Protein AF-A0A0S8HSU7-F1 (afdb_monomer)

Nearest PDB structures (foldseek):
  5jca-assembly1_L  TM=9.550E-01  e=7.061E-24  Pyrococcus furiosus
  8oh5-assembly1_C  TM=7.148E-01  e=1.197E-28  Sporomusa ovata DSM 2662
  7ljs-assembly1_A  TM=8.410E-01  e=8.556E-15  Sus scrofa
  8f5w-assembly2_D  TM=8.274E-01  e=1.496E-14  Sus scrofa
  8f6n-assembly1_B  TM=8.467E-01  e=5.859E-14  Sus scrofa

Foldseek 3Di:
DVPDPFAEAEQAWQADDQLPAALCQFAQHDALSVQVVCVVVVHDDDFDAEEEQEAQAPSSLSSQLSCLQVNHQYEYEYLADNVQRNYDPVSVVLCVLLVRHYHYQKGWRHFDDDPRFGFKTKIFGWDFDAQDPVRGTDTDTDPPRIDMDGGRHYYYHHDTAGDCVPPDPVFDDDDRAGDADPLQDTPDPNYGYAANRHPDPNDPVRRVQSVLSVVQQNVCVVVVHDSVVLQVQQAAADPSGGHPPCSVPVDDPQFASHFDDPVQAPCVPDDDDDQDDFDADRSVRSSNDPPDGGPGDDPVSVVVVVVRDQQARADPPPCQLCVQQPQNQWDQDPVNRHIDGNPVRDPPPCSSSNRHRRNNDDDDDDD

pLDDT: mean 91.62, std 7.48, range [49.47, 98.75]

Solvent-accessible surface area (backbone atoms only — not comparable to full-atom values): 20806 Å² total; per-residue (Å²): 122,94,88,52,91,60,46,77,44,63,77,26,48,78,43,70,56,79,86,87,35,56,52,63,86,29,49,44,47,44,41,27,68,61,50,52,49,34,57,75,68,70,48,89,76,88,44,62,61,27,30,40,25,36,25,47,31,55,58,22,52,54,42,35,55,50,39,32,41,74,70,25,48,35,33,34,36,18,46,44,57,78,90,62,36,78,31,55,71,66,60,53,51,50,40,52,67,58,64,52,45,76,42,56,25,24,41,84,58,32,43,38,60,58,97,56,29,36,49,25,39,34,29,30,33,35,46,80,47,64,64,41,97,86,66,42,55,37,63,38,79,44,84,96,46,68,48,76,45,80,23,35,18,38,33,45,23,77,50,59,35,31,78,66,80,87,59,59,85,92,60,66,68,58,87,69,19,44,61,54,53,97,49,17,40,37,95,47,89,60,33,28,43,19,35,43,24,24,90,62,73,85,41,72,69,49,26,53,50,35,46,54,39,30,52,54,28,49,54,27,50,77,71,73,43,62,37,70,57,54,50,58,69,13,44,40,42,94,83,73,42,71,36,71,61,32,56,74,67,76,48,74,91,76,56,51,64,56,76,59,50,78,90,56,34,35,59,88,83,52,84,92,74,82,82,79,81,67,49,62,62,52,52,80,54,51,48,68,42,91,65,80,50,72,67,48,63,56,72,69,54,44,54,55,56,56,73,67,59,73,51,63,17,35,72,78,74,80,54,43,40,47,74,59,33,91,65,64,24,46,46,74,37,95,84,72,83,35,73,44,74,44,69,91,54,51,83,78,81,54,51,36,39,66,54,24,52,20,35,56,48,86,87,84,84,85,127

Secondary structure (DSSP, 8-state):
--S-S-EEE---S-EEPP--STTTTSBTEEEHHHHHHHHHTT------SEEEEE-SSHHHHHHHHHHHHTT-EEEEE-SS-GGG--S-HHHHHHHHHTT-EEE-SEEEEEEEEETTEEEEEEEEEEEEEEE-TTSSEEEEE-TT--EEEE-SEEEE-S-EE---TTS-TTS--BTTBB---TTSB-SSTTEEE-GGGBSS--SHHHHHHHHHHHHHHHHHHHTT--HHHHHHHHEETTTTEE-HHHHHHSS--SS-SS---GGGS-GGGS---PPPPPPB--HHHHTT--S-SB----HHHHHHHHTT---TTS-----HHHHT-TT--EEE-TTSSSEEE-TTT-----HHHHT-TT--S------

Sequence (367 aa):
MKTYDAVFVAAGAWKSLSLRVPGEDSAGVMSGLTFLKKVNSGEEVDLGKTVAVIGGGNTALDAARSALRLGAKPLIIYRRTKEEMPAWGEEISEAEEEQIEFIFLSSPLRVLAENGKVRGIECLKNLLGPPGKDGRREPRVIENSNFTLAVDSVISAIGEAPDLSFLPSPLPKSGNAIPVDEAGATSLEKVFAGGDAVAQPRTVSYAIGSGKKAAMAIDATLRGENTAEAIRLARWGGKGSLSMAGYRSGEGDGIARQVVQFPELNTAYFPRQARKPKERLTPEQRKKSFSEIDRGLSSSSALYEAKRCFNCGVCNLCDNCFFFCPDLAISARPDGQGYEINYDYCKGCCICVEECPRGAISVEVKK

Radius of gyration: 27.59 Å; Cα contacts (8 Å, |Δi|>4): 665; chains: 1; bounding box: 64×60×78 Å

Structure (mmCIF, N/CA/C/O backbone):
data_AF-A0A0S8HSU7-F1
#
_entry.id   AF-A0A0S8HSU7-F1
#
loop_
_atom_site.group_PDB
_atom_site.id
_atom_site.type_symbol
_atom_site.label_atom_id
_atom_site.label_alt_id
_atom_site.label_comp_id
_atom_site.label_asym_id
_atom_site.label_entity_id
_atom_site.label_seq_id
_atom_site.pdbx_PDB_ins_code
_atom_site.Cartn_x
_atom_site.Cartn_y
_atom_site.Cartn_z
_atom_site.occupancy
_atom_site.B_iso_or_equiv
_atom_site.auth_seq_id
_atom_site.auth_comp_id
_atom_site.auth_asym_id
_atom_site.auth_atom_id
_atom_site.pdbx_PDB_model_num
ATOM 1 N N . MET A 1 1 ? -2.003 -32.055 -11.232 1.00 62.06 1 MET A N 1
ATOM 2 C CA . MET A 1 1 ? -2.502 -31.147 -12.283 1.00 62.06 1 MET A CA 1
ATOM 3 C C . MET A 1 1 ? -3.144 -31.973 -13.387 1.00 62.06 1 MET A C 1
ATOM 5 O O . MET A 1 1 ? -2.457 -32.366 -14.311 1.00 62.06 1 MET A O 1
ATOM 9 N N . LYS A 1 2 ? -4.421 -32.358 -13.241 1.00 70.88 2 LYS A N 1
ATOM 10 C CA . LYS A 1 2 ? -5.091 -33.247 -14.215 1.00 70.88 2 LYS A CA 1
ATOM 11 C C . LYS A 1 2 ? -5.842 -32.490 -15.325 1.00 70.88 2 LYS A C 1
ATOM 13 O O . LYS A 1 2 ? -6.232 -33.119 -16.296 1.00 70.88 2 LYS A O 1
ATOM 18 N N . THR A 1 3 ? -6.031 -31.175 -15.174 1.00 87.31 3 THR A N 1
ATOM 19 C CA . THR A 1 3 ? -6.924 -30.374 -16.038 1.00 87.31 3 THR A CA 1
ATOM 20 C C . THR A 1 3 ? -6.312 -29.064 -16.546 1.00 87.31 3 THR A C 1
ATOM 22 O O . THR A 1 3 ? -6.871 -28.460 -17.449 1.00 87.31 3 THR A O 1
ATOM 25 N N . TYR A 1 4 ? -5.196 -28.610 -15.969 1.00 93.88 4 TYR A N 1
ATOM 26 C CA . TYR A 1 4 ? -4.544 -27.343 -16.317 1.00 93.88 4 TYR A CA 1
ATOM 27 C C . TYR A 1 4 ? -3.035 -27.544 -16.407 1.00 93.88 4 TYR A C 1
ATOM 29 O O . TYR A 1 4 ? -2.481 -28.300 -15.603 1.00 93.88 4 TYR A O 1
ATOM 37 N N . ASP A 1 5 ? -2.390 -26.833 -17.332 1.00 94.75 5 ASP A N 1
ATOM 38 C CA . ASP A 1 5 ? -0.946 -26.926 -17.565 1.00 94.75 5 ASP A CA 1
ATOM 39 C C . ASP A 1 5 ? -0.112 -26.182 -16.515 1.00 94.75 5 ASP A C 1
ATOM 41 O O . ASP A 1 5 ? 1.027 -26.559 -16.261 1.00 94.75 5 ASP A O 1
ATOM 45 N N . ALA A 1 6 ? -0.673 -25.155 -15.871 1.00 95.69 6 ALA A N 1
ATOM 46 C CA . ALA A 1 6 ? -0.047 -24.417 -14.778 1.00 95.69 6 ALA A CA 1
ATOM 47 C C . ALA A 1 6 ? -1.099 -23.884 -13.793 1.00 95.69 6 ALA A C 1
ATOM 49 O O . ALA A 1 6 ? -2.275 -23.746 -14.133 1.00 95.69 6 ALA A O 1
ATOM 50 N N . VAL A 1 7 ? -0.680 -23.573 -12.563 1.00 95.19 7 VAL A N 1
ATOM 51 C CA . VAL A 1 7 ? -1.545 -23.012 -11.510 1.00 95.19 7 VAL A CA 1
ATOM 52 C C . VAL A 1 7 ? -0.893 -21.775 -10.904 1.00 95.19 7 VAL A C 1
ATOM 54 O O . VAL A 1 7 ? 0.270 -21.822 -10.514 1.00 95.19 7 VAL A O 1
ATOM 57 N N . PHE A 1 8 ? -1.658 -20.691 -10.762 1.00 96.44 8 PHE A N 1
ATOM 58 C CA . PHE A 1 8 ? -1.248 -19.489 -10.036 1.00 96.44 8 PHE A CA 1
ATOM 59 C C . PHE A 1 8 ? -2.075 -19.317 -8.758 1.00 96.44 8 PHE A C 1
ATOM 61 O O . PHE A 1 8 ? -3.301 -19.233 -8.808 1.00 96.44 8 PHE A O 1
ATOM 68 N N . VAL A 1 9 ? -1.406 -19.251 -7.609 1.00 95.69 9 VAL A N 1
ATOM 69 C CA . VAL A 1 9 ? -2.027 -19.078 -6.295 1.00 95.69 9 VAL A CA 1
ATOM 70 C C . VAL A 1 9 ? -1.945 -17.615 -5.862 1.00 95.69 9 VAL A C 1
ATOM 72 O O . VAL A 1 9 ? -0.891 -17.124 -5.462 1.00 95.69 9 VAL A O 1
ATOM 75 N N . ALA A 1 10 ? -3.088 -16.931 -5.878 1.00 95.56 10 ALA A N 1
ATOM 76 C CA . ALA A 1 10 ? -3.228 -15.540 -5.445 1.00 95.56 10 ALA A CA 1
ATOM 77 C C . ALA A 1 10 ? -4.367 -15.381 -4.426 1.00 95.56 10 ALA A C 1
ATOM 79 O O . ALA A 1 10 ? -5.288 -14.595 -4.615 1.00 95.56 10 ALA A O 1
ATOM 80 N N . ALA A 1 11 ? -4.316 -16.153 -3.337 1.00 93.25 11 ALA A N 1
ATOM 81 C CA . ALA A 1 11 ? -5.385 -16.200 -2.332 1.00 93.25 11 ALA A CA 1
ATOM 82 C C . ALA A 1 11 ? -5.566 -14.899 -1.520 1.00 93.25 11 ALA A C 1
ATOM 84 O O . ALA A 1 11 ? -6.581 -14.739 -0.845 1.00 93.25 11 ALA A O 1
ATOM 85 N N . GLY A 1 12 ? -4.594 -13.981 -1.580 1.00 93.50 12 GLY A N 1
ATOM 86 C CA . GLY A 1 12 ? -4.606 -12.724 -0.827 1.00 93.50 12 GLY A CA 1
ATOM 87 C C . GLY A 1 12 ? -4.544 -12.919 0.694 1.00 93.50 12 GLY A C 1
ATOM 88 O O . GLY A 1 12 ? -4.511 -14.043 1.191 1.00 93.50 12 GLY A O 1
ATOM 89 N N . ALA A 1 13 ? -4.534 -11.817 1.445 1.00 92.06 13 ALA A N 1
ATOM 90 C CA . ALA A 1 13 ? -4.526 -11.816 2.908 1.00 92.06 13 ALA A CA 1
ATOM 91 C C . ALA A 1 13 ? -5.844 -11.248 3.450 1.00 92.06 13 ALA A C 1
ATOM 93 O O . ALA A 1 13 ? -5.950 -10.059 3.723 1.00 92.06 13 ALA A O 1
ATOM 94 N N . TRP A 1 14 ? -6.859 -12.103 3.582 1.00 90.94 14 TRP A N 1
ATOM 95 C CA . TRP A 1 14 ? -8.220 -11.693 3.959 1.00 90.94 14 TRP A CA 1
ATOM 96 C C . TRP A 1 14 ? -8.624 -12.104 5.382 1.00 90.94 14 TRP A C 1
ATOM 98 O O . TRP A 1 14 ? -9.643 -11.638 5.892 1.00 90.94 14 TRP A O 1
ATOM 108 N N . LYS A 1 15 ? -7.850 -12.971 6.047 1.00 92.25 15 LYS A N 1
ATOM 109 C CA . LYS A 1 15 ? -8.151 -13.431 7.405 1.00 92.25 15 LYS A CA 1
ATOM 110 C C . LYS A 1 15 ? -7.655 -12.404 8.418 1.00 92.25 15 LYS A C 1
ATOM 112 O O . LYS A 1 15 ? -6.449 -12.262 8.612 1.00 92.25 15 LYS A O 1
ATOM 117 N N . SER A 1 16 ? -8.573 -11.707 9.080 1.00 93.25 16 SER A N 1
ATOM 118 C CA . SER A 1 16 ? -8.234 -10.756 10.144 1.00 93.25 16 SER A CA 1
ATOM 119 C C . SER A 1 16 ? -7.573 -11.446 11.338 1.00 93.25 16 SER A C 1
ATOM 121 O O . SER A 1 16 ? -7.934 -12.564 11.710 1.00 93.25 16 SER A O 1
ATOM 123 N N . LEU A 1 17 ? -6.601 -10.772 11.949 1.00 92.56 17 LEU A N 1
ATOM 124 C CA . LEU A 1 17 ? -5.953 -11.241 13.170 1.00 92.56 17 LEU A CA 1
ATOM 125 C C . LEU A 1 17 ? -6.812 -10.927 14.407 1.00 92.56 17 LEU A C 1
ATOM 127 O O . LEU A 1 17 ? -7.369 -9.836 14.532 1.00 92.56 17 LEU A O 1
ATOM 131 N N . SER A 1 18 ? -6.887 -11.885 15.334 1.00 89.94 18 SER A N 1
ATOM 132 C CA . SER A 1 18 ? -7.575 -11.733 16.626 1.00 89.94 18 SER A CA 1
ATOM 133 C C . SER A 1 18 ? -6.771 -10.861 17.591 1.00 89.94 18 SER A C 1
ATOM 135 O O . SER A 1 18 ? -5.538 -10.948 17.610 1.00 89.94 18 SER A O 1
ATOM 137 N N . LEU A 1 19 ? -7.461 -10.074 18.425 1.00 92.56 19 LEU A N 1
ATOM 138 C CA . LEU A 1 19 ? -6.831 -9.279 19.486 1.00 92.56 19 LEU A CA 1
ATOM 139 C C . LEU A 1 19 ? -6.232 -10.184 20.568 1.00 92.56 19 LEU A C 1
ATOM 141 O O . LEU A 1 19 ? -5.215 -9.823 21.159 1.00 92.56 19 LEU A O 1
ATOM 145 N N . ARG A 1 20 ? -6.830 -11.367 20.776 1.00 94.75 20 ARG A N 1
ATOM 146 C CA . ARG A 1 20 ? -6.460 -12.353 21.802 1.00 94.75 20 ARG A CA 1
ATOM 147 C C . ARG A 1 20 ? -6.546 -11.770 23.206 1.00 94.75 20 ARG A C 1
ATOM 149 O O . ARG A 1 20 ? -5.654 -11.966 24.030 1.00 94.75 20 ARG A O 1
ATOM 156 N N . VAL A 1 21 ? -7.624 -11.035 23.457 1.00 96.38 21 VAL A N 1
ATOM 157 C CA . VAL A 1 21 ? -7.933 -10.445 24.760 1.00 96.38 21 VAL A CA 1
ATOM 158 C C . VAL A 1 21 ? -9.295 -10.937 25.244 1.00 96.38 21 VAL A C 1
ATOM 160 O O . VAL A 1 21 ? -10.184 -11.170 24.422 1.00 96.38 21 VAL A O 1
ATOM 163 N N . PRO A 1 22 ? -9.508 -11.071 26.564 1.00 97.88 22 PRO A N 1
ATOM 164 C CA . PRO A 1 22 ? -10.821 -11.407 27.096 1.00 97.88 22 PRO A CA 1
ATOM 165 C C . PRO A 1 22 ? -11.903 -10.441 26.596 1.00 97.88 22 PRO A C 1
ATOM 167 O O . PRO A 1 22 ? -11.685 -9.228 26.543 1.00 97.88 22 PRO A O 1
ATOM 170 N N . GLY A 1 23 ? -13.067 -10.989 26.242 1.00 96.25 23 GLY A N 1
ATOM 171 C CA . GLY A 1 23 ? -14.214 -10.225 25.751 1.00 96.25 23 GLY A CA 1
ATOM 172 C C . GLY A 1 23 ? -14.183 -9.882 24.256 1.00 96.25 23 GLY A C 1
ATOM 173 O O . GLY A 1 23 ? -15.102 -9.204 23.801 1.00 96.25 23 GLY A O 1
ATOM 174 N N . GLU A 1 24 ? -13.189 -10.337 23.480 1.00 96.12 24 GLU A N 1
ATOM 175 C CA . GLU A 1 24 ? -13.109 -10.041 22.036 1.00 96.12 24 GLU A CA 1
ATOM 176 C C . GLU A 1 24 ? -14.290 -10.580 21.206 1.00 96.12 24 GLU A C 1
ATOM 178 O O . GLU A 1 24 ? -14.569 -10.037 20.143 1.00 96.12 24 GLU A O 1
ATOM 183 N N . ASP A 1 25 ? -15.030 -11.569 21.714 1.00 95.62 25 ASP A N 1
ATOM 184 C CA . ASP A 1 25 ? -16.227 -12.131 21.066 1.00 95.62 25 ASP A CA 1
ATOM 185 C C . ASP A 1 25 ? -17.540 -11.413 21.457 1.00 95.62 25 ASP A C 1
ATOM 187 O O . ASP A 1 25 ? -18.633 -11.868 21.116 1.00 95.62 25 ASP A O 1
ATOM 191 N N . SER A 1 26 ? -17.466 -10.304 22.204 1.00 96.81 26 SER A N 1
ATOM 192 C CA . SER A 1 26 ? -18.654 -9.557 22.650 1.00 96.81 26 SER A CA 1
ATOM 193 C C . SER A 1 26 ? -19.379 -8.877 21.483 1.00 96.81 26 SER A C 1
ATOM 195 O O . SER A 1 26 ? -18.758 -8.407 20.526 1.00 96.81 26 SER A O 1
ATOM 197 N N . ALA A 1 27 ? -20.701 -8.720 21.589 1.00 96.56 27 ALA A N 1
ATOM 198 C CA . ALA A 1 27 ? -21.473 -7.959 20.611 1.00 96.56 27 ALA A CA 1
ATOM 199 C C . ALA A 1 27 ? -20.997 -6.494 20.569 1.00 96.56 27 ALA A C 1
ATOM 201 O O . ALA A 1 27 ? -20.932 -5.830 21.604 1.00 96.56 27 ALA A O 1
ATOM 202 N N . GLY A 1 28 ? -20.674 -5.990 19.374 1.00 95.75 28 GLY A N 1
ATOM 203 C CA . GLY A 1 28 ? -20.051 -4.671 19.173 1.00 95.75 28 GLY A CA 1
ATOM 204 C C . GLY A 1 28 ? -18.542 -4.725 18.902 1.00 95.75 28 GLY A C 1
ATOM 205 O O . GLY A 1 28 ? -17.947 -3.697 18.585 1.00 95.75 28 GLY A O 1
ATOM 206 N N . VAL A 1 29 ? -17.915 -5.905 18.974 1.00 97.69 29 VAL A N 1
ATOM 207 C CA . VAL A 1 29 ? -16.548 -6.117 18.477 1.00 97.69 29 VAL A CA 1
ATOM 208 C C . VAL A 1 29 ? -16.592 -6.615 17.032 1.00 97.69 29 VAL A C 1
ATOM 210 O O . VAL A 1 29 ? -17.328 -7.544 16.702 1.00 97.69 29 VAL A O 1
ATOM 213 N N . MET A 1 30 ? -15.800 -6.011 16.145 1.00 96.81 30 MET A N 1
ATOM 214 C CA . MET A 1 30 ? -15.632 -6.488 14.768 1.00 96.81 30 MET A CA 1
ATOM 215 C C . MET A 1 30 ? -14.236 -6.201 14.219 1.00 96.81 30 MET A C 1
ATOM 217 O O . MET A 1 30 ? -13.497 -5.374 14.746 1.00 96.81 30 MET A O 1
ATOM 221 N N . SER A 1 31 ? -13.852 -6.885 13.140 1.00 97.25 31 SER A N 1
ATOM 222 C CA . SER A 1 31 ? -12.608 -6.569 12.433 1.00 97.25 31 SER A CA 1
ATOM 223 C C . SER A 1 31 ? -12.771 -5.330 11.544 1.00 97.25 31 SER A C 1
ATOM 225 O O . SER A 1 31 ? -13.870 -5.047 11.062 1.00 97.25 31 SER A O 1
ATOM 227 N N . GLY A 1 32 ? -11.668 -4.630 11.270 1.00 96.62 32 GLY A N 1
ATOM 228 C CA . GLY A 1 32 ? -11.633 -3.512 10.325 1.00 96.62 32 GLY A CA 1
ATOM 229 C C . GLY A 1 32 ? -12.109 -3.916 8.929 1.00 96.62 32 GLY A C 1
ATOM 230 O O . GLY A 1 32 ? -12.925 -3.215 8.343 1.00 96.62 32 GLY A O 1
ATOM 231 N N . LEU A 1 33 ? -11.697 -5.090 8.433 1.00 94.69 33 LEU A N 1
ATOM 232 C CA . LEU A 1 33 ? -12.170 -5.612 7.145 1.00 94.69 33 LEU A CA 1
ATOM 233 C C . LEU A 1 33 ? -13.679 -5.870 7.135 1.00 94.69 33 LEU A C 1
ATOM 235 O O . LEU A 1 33 ? -14.356 -5.498 6.180 1.00 94.69 33 LEU A O 1
ATOM 239 N N . THR A 1 34 ? -14.218 -6.494 8.187 1.00 95.81 34 THR A N 1
ATOM 240 C CA . THR A 1 34 ? -15.661 -6.746 8.302 1.00 95.81 34 THR A CA 1
ATOM 241 C C . THR A 1 34 ? -16.431 -5.431 8.325 1.00 95.81 34 THR A C 1
ATOM 243 O O . THR A 1 34 ? -17.410 -5.292 7.598 1.00 95.81 34 THR A O 1
ATOM 246 N N . PHE A 1 35 ? -15.972 -4.464 9.123 1.00 97.81 35 PHE A N 1
ATOM 247 C CA . PHE A 1 35 ? -16.576 -3.140 9.212 1.00 97.81 35 PHE A CA 1
ATOM 248 C C . PHE A 1 35 ? -16.589 -2.433 7.852 1.00 97.81 35 PHE A C 1
ATOM 250 O O . PHE A 1 35 ? -17.654 -2.089 7.345 1.00 97.81 35 PHE A O 1
ATOM 257 N N . LEU A 1 36 ? -15.423 -2.284 7.220 1.00 97.00 36 LEU A N 1
ATOM 258 C CA . LEU A 1 36 ? -15.289 -1.593 5.937 1.00 97.00 36 LEU A CA 1
ATOM 259 C C . LEU A 1 36 ? -16.072 -2.293 4.820 1.00 97.00 36 LEU A C 1
ATOM 261 O O . LEU A 1 36 ? -16.662 -1.627 3.974 1.00 97.00 36 LEU A O 1
ATOM 265 N N . LYS A 1 37 ? -16.143 -3.631 4.833 1.00 96.69 37 LYS A N 1
ATOM 266 C CA . LYS A 1 37 ? -16.979 -4.392 3.896 1.00 96.69 37 LYS A CA 1
ATOM 267 C C . LYS A 1 37 ? -18.463 -4.056 4.055 1.00 96.69 37 LYS A C 1
ATOM 269 O O . LYS A 1 37 ? -19.133 -3.863 3.043 1.00 96.69 37 LYS A O 1
ATOM 274 N N . LYS A 1 38 ? -18.973 -3.974 5.289 1.00 97.38 38 LYS A N 1
ATOM 275 C CA . LYS A 1 38 ? -20.371 -3.598 5.558 1.00 97.38 38 LYS A CA 1
ATOM 276 C C . LYS A 1 38 ? -20.677 -2.186 5.068 1.00 97.38 38 LYS A C 1
ATOM 278 O O . LYS A 1 38 ? -21.621 -1.993 4.313 1.00 97.38 38 LYS A O 1
ATOM 283 N N . VAL A 1 39 ? -19.806 -1.229 5.392 1.00 96.50 39 VAL A N 1
ATOM 284 C CA . VAL A 1 39 ? -19.943 0.159 4.923 1.00 96.50 39 VAL A CA 1
ATOM 285 C C . VAL A 1 39 ? -19.964 0.229 3.393 1.00 96.50 39 VAL A C 1
ATOM 287 O O . VAL A 1 39 ? -20.872 0.821 2.817 1.00 96.50 39 VAL A O 1
ATOM 290 N N . ASN A 1 40 ? -19.023 -0.439 2.721 1.00 95.50 40 ASN A N 1
ATOM 291 C CA . ASN A 1 40 ? -18.942 -0.444 1.256 1.00 95.50 40 ASN A CA 1
ATOM 292 C C . ASN A 1 40 ? -20.102 -1.178 0.567 1.00 95.50 40 ASN A C 1
ATOM 294 O O . ASN A 1 40 ? -20.371 -0.920 -0.603 1.00 95.50 40 ASN A O 1
ATOM 298 N N . SER A 1 41 ? -20.774 -2.099 1.257 1.00 96.50 41 SER A N 1
ATOM 299 C CA . SER A 1 41 ? -21.952 -2.806 0.734 1.00 96.50 41 SER A CA 1
ATOM 300 C C . SER A 1 41 ? -23.271 -2.095 1.047 1.00 96.50 41 SER A C 1
ATOM 302 O O . SER A 1 41 ? -24.323 -2.565 0.618 1.00 96.50 41 SER A O 1
ATOM 304 N N . GLY A 1 42 ? -23.226 -0.955 1.744 1.00 94.25 42 GLY A N 1
ATOM 305 C CA . GLY A 1 42 ? -24.416 -0.208 2.149 1.00 94.25 42 GLY A CA 1
ATOM 306 C C . GLY A 1 42 ? -25.194 -0.861 3.293 1.00 94.25 42 GLY A C 1
ATOM 307 O O . GLY A 1 42 ? -26.337 -0.482 3.533 1.00 94.25 42 GLY A O 1
ATOM 308 N N . GLU A 1 43 ? -24.605 -1.835 3.993 1.00 96.06 43 GLU A N 1
ATOM 309 C CA . GLU A 1 43 ? -25.201 -2.408 5.200 1.00 96.06 43 GLU A CA 1
ATOM 310 C C . GLU A 1 43 ? -25.181 -1.382 6.344 1.00 96.06 43 GLU A C 1
ATOM 312 O O . GLU A 1 43 ? -24.184 -0.688 6.565 1.00 96.06 43 GLU A O 1
ATOM 317 N N . GLU A 1 44 ? -26.262 -1.326 7.124 1.00 92.56 44 GLU A N 1
ATOM 318 C CA . GLU A 1 44 ? -26.286 -0.533 8.352 1.00 92.56 44 GLU A CA 1
ATOM 319 C C . GLU A 1 44 ? -25.359 -1.142 9.415 1.00 92.56 44 GLU A C 1
ATOM 321 O O . GLU A 1 44 ? -25.345 -2.354 9.656 1.00 92.56 44 GLU A O 1
ATOM 326 N N . VAL A 1 45 ? -24.585 -0.283 10.085 1.00 95.62 45 VAL A N 1
ATOM 327 C CA . VAL A 1 45 ? -23.674 -0.677 11.164 1.00 95.62 45 VAL A CA 1
ATOM 328 C C . VAL A 1 45 ? -24.019 0.101 12.431 1.00 95.62 45 VAL A C 1
ATOM 330 O O . VAL A 1 45 ? -23.821 1.313 12.487 1.00 95.62 45 VAL A O 1
ATOM 333 N N . ASP A 1 46 ? -24.487 -0.598 13.469 1.00 94.94 46 ASP A N 1
ATOM 334 C CA . ASP A 1 46 ? -24.643 -0.019 14.810 1.00 94.94 46 ASP A CA 1
ATOM 335 C C . ASP A 1 46 ? -23.270 0.107 15.481 1.00 94.94 46 ASP A C 1
ATOM 337 O O . ASP A 1 46 ? -22.703 -0.878 15.955 1.00 94.94 46 ASP A O 1
ATOM 341 N N . LEU A 1 47 ? -22.732 1.326 15.488 1.00 96.44 47 LEU A N 1
ATOM 342 C CA . LEU A 1 47 ? -21.471 1.667 16.145 1.00 96.44 47 LEU A CA 1
ATOM 343 C C . LEU A 1 47 ? -21.661 2.263 17.548 1.00 96.44 47 LEU A C 1
ATOM 345 O O . LEU A 1 47 ? -20.702 2.322 18.321 1.00 96.44 47 LEU A O 1
ATOM 349 N N . GLY A 1 48 ? -22.871 2.712 17.885 1.00 96.75 48 GLY A N 1
ATOM 350 C CA . GLY A 1 48 ? -23.112 3.590 19.028 1.00 96.75 48 GLY A CA 1
ATOM 351 C C . GLY A 1 48 ? -22.480 4.981 18.867 1.00 96.75 48 GLY A C 1
ATOM 352 O O . GLY A 1 48 ? -22.296 5.477 17.756 1.00 96.75 48 GLY A O 1
ATOM 353 N N . LYS A 1 49 ? -22.186 5.648 19.989 1.00 97.62 49 LYS A N 1
ATOM 354 C CA . LYS A 1 49 ? -21.661 7.022 20.005 1.00 97.62 49 LYS A CA 1
ATOM 355 C C . LYS A 1 49 ? -20.144 7.060 19.928 1.00 97.62 49 LYS A C 1
ATOM 357 O O . LYS A 1 49 ? -19.611 7.929 19.246 1.00 97.62 49 LYS A O 1
ATOM 362 N N . THR A 1 50 ? -19.455 6.155 20.618 1.00 98.44 50 THR A N 1
ATOM 363 C CA . THR A 1 50 ? -17.989 6.164 20.719 1.00 98.44 50 THR A CA 1
ATOM 364 C C . THR A 1 50 ? -17.409 4.823 20.285 1.00 98.44 50 THR A C 1
ATOM 366 O O . THR A 1 50 ? -17.825 3.780 20.785 1.00 98.44 50 THR A O 1
ATOM 369 N N . VAL A 1 51 ? -16.409 4.843 19.400 1.00 98.62 51 VAL A N 1
ATOM 370 C CA . VAL A 1 51 ? -15.814 3.629 18.815 1.00 98.62 51 VAL A CA 1
ATOM 371 C C . VAL A 1 51 ? -14.312 3.597 19.058 1.00 98.62 51 VAL A C 1
ATOM 373 O O . VAL A 1 51 ? -13.599 4.498 18.619 1.00 98.62 51 VAL A O 1
ATOM 376 N N . ALA A 1 52 ? -13.816 2.537 19.700 1.00 98.75 52 ALA A N 1
ATOM 377 C CA . ALA A 1 52 ? -12.380 2.274 19.779 1.00 98.75 52 ALA A CA 1
ATOM 378 C C . ALA A 1 52 ? -11.896 1.566 18.511 1.00 98.75 52 ALA A C 1
ATOM 380 O O . ALA A 1 52 ? -12.381 0.487 18.181 1.00 98.75 52 ALA A O 1
ATOM 381 N N . VAL A 1 53 ? -10.902 2.127 17.829 1.00 98.75 53 VAL A N 1
ATOM 382 C CA . VAL A 1 53 ? -10.233 1.497 16.686 1.00 98.75 53 VAL A CA 1
ATOM 383 C C . VAL A 1 53 ? -8.828 1.080 17.102 1.00 98.75 53 VAL A C 1
ATOM 385 O O . VAL A 1 53 ? -8.001 1.918 17.447 1.00 98.75 53 VAL A O 1
ATOM 388 N N . ILE A 1 54 ? -8.540 -0.219 17.089 1.00 98.56 54 ILE A N 1
ATOM 389 C CA . ILE A 1 54 ? -7.254 -0.763 17.536 1.00 98.56 54 ILE A CA 1
ATOM 390 C C . ILE A 1 54 ? -6.333 -0.953 16.336 1.00 98.56 54 ILE A C 1
ATOM 392 O O . ILE A 1 54 ? -6.591 -1.807 15.489 1.00 98.56 54 ILE A O 1
ATOM 396 N N . GLY A 1 55 ? -5.232 -0.206 16.278 1.00 97.44 55 GLY A N 1
ATOM 397 C CA . GLY A 1 55 ? -4.267 -0.296 15.182 1.00 97.44 55 GLY A CA 1
ATOM 398 C C . GLY A 1 55 ? -3.637 1.048 14.834 1.00 97.44 55 GLY A C 1
ATOM 399 O O . GLY A 1 55 ? -3.900 2.058 15.473 1.00 97.44 55 GLY A O 1
ATOM 400 N N . GLY A 1 56 ? -2.766 1.052 13.825 1.00 96.00 56 GLY A N 1
ATOM 401 C CA . GLY A 1 56 ? -2.111 2.278 13.345 1.00 96.00 56 GLY A CA 1
ATOM 402 C C . GLY A 1 56 ? -1.720 2.253 11.866 1.00 96.00 56 GLY A C 1
ATOM 403 O O . GLY A 1 56 ? -0.917 3.077 11.442 1.00 96.00 56 GLY A O 1
ATOM 404 N N . GLY A 1 57 ? -2.211 1.271 11.102 1.00 95.25 57 GLY A N 1
ATOM 405 C CA . GLY A 1 57 ? -2.045 1.208 9.644 1.00 95.25 57 GLY A CA 1
ATOM 406 C C . GLY A 1 57 ? -3.237 1.802 8.902 1.00 95.25 57 GLY A C 1
ATOM 407 O O . GLY A 1 57 ? -4.205 2.202 9.545 1.00 95.25 57 GLY A O 1
ATOM 408 N N . ASN A 1 58 ? -3.180 1.803 7.568 1.00 95.00 58 ASN A N 1
ATOM 409 C CA . ASN A 1 58 ? -4.228 2.380 6.713 1.00 95.00 58 ASN A CA 1
ATOM 410 C C . ASN A 1 58 ? -5.622 1.827 7.062 1.00 95.00 58 ASN A C 1
ATOM 412 O O . ASN A 1 58 ? -6.529 2.605 7.312 1.00 95.00 58 ASN A O 1
ATOM 416 N N . THR A 1 59 ? -5.769 0.510 7.289 1.00 96.06 59 THR A N 1
ATOM 417 C CA . THR A 1 59 ? -7.047 -0.095 7.725 1.00 96.06 59 THR A CA 1
ATOM 418 C C . THR A 1 59 ? -7.633 0.555 8.988 1.00 96.06 59 THR A C 1
ATOM 420 O O . THR A 1 59 ? -8.849 0.678 9.116 1.00 96.06 59 THR A O 1
ATOM 423 N N . ALA A 1 60 ? -6.789 0.967 9.944 1.00 97.94 60 ALA A N 1
ATOM 424 C CA . ALA A 1 60 ? -7.244 1.635 11.163 1.00 97.94 60 ALA A CA 1
ATOM 425 C C . ALA A 1 60 ? -7.703 3.074 10.878 1.00 97.94 60 ALA A C 1
ATOM 427 O O . ALA A 1 60 ? -8.715 3.508 11.426 1.00 97.94 60 ALA A O 1
ATOM 428 N N . LEU A 1 61 ? -6.999 3.796 10.000 1.00 97.88 61 LEU A N 1
ATOM 429 C CA . LEU A 1 61 ? -7.397 5.140 9.579 1.00 97.88 61 LEU A CA 1
ATOM 430 C C . LEU A 1 61 ? -8.690 5.104 8.761 1.00 97.88 61 LEU A C 1
ATOM 432 O O . LEU A 1 61 ? -9.621 5.845 9.071 1.00 97.88 61 LEU A O 1
ATOM 436 N N . ASP A 1 62 ? -8.798 4.187 7.803 1.00 97.06 62 ASP A N 1
ATOM 437 C CA . ASP A 1 62 ? -10.001 3.977 6.999 1.00 97.06 62 ASP A CA 1
ATOM 438 C C . ASP A 1 62 ? -11.209 3.660 7.880 1.00 97.06 62 ASP A C 1
ATOM 440 O O . ASP A 1 62 ? -12.279 4.255 7.716 1.00 97.06 62 ASP A O 1
ATOM 444 N N . ALA 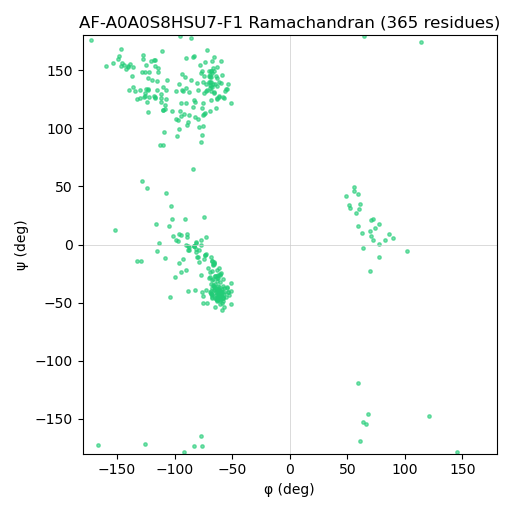A 1 63 ? -11.038 2.762 8.857 1.00 98.19 63 ALA A N 1
ATOM 445 C CA . ALA A 1 63 ? -12.091 2.410 9.799 1.00 98.19 63 ALA A CA 1
ATOM 446 C C . ALA A 1 63 ? -12.502 3.606 10.670 1.00 98.19 63 ALA A C 1
ATOM 448 O O . ALA A 1 63 ? -13.692 3.891 10.798 1.00 98.19 63 ALA A O 1
ATOM 449 N N . ALA A 1 64 ? -11.542 4.342 11.235 1.00 98.50 64 ALA A N 1
ATOM 450 C CA . ALA A 1 64 ? -11.831 5.494 12.084 1.00 98.50 64 ALA A CA 1
ATOM 451 C C . ALA A 1 64 ? -12.552 6.607 11.312 1.00 98.50 64 ALA A C 1
ATOM 453 O O . ALA A 1 64 ? -13.592 7.099 11.748 1.00 98.50 64 ALA A O 1
ATOM 454 N N . ARG A 1 65 ? -12.050 6.970 10.129 1.00 97.75 65 ARG A N 1
ATOM 455 C CA . ARG A 1 65 ? -12.639 8.027 9.299 1.00 97.75 65 ARG A CA 1
ATOM 456 C C . ARG A 1 65 ? -14.002 7.624 8.737 1.00 97.75 65 ARG A C 1
ATOM 458 O O . ARG A 1 65 ? -14.896 8.458 8.629 1.00 97.75 65 ARG A O 1
ATOM 465 N N . SER A 1 66 ? -14.203 6.345 8.422 1.00 97.56 66 SER A N 1
ATOM 466 C CA . SER A 1 66 ? -15.522 5.832 8.026 1.00 97.56 66 SER A CA 1
ATOM 467 C C . SER A 1 66 ? -16.507 5.841 9.195 1.00 97.56 66 SER A C 1
ATOM 469 O O . SER A 1 66 ? -17.640 6.277 9.020 1.00 97.56 66 SER A O 1
ATOM 471 N N . ALA A 1 67 ? -16.081 5.458 10.403 1.00 98.06 67 ALA A N 1
ATOM 472 C CA . ALA A 1 67 ? -16.908 5.564 11.607 1.00 98.06 67 ALA A CA 1
ATOM 473 C C . ALA A 1 67 ? -17.320 7.019 11.896 1.00 98.06 67 ALA A C 1
ATOM 475 O O . ALA A 1 67 ? -18.478 7.274 12.226 1.00 98.06 67 ALA A O 1
ATOM 476 N N . LEU A 1 68 ? -16.407 7.978 11.693 1.00 97.94 68 LEU A N 1
ATOM 477 C CA . LEU A 1 68 ? -16.705 9.409 11.801 1.00 97.94 68 LEU A CA 1
ATOM 478 C C . LEU A 1 68 ? -17.801 9.849 10.820 1.00 97.94 68 LEU A C 1
ATOM 480 O O . LEU A 1 68 ? -18.729 10.555 11.208 1.00 97.94 68 LEU A O 1
ATOM 484 N N . ARG A 1 69 ? -17.731 9.393 9.562 1.00 96.25 69 ARG A N 1
ATOM 485 C CA . ARG A 1 69 ? -18.737 9.686 8.522 1.00 96.25 69 ARG A CA 1
ATOM 486 C C . ARG A 1 69 ? -20.110 9.092 8.817 1.00 96.25 69 ARG A C 1
ATOM 488 O O . ARG A 1 69 ? -21.113 9.652 8.387 1.00 96.25 69 ARG A O 1
ATOM 495 N N . LEU A 1 70 ? -20.155 7.996 9.570 1.00 96.31 70 LEU A N 1
ATOM 496 C CA . LEU A 1 70 ? -21.392 7.390 10.068 1.00 96.31 70 LEU A CA 1
ATOM 497 C C . LEU A 1 70 ? -21.936 8.080 11.333 1.00 96.31 70 LEU A C 1
ATOM 499 O O . LEU A 1 70 ? -22.953 7.655 11.872 1.00 96.31 70 LEU A O 1
ATOM 503 N N . GLY A 1 71 ? -21.287 9.149 11.806 1.00 95.94 71 GLY A N 1
ATOM 504 C CA . GLY A 1 71 ? -21.744 9.954 12.940 1.00 95.94 71 GLY A CA 1
ATOM 505 C C . GLY A 1 71 ? -21.237 9.495 14.309 1.00 95.94 71 GLY A C 1
ATOM 506 O O . GLY A 1 71 ? -21.635 10.076 15.319 1.00 95.94 71 GLY A O 1
ATOM 507 N N . ALA A 1 72 ? -20.354 8.495 14.368 1.00 97.69 72 ALA A N 1
ATOM 508 C CA . ALA A 1 72 ? -19.712 8.085 15.613 1.00 97.69 72 ALA A CA 1
ATOM 509 C C . ALA A 1 72 ? -18.487 8.962 15.940 1.00 97.69 72 ALA A C 1
ATOM 511 O O . ALA A 1 72 ? -17.912 9.619 15.072 1.0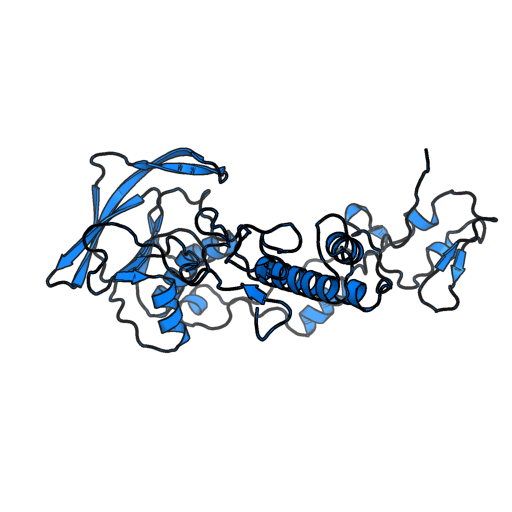0 97.69 72 ALA A O 1
ATOM 512 N N . LYS A 1 73 ? -18.045 8.943 17.201 1.00 98.31 73 LYS A N 1
ATOM 513 C CA . LYS A 1 73 ? -16.779 9.524 17.662 1.00 98.31 73 LYS A CA 1
ATOM 514 C C . LYS A 1 73 ? -15.703 8.425 17.723 1.00 98.31 73 LYS A C 1
ATOM 516 O O . LYS A 1 73 ? -15.678 7.665 18.697 1.00 98.31 73 LYS A O 1
ATOM 521 N N . PRO A 1 74 ? -14.819 8.302 16.717 1.00 98.38 74 PRO A N 1
ATOM 522 C CA . PRO A 1 74 ? -13.732 7.334 16.756 1.00 98.38 74 PRO A CA 1
ATOM 523 C C . PRO A 1 74 ? -12.588 7.799 17.667 1.00 98.38 74 PRO A C 1
ATOM 525 O O . PRO A 1 74 ? -12.264 8.986 17.734 1.00 98.38 74 PRO A O 1
ATOM 528 N N . LEU A 1 75 ? -11.929 6.835 18.301 1.00 98.38 75 LEU A N 1
ATOM 529 C CA . LEU A 1 75 ? -10.635 6.999 18.958 1.00 98.38 75 LEU A CA 1
ATOM 530 C C . LEU A 1 75 ? -9.702 5.859 18.550 1.00 98.38 75 LEU A C 1
ATOM 532 O O . LEU A 1 75 ? -10.044 4.682 18.676 1.00 98.38 75 LEU A O 1
ATOM 536 N N . ILE A 1 76 ? -8.525 6.205 18.038 1.00 98.75 76 ILE A N 1
ATOM 537 C CA . ILE A 1 76 ? -7.526 5.238 17.588 1.00 98.75 76 ILE A CA 1
ATOM 538 C C . ILE A 1 76 ? -6.607 4.905 18.757 1.00 98.75 76 ILE A C 1
ATOM 540 O O . ILE A 1 76 ? -5.940 5.781 19.297 1.00 98.75 76 ILE A O 1
ATOM 544 N N . ILE A 1 77 ? -6.528 3.630 19.125 1.00 98.69 77 ILE A N 1
ATOM 545 C CA . ILE A 1 77 ? -5.617 3.128 20.153 1.00 98.69 77 ILE A CA 1
ATOM 546 C C . ILE A 1 77 ? -4.441 2.458 19.453 1.00 98.69 77 ILE A C 1
ATOM 548 O O . ILE A 1 77 ? -4.599 1.429 18.784 1.00 98.69 77 ILE A O 1
ATOM 552 N N . TYR A 1 78 ? -3.249 3.032 19.623 1.00 98.19 78 TYR A N 1
ATOM 553 C CA . TYR A 1 78 ? -2.035 2.520 19.004 1.00 98.19 78 TYR A CA 1
ATOM 554 C C . TYR A 1 78 ? -0.945 2.248 20.033 1.00 98.19 78 TYR A C 1
ATOM 556 O O . TYR A 1 78 ? -0.622 3.065 20.892 1.00 98.19 78 TYR A O 1
ATOM 564 N N . ARG A 1 79 ? -0.318 1.077 19.910 1.00 96.94 79 ARG A N 1
ATOM 565 C CA . ARG A 1 79 ? 0.657 0.582 20.887 1.00 96.94 79 ARG A CA 1
ATOM 566 C C . ARG A 1 79 ? 2.016 1.290 20.860 1.00 96.94 79 ARG A C 1
ATOM 568 O O . ARG A 1 79 ? 2.816 1.043 21.756 1.00 96.94 79 ARG A O 1
ATOM 575 N N . ARG A 1 80 ? 2.282 2.142 19.864 1.00 96.88 80 ARG A N 1
ATOM 576 C CA . ARG A 1 80 ? 3.537 2.905 19.686 1.00 96.88 80 ARG A CA 1
ATOM 577 C C . ARG A 1 80 ? 3.250 4.405 19.553 1.00 96.88 80 ARG A C 1
ATOM 579 O O . ARG A 1 80 ? 2.111 4.811 19.791 1.00 96.88 80 ARG A O 1
ATOM 586 N N . THR A 1 81 ? 4.252 5.215 19.210 1.00 97.00 81 THR A N 1
ATOM 587 C CA . THR A 1 81 ? 4.047 6.638 18.908 1.00 97.00 81 THR A CA 1
ATOM 588 C C . THR A 1 81 ? 3.665 6.837 17.440 1.00 97.00 81 THR A C 1
ATOM 590 O O . THR A 1 81 ? 3.570 5.878 16.666 1.00 97.00 81 THR A O 1
ATOM 593 N N . LYS A 1 82 ? 3.399 8.093 17.065 1.00 96.62 82 LYS A N 1
ATOM 594 C CA . LYS A 1 82 ? 3.025 8.495 15.705 1.00 96.62 82 LYS A CA 1
ATOM 595 C C . LYS A 1 82 ? 4.106 8.122 14.686 1.00 96.62 82 LYS A C 1
ATOM 597 O O . LYS A 1 82 ? 3.786 7.663 13.597 1.00 96.62 82 LYS A O 1
ATOM 602 N N . GLU A 1 83 ? 5.374 8.254 15.062 1.00 94.12 83 GLU A N 1
ATOM 603 C CA . GLU A 1 83 ? 6.539 8.014 14.204 1.00 94.12 83 GLU A CA 1
ATOM 604 C C . GLU A 1 83 ? 6.639 6.556 13.737 1.00 94.12 83 GLU A C 1
ATOM 606 O O . GLU A 1 83 ? 7.144 6.290 12.650 1.00 94.12 83 GLU A O 1
ATOM 611 N N . GLU A 1 84 ? 6.131 5.600 14.523 1.00 95.44 84 GLU A N 1
ATOM 612 C CA . GLU A 1 84 ? 6.097 4.188 14.131 1.00 95.44 84 GLU A CA 1
ATOM 613 C C . GLU A 1 84 ? 4.763 3.741 13.521 1.00 95.44 84 GLU A C 1
ATOM 615 O O . GLU A 1 84 ? 4.545 2.530 13.358 1.00 95.44 84 GLU A O 1
ATOM 620 N N . MET A 1 85 ? 3.831 4.652 13.226 1.00 95.44 85 MET A N 1
ATOM 621 C CA . MET A 1 85 ? 2.614 4.286 12.502 1.00 95.44 85 MET A CA 1
ATOM 622 C C . MET A 1 85 ? 2.981 3.787 11.097 1.00 95.44 85 MET A C 1
ATOM 624 O O . MET A 1 85 ? 3.669 4.486 10.360 1.00 95.44 85 MET A O 1
ATOM 628 N N . PRO A 1 86 ? 2.546 2.576 10.696 1.00 92.94 86 PRO A N 1
ATOM 629 C CA . PRO A 1 86 ? 2.770 2.092 9.335 1.00 92.94 86 PRO A CA 1
ATOM 630 C C . PRO A 1 86 ? 1.878 2.777 8.294 1.00 92.94 86 PRO A C 1
ATOM 632 O O . PRO A 1 86 ? 2.059 2.521 7.105 1.00 92.94 86 PRO A O 1
ATOM 635 N N . ALA A 1 87 ? 0.894 3.569 8.728 1.00 95.06 87 ALA A N 1
ATOM 636 C CA . ALA A 1 87 ? 0.023 4.285 7.817 1.00 95.06 87 ALA A CA 1
ATOM 637 C C . ALA A 1 87 ? 0.759 5.382 7.040 1.00 95.06 87 ALA A C 1
ATOM 639 O O . ALA A 1 87 ? 1.800 5.883 7.471 1.00 95.06 87 ALA A O 1
ATOM 640 N N . TRP A 1 88 ? 0.212 5.773 5.893 1.00 94.00 88 TRP A N 1
ATOM 641 C CA . TRP A 1 88 ? 0.789 6.858 5.103 1.00 94.00 88 TRP A CA 1
ATOM 642 C C . TRP A 1 88 ? 0.657 8.195 5.838 1.00 94.00 88 TRP A C 1
ATOM 644 O O . TRP A 1 88 ? -0.399 8.521 6.374 1.00 94.00 88 TRP A O 1
ATOM 654 N N . GLY A 1 89 ? 1.727 8.997 5.846 1.00 95.62 89 GLY A N 1
ATOM 655 C CA . GLY A 1 89 ? 1.759 10.272 6.577 1.00 95.62 89 GLY A CA 1
ATOM 656 C C . GLY A 1 89 ? 0.667 11.263 6.158 1.00 95.62 89 GLY A C 1
ATOM 657 O O . GLY A 1 89 ? 0.183 12.034 6.988 1.00 95.62 89 GLY A O 1
ATOM 658 N N . GLU A 1 90 ? 0.243 11.204 4.893 1.00 92.75 90 GLU A N 1
ATOM 659 C CA . GLU A 1 90 ? -0.886 11.981 4.372 1.00 92.75 90 GLU A CA 1
ATOM 660 C C . GLU A 1 90 ? -2.205 11.555 5.037 1.00 92.75 90 GLU A C 1
ATOM 662 O O . GLU A 1 90 ? -2.923 12.408 5.548 1.00 92.75 90 GLU A O 1
ATOM 667 N N . GLU A 1 91 ? -2.481 10.252 5.155 1.00 94.75 91 GLU A N 1
ATOM 668 C CA . GLU A 1 91 ? -3.696 9.757 5.819 1.00 94.75 91 GLU A CA 1
ATOM 669 C C . GLU A 1 91 ? -3.713 10.074 7.319 1.00 94.75 91 GLU A C 1
ATOM 671 O O . GLU A 1 91 ? -4.770 10.376 7.876 1.00 94.75 91 GLU A O 1
ATOM 676 N N . ILE A 1 92 ? -2.549 10.028 7.983 1.00 97.62 92 ILE A N 1
ATOM 677 C CA . ILE A 1 92 ? -2.437 10.400 9.401 1.00 97.62 92 ILE A CA 1
ATOM 678 C C . ILE A 1 92 ? -2.797 11.879 9.575 1.00 97.62 92 ILE A C 1
ATOM 680 O O . ILE A 1 92 ? -3.625 12.212 10.422 1.00 97.62 92 ILE A O 1
ATOM 684 N N . SER A 1 93 ? -2.222 12.750 8.740 1.00 96.12 93 SER A N 1
ATOM 685 C CA . SER A 1 9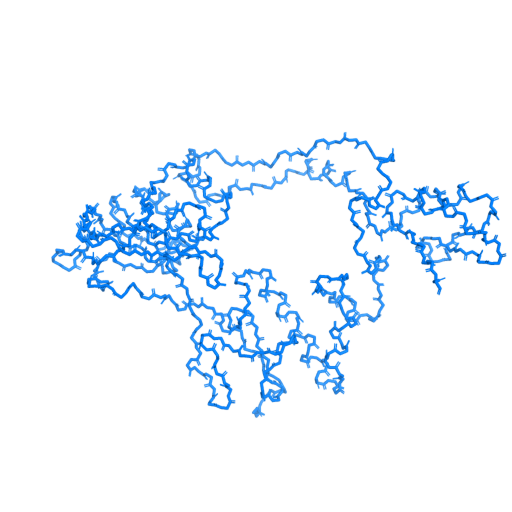3 ? -2.524 14.188 8.744 1.00 96.12 93 SER A CA 1
ATOM 686 C C . SER A 1 93 ? -4.010 14.450 8.485 1.00 96.12 93 SER A C 1
ATOM 688 O O . SER A 1 93 ? -4.622 15.267 9.162 1.00 96.12 93 SER A O 1
ATOM 690 N N . GLU A 1 94 ? -4.626 13.718 7.555 1.00 95.06 94 GLU A N 1
ATOM 691 C CA . GLU A 1 94 ? -6.055 13.857 7.262 1.00 95.06 94 GLU A CA 1
ATOM 692 C C . GLU A 1 94 ? -6.954 13.441 8.429 1.00 95.06 94 GLU A C 1
ATOM 694 O O . GLU A 1 94 ? -7.967 14.092 8.679 1.00 95.06 94 GLU A O 1
ATOM 699 N N . ALA A 1 95 ? -6.600 12.379 9.155 1.00 97.19 95 ALA A N 1
ATOM 700 C CA . ALA A 1 95 ? -7.323 11.976 10.358 1.00 97.19 95 ALA A CA 1
ATOM 701 C C . ALA A 1 95 ? -7.208 13.035 11.474 1.00 97.19 95 ALA A C 1
ATOM 703 O O . ALA A 1 95 ? -8.186 13.303 12.174 1.00 97.19 95 ALA A O 1
ATOM 704 N N . GLU A 1 96 ? -6.045 13.680 11.612 1.00 97.44 96 GLU A N 1
ATOM 705 C CA . GLU A 1 96 ? -5.831 14.795 12.546 1.00 97.44 96 GLU A CA 1
ATOM 706 C C . GLU A 1 96 ? -6.619 16.053 12.143 1.00 97.44 96 GLU A C 1
ATOM 708 O O . GLU A 1 96 ? -7.279 16.657 12.989 1.00 97.44 96 GLU A O 1
ATOM 713 N N . GLU A 1 97 ? -6.629 16.418 10.855 1.00 96.81 97 GLU A N 1
ATOM 714 C CA . GLU A 1 97 ? -7.479 17.486 10.297 1.00 96.81 97 GLU A CA 1
ATOM 715 C C . GLU A 1 97 ? -8.970 17.200 10.543 1.00 96.81 97 GLU A C 1
ATOM 717 O O . GLU A 1 97 ? -9.770 18.098 10.824 1.00 96.81 97 GLU A O 1
ATOM 722 N N . GLU A 1 98 ? -9.355 15.924 10.484 1.00 97.25 98 GLU A N 1
ATOM 723 C CA . GLU A 1 98 ? -10.699 15.460 10.808 1.00 97.25 98 GLU A CA 1
ATOM 724 C C . GLU A 1 98 ? -10.975 15.387 12.326 1.00 97.25 98 GLU A C 1
ATOM 726 O O . GLU A 1 98 ? -12.114 15.140 12.728 1.00 97.25 98 GLU A O 1
ATOM 731 N N . GLN A 1 99 ? -9.993 15.728 13.167 1.00 97.25 99 GLN A N 1
ATOM 732 C CA . GLN A 1 99 ? -10.060 15.742 14.634 1.00 97.25 99 GLN A CA 1
ATOM 733 C C . GLN A 1 99 ? -10.347 14.363 15.246 1.00 97.25 99 GLN A C 1
ATOM 735 O O . GLN A 1 99 ? -11.031 14.256 16.266 1.00 97.25 99 GLN A O 1
ATOM 740 N N . ILE A 1 100 ? -9.832 13.301 14.625 1.00 98.25 100 ILE A N 1
ATOM 741 C CA . ILE A 1 100 ? -9.857 11.956 15.201 1.00 98.25 100 ILE A CA 1
ATOM 742 C C . ILE A 1 100 ? -8.862 11.892 16.361 1.00 98.25 100 ILE A C 1
ATOM 744 O O . ILE A 1 100 ? -7.720 12.336 16.255 1.00 98.25 100 ILE A O 1
ATOM 748 N N . GLU A 1 101 ? -9.310 11.343 17.487 1.00 98.06 101 GLU A N 1
ATOM 749 C CA . GLU A 1 101 ? -8.512 11.255 18.706 1.00 98.06 101 GLU A CA 1
ATOM 750 C C . GLU A 1 101 ? -7.530 10.075 18.630 1.00 98.06 101 GLU A C 1
ATOM 752 O O . GLU A 1 101 ? -7.920 8.956 18.290 1.00 98.06 101 GLU A O 1
ATOM 757 N N . PHE A 1 102 ? -6.262 10.310 18.978 1.00 98.56 102 PHE A N 1
ATOM 758 C CA . PHE A 1 102 ? -5.222 9.280 19.028 1.00 98.56 102 PHE A CA 1
ATOM 759 C C . PHE A 1 102 ? -4.774 9.015 20.466 1.00 98.56 102 PHE A C 1
ATOM 761 O O . PHE A 1 102 ? -4.319 9.910 21.177 1.00 98.56 102 PHE A O 1
ATOM 768 N N . ILE A 1 103 ? -4.827 7.750 20.869 1.00 98.50 103 ILE A N 1
ATOM 769 C CA . ILE A 1 103 ? -4.337 7.241 22.146 1.00 98.50 103 ILE A CA 1
ATOM 770 C C . ILE A 1 103 ? -3.100 6.390 21.862 1.00 98.50 103 ILE A C 1
ATOM 772 O O . ILE A 1 103 ? -3.162 5.170 21.684 1.00 98.50 103 ILE A O 1
ATOM 776 N N . PHE A 1 104 ? -1.958 7.069 21.788 1.00 98.44 104 PHE A N 1
ATOM 777 C CA . PHE A 1 104 ? -0.658 6.442 21.573 1.00 98.44 104 PHE A CA 1
ATOM 778 C C . PHE A 1 104 ? -0.170 5.674 22.799 1.00 98.44 104 PHE A C 1
ATOM 780 O O . PHE A 1 104 ? -0.693 5.816 23.913 1.00 98.44 104 PHE A O 1
ATOM 787 N N . LEU A 1 105 ? 0.875 4.870 22.578 1.00 98.12 105 LEU A N 1
ATOM 788 C CA . LEU A 1 105 ? 1.549 4.094 23.613 1.00 98.12 105 LEU A CA 1
ATOM 789 C C . LEU A 1 105 ? 0.556 3.315 24.480 1.00 98.12 105 LEU A C 1
ATOM 791 O O . LEU A 1 105 ? 0.667 3.306 25.702 1.00 98.12 105 LEU A O 1
ATOM 795 N N . SER A 1 106 ? -0.453 2.712 23.851 1.00 98.44 106 SER A N 1
ATOM 796 C CA . SER A 1 106 ? -1.524 2.017 24.559 1.00 98.44 106 SER A CA 1
ATOM 797 C C . SER A 1 106 ? -1.904 0.713 23.854 1.00 98.44 106 SER A C 1
ATOM 799 O O . SER A 1 106 ? -2.054 0.680 22.634 1.00 98.44 106 SER A O 1
ATOM 801 N N . SER A 1 107 ? -2.030 -0.374 24.614 1.00 97.19 107 SER A N 1
ATOM 802 C CA . SER A 1 107 ? -2.443 -1.698 24.120 1.00 97.19 107 SER A CA 1
ATOM 803 C C . SER A 1 107 ? -3.733 -2.138 24.812 1.00 97.19 107 SER A C 1
ATOM 805 O O . SER A 1 107 ? -3.848 -1.920 26.019 1.00 97.19 107 SER A O 1
ATOM 807 N N . PRO A 1 108 ? -4.677 -2.788 24.111 1.00 97.31 108 PRO A N 1
ATOM 808 C CA . PRO A 1 108 ? -5.855 -3.352 24.760 1.00 97.31 108 PRO A CA 1
ATOM 809 C C . PRO A 1 108 ? -5.459 -4.511 25.684 1.00 97.31 108 PRO A C 1
ATOM 811 O O . PRO A 1 108 ? -4.627 -5.341 25.320 1.00 97.31 108 PRO A O 1
ATOM 814 N N . LEU A 1 109 ? -6.070 -4.567 26.867 1.00 97.56 109 LEU A N 1
ATOM 815 C CA . LEU A 1 109 ? -5.924 -5.652 27.840 1.00 97.56 109 LEU A CA 1
ATOM 816 C C . LEU A 1 109 ? -7.154 -6.566 27.850 1.00 97.56 109 LEU A C 1
ATOM 818 O O . LEU A 1 109 ? -7.006 -7.784 27.867 1.00 97.56 109 LEU A O 1
ATOM 822 N N . ARG A 1 110 ? -8.361 -5.989 27.842 1.00 98.06 110 ARG A N 1
ATOM 823 C CA . ARG A 1 110 ? -9.637 -6.713 27.712 1.00 98.06 110 ARG A CA 1
ATOM 824 C C . ARG A 1 110 ? -10.758 -5.791 27.252 1.00 98.06 110 ARG A C 1
ATOM 826 O O . ARG A 1 110 ? -10.738 -4.590 27.517 1.00 98.06 110 ARG A O 1
ATOM 833 N N . VAL A 1 111 ? -11.755 -6.373 26.601 1.00 98.44 111 VAL A N 1
ATOM 834 C CA . VAL A 1 111 ? -13.017 -5.708 26.279 1.00 98.44 111 VAL A CA 1
ATOM 835 C C . VAL A 1 111 ? -13.966 -5.878 27.462 1.00 98.44 111 VAL A C 1
ATOM 837 O O . VAL A 1 111 ? -14.132 -6.978 27.989 1.00 98.44 111 VAL A O 1
ATOM 840 N N . LEU A 1 112 ? -14.574 -4.779 27.898 1.00 98.19 112 LEU A N 1
ATOM 841 C CA . LEU A 1 112 ? -15.557 -4.765 28.973 1.00 98.19 112 LEU A CA 1
ATOM 842 C C . LEU A 1 112 ? -16.950 -4.840 28.353 1.00 98.19 112 LEU A C 1
ATOM 844 O O . LEU A 1 112 ? -17.327 -3.981 27.550 1.00 98.19 112 LEU A O 1
ATOM 848 N N . ALA A 1 113 ? -17.710 -5.863 28.734 1.00 96.88 113 ALA A N 1
ATOM 849 C CA . ALA A 1 113 ? -19.056 -6.093 28.237 1.00 96.88 113 ALA A CA 1
ATOM 850 C C . ALA A 1 113 ? -20.069 -6.164 29.380 1.00 96.88 113 ALA A C 1
ATOM 852 O O . ALA A 1 113 ? -19.797 -6.718 30.443 1.00 96.88 113 ALA A O 1
ATOM 853 N N . GLU A 1 114 ? -21.259 -5.635 29.125 1.00 95.44 114 GLU A N 1
ATOM 854 C CA . GLU A 1 114 ? -22.424 -5.713 29.997 1.00 95.44 114 GLU A CA 1
ATOM 855 C C . GLU A 1 114 ? -23.552 -6.377 29.204 1.00 95.44 114 GLU A C 1
ATOM 857 O O . GLU A 1 114 ? -23.840 -5.975 28.076 1.00 95.44 114 GLU A O 1
ATOM 862 N N . ASN A 1 115 ? -24.162 -7.434 29.750 1.00 92.75 115 ASN A N 1
ATOM 863 C CA . ASN A 1 115 ? -25.160 -8.250 29.039 1.00 92.75 115 ASN A CA 1
ATOM 864 C C . ASN A 1 115 ? -24.677 -8.744 27.657 1.00 92.75 115 ASN A C 1
ATOM 866 O O . ASN A 1 115 ? -25.451 -8.831 26.707 1.00 92.75 115 ASN A O 1
ATOM 870 N N . GLY A 1 116 ? -23.376 -9.030 27.529 1.00 91.62 116 GLY A N 1
ATOM 871 C CA . GLY A 1 116 ? -22.757 -9.499 26.286 1.00 91.62 116 GLY A CA 1
ATOM 872 C C . GLY A 1 116 ? -22.502 -8.422 25.222 1.00 91.62 116 GLY A C 1
ATOM 873 O O . GLY A 1 116 ? -21.970 -8.763 24.167 1.00 91.62 116 GLY A O 1
ATOM 874 N N . LYS A 1 117 ? -22.829 -7.144 25.476 1.00 95.88 117 LYS A N 1
ATOM 875 C CA . LYS A 1 117 ? -22.537 -6.011 24.576 1.00 95.88 117 LYS A CA 1
ATOM 876 C C . LYS A 1 117 ? -21.398 -5.153 25.127 1.00 95.88 117 LYS A C 1
ATOM 878 O O . LYS A 1 117 ? -21.317 -4.933 26.334 1.00 95.88 117 LYS A O 1
ATOM 883 N N . VAL A 1 118 ? -20.531 -4.660 24.244 1.00 97.94 118 VAL A N 1
ATOM 884 C CA . VAL A 1 118 ? -19.429 -3.750 24.589 1.00 97.94 118 VAL A CA 1
ATOM 885 C C . VAL A 1 118 ? -19.949 -2.520 25.347 1.00 97.94 118 VAL A C 1
ATOM 887 O O . VAL A 1 118 ? -20.930 -1.892 24.948 1.00 97.94 118 VAL A O 1
ATOM 890 N N . ARG A 1 119 ? -19.265 -2.177 26.445 1.00 97.62 119 ARG A N 1
ATOM 891 C CA . ARG A 1 119 ? -19.443 -0.929 27.212 1.00 97.62 119 ARG A CA 1
ATOM 892 C C . ARG A 1 119 ? -18.145 -0.180 27.477 1.00 97.62 119 ARG A C 1
ATOM 894 O O . ARG A 1 119 ? -18.162 0.987 27.872 1.00 97.62 119 ARG A O 1
ATOM 901 N N . GLY A 1 120 ? -17.013 -0.836 27.266 1.00 98.19 120 GLY A N 1
ATOM 902 C CA . GLY A 1 120 ? -15.719 -0.210 27.416 1.00 98.19 120 GLY A CA 1
ATOM 903 C C . GLY A 1 120 ? -14.586 -1.103 26.953 1.00 98.19 120 GLY A C 1
ATOM 904 O O . GLY A 1 120 ? -14.770 -2.269 26.604 1.00 98.19 120 GLY A O 1
ATOM 905 N N . ILE A 1 121 ? -13.388 -0.546 26.987 1.00 98.50 121 ILE A N 1
ATOM 906 C CA . ILE A 1 121 ? -12.151 -1.280 26.769 1.00 98.50 121 ILE A CA 1
ATOM 907 C C . ILE A 1 121 ? -11.145 -0.869 27.835 1.00 98.50 121 ILE A C 1
ATOM 909 O O . ILE A 1 121 ? -10.957 0.318 28.109 1.00 98.50 121 ILE A O 1
ATOM 913 N N . GLU A 1 122 ? -10.515 -1.858 28.457 1.00 98.50 122 GLU A N 1
ATOM 914 C CA . GLU A 1 122 ? -9.399 -1.636 29.365 1.00 98.50 122 GLU A CA 1
ATOM 915 C C . GLU A 1 122 ? -8.095 -1.761 28.584 1.00 98.50 122 GLU A C 1
ATOM 917 O O . GLU A 1 122 ? -7.908 -2.697 27.803 1.00 98.50 122 GLU A O 1
ATOM 922 N N . CYS A 1 123 ? -7.199 -0.805 28.788 1.00 98.38 123 CYS A N 1
ATOM 923 C CA . CYS A 1 123 ? -5.919 -0.700 28.109 1.00 98.38 123 CYS A CA 1
ATOM 924 C C . CYS A 1 123 ? -4.778 -0.554 29.116 1.00 98.38 123 CYS A C 1
ATOM 926 O O . CYS A 1 123 ? -4.977 -0.119 30.248 1.00 98.38 123 CYS A O 1
ATOM 928 N N . LEU A 1 124 ? -3.569 -0.869 28.665 1.00 98.12 124 LEU A N 1
ATOM 929 C CA . LEU A 1 124 ? -2.310 -0.651 29.372 1.00 98.12 124 LEU A CA 1
ATOM 930 C C . LEU A 1 124 ? -1.466 0.372 28.622 1.00 98.12 124 LEU A C 1
ATOM 932 O O . LEU A 1 124 ? -1.515 0.426 27.390 1.00 98.12 124 LEU A O 1
ATOM 936 N N . LYS A 1 125 ? -0.666 1.155 29.349 1.00 98.31 125 LYS A N 1
ATOM 937 C CA . LYS A 1 125 ? 0.354 2.017 28.749 1.00 98.31 125 LYS A CA 1
ATOM 938 C C . LYS A 1 125 ? 1.566 1.199 28.319 1.00 98.31 125 LYS A C 1
ATOM 940 O O . LYS A 1 125 ? 1.928 0.204 28.942 1.00 98.31 125 LYS A O 1
ATOM 945 N N . ASN A 1 126 ? 2.216 1.664 27.262 1.00 97.69 126 ASN A N 1
ATOM 946 C CA . ASN A 1 126 ? 3.453 1.114 26.740 1.00 97.69 126 ASN A CA 1
ATOM 947 C C . ASN A 1 126 ? 4.579 2.150 26.803 1.00 97.69 126 ASN A C 1
ATOM 949 O O . ASN A 1 126 ? 4.351 3.357 26.779 1.00 97.69 126 ASN A O 1
ATOM 953 N N . LEU A 1 127 ? 5.810 1.661 26.776 1.00 96.31 127 LEU A N 1
ATOM 954 C CA . LEU A 1 127 ? 7.006 2.412 26.419 1.00 96.31 127 LEU A CA 1
ATOM 955 C C . LEU A 1 127 ? 7.636 1.815 25.158 1.00 96.31 127 LEU A C 1
ATOM 957 O O . LEU A 1 127 ? 7.402 0.651 24.820 1.00 96.31 127 LEU A O 1
ATOM 961 N N . LEU A 1 128 ? 8.445 2.606 24.456 1.00 96.62 128 LEU A N 1
ATOM 962 C CA . LEU A 1 128 ? 9.168 2.126 23.283 1.00 96.62 128 LEU A CA 1
ATOM 963 C C . LEU A 1 128 ? 10.464 1.423 23.699 1.00 96.62 128 LEU A C 1
ATOM 965 O O . LEU A 1 128 ? 11.377 2.028 24.261 1.00 96.62 128 LEU A O 1
ATOM 969 N N . GLY A 1 129 ? 10.563 0.145 23.368 1.00 93.38 129 GLY A N 1
ATOM 970 C CA . GLY A 1 129 ? 11.782 -0.646 23.428 1.00 93.38 129 GLY A CA 1
ATOM 971 C C . GLY A 1 129 ? 12.734 -0.362 22.255 1.00 93.38 129 GLY A C 1
ATOM 972 O O . GLY A 1 129 ? 12.595 0.651 21.560 1.00 93.38 129 GLY A O 1
ATOM 973 N N . PRO A 1 130 ? 13.731 -1.231 22.033 1.00 92.44 130 PRO A N 1
ATOM 974 C CA . PRO A 1 130 ? 14.615 -1.138 20.874 1.00 92.44 130 PRO A CA 1
ATOM 975 C C . PRO A 1 130 ? 13.856 -1.381 19.551 1.00 92.44 130 PRO A C 1
ATOM 977 O O . PRO A 1 130 ? 12.755 -1.943 19.569 1.00 92.44 130 PRO A O 1
ATOM 980 N N . PRO A 1 131 ? 14.412 -0.959 18.399 1.00 91.88 131 PRO A N 1
ATOM 981 C CA . PRO A 1 131 ? 13.901 -1.324 17.078 1.00 91.88 131 PRO A CA 1
ATOM 982 C C . PRO A 1 131 ? 13.828 -2.845 16.888 1.00 91.88 131 PRO A C 1
ATOM 984 O O . PRO A 1 131 ? 14.788 -3.557 17.180 1.00 91.88 131 PRO A O 1
ATOM 987 N N . GLY A 1 132 ? 12.692 -3.333 16.391 1.00 84.50 132 GLY A N 1
ATOM 988 C CA . GLY A 1 132 ? 12.497 -4.720 15.984 1.00 84.50 132 GLY A CA 1
ATOM 989 C C . GLY A 1 132 ? 13.016 -4.993 14.568 1.00 84.50 132 GLY A C 1
ATOM 990 O O . GLY A 1 132 ? 13.603 -4.133 13.911 1.00 84.50 132 GLY A O 1
ATOM 991 N N . LYS A 1 133 ? 12.753 -6.204 14.056 1.00 81.00 133 LYS A N 1
ATOM 992 C CA . LYS A 1 133 ? 13.197 -6.650 12.714 1.00 81.00 133 LYS A CA 1
ATOM 993 C C . LYS A 1 133 ? 12.652 -5.810 11.556 1.00 81.00 133 LYS A C 1
ATOM 995 O O . LYS A 1 133 ? 13.255 -5.768 10.493 1.00 81.00 133 LYS A O 1
ATOM 1000 N N . ASP A 1 134 ? 11.503 -5.176 11.755 1.00 78.56 134 ASP A N 1
ATOM 1001 C CA . ASP A 1 134 ? 10.854 -4.297 10.781 1.00 78.56 134 ASP A CA 1
ATOM 1002 C C . ASP A 1 134 ? 11.304 -2.828 10.912 1.00 78.56 134 ASP A C 1
ATOM 1004 O O . ASP A 1 134 ? 10.698 -1.946 10.309 1.00 78.56 134 ASP A O 1
ATOM 1008 N N . GLY A 1 135 ? 12.327 -2.559 11.733 1.00 83.56 135 GLY A N 1
ATOM 1009 C CA . GLY A 1 135 ? 12.840 -1.223 12.037 1.00 83.56 135 GLY A CA 1
ATOM 1010 C C . GLY A 1 135 ? 11.987 -0.428 13.029 1.00 83.56 135 GLY A C 1
ATOM 1011 O O . GLY A 1 135 ? 12.444 0.592 13.541 1.00 83.56 135 GLY A O 1
ATOM 1012 N N . ARG A 1 136 ? 10.771 -0.885 13.358 1.00 87.75 136 ARG A N 1
ATOM 1013 C CA . ARG A 1 136 ? 9.869 -0.188 14.285 1.00 87.75 136 ARG A CA 1
ATOM 1014 C C . ARG A 1 136 ? 10.178 -0.585 15.718 1.00 87.75 136 ARG A C 1
ATOM 1016 O O . ARG A 1 136 ? 10.416 -1.754 16.011 1.00 87.75 136 ARG A O 1
ATOM 1023 N N . ARG A 1 137 ? 10.108 0.370 16.644 1.00 91.88 137 ARG A N 1
ATOM 1024 C CA . ARG A 1 137 ? 10.372 0.116 18.068 1.00 91.88 137 ARG A CA 1
ATOM 1025 C C . ARG A 1 137 ? 9.355 -0.855 18.666 1.00 91.88 137 ARG A C 1
ATOM 1027 O O . ARG A 1 137 ? 8.156 -0.781 18.389 1.00 91.88 137 ARG A O 1
ATOM 1034 N N . GLU A 1 138 ? 9.823 -1.805 19.466 1.00 91.81 138 GLU A N 1
ATOM 1035 C CA . GLU A 1 138 ? 8.950 -2.791 20.105 1.00 91.81 138 GLU A CA 1
ATOM 1036 C C . GLU A 1 138 ? 8.173 -2.157 21.268 1.00 91.81 138 GLU A C 1
ATOM 1038 O O . GLU A 1 138 ? 8.785 -1.514 22.118 1.00 91.81 138 GLU A O 1
ATOM 1043 N N . PRO A 1 139 ? 6.842 -2.315 21.352 1.00 93.75 139 PRO A N 1
ATOM 1044 C CA . PRO A 1 139 ? 6.090 -1.834 22.504 1.00 93.75 139 PRO A CA 1
ATOM 1045 C C . PRO A 1 139 ? 6.375 -2.725 23.719 1.00 93.75 139 PRO A C 1
ATOM 1047 O O . PRO A 1 139 ? 6.296 -3.950 23.624 1.00 93.75 139 PRO A O 1
ATOM 1050 N N . ARG A 1 140 ? 6.678 -2.119 24.867 1.00 94.44 140 ARG A N 1
ATOM 1051 C CA . ARG A 1 140 ? 6.815 -2.813 26.155 1.00 94.44 140 ARG A CA 1
ATOM 1052 C C . ARG A 1 140 ? 5.759 -2.303 27.117 1.00 94.44 140 ARG A C 1
ATOM 1054 O O . ARG A 1 140 ? 5.652 -1.096 27.305 1.00 94.44 140 ARG A O 1
ATOM 1061 N N . VAL A 1 141 ? 4.997 -3.216 27.703 1.00 95.62 141 VAL A N 1
ATOM 1062 C CA . VAL A 1 141 ? 3.937 -2.890 28.660 1.00 95.62 141 VAL A CA 1
ATOM 1063 C C . VAL A 1 141 ? 4.539 -2.261 29.915 1.00 95.62 141 VAL A C 1
ATOM 1065 O O . VAL A 1 141 ? 5.575 -2.704 30.409 1.00 95.62 141 VAL A O 1
ATOM 1068 N N . ILE A 1 142 ? 3.880 -1.222 30.418 1.00 96.75 142 ILE A N 1
ATOM 1069 C CA . ILE A 1 142 ? 4.111 -0.674 31.750 1.00 96.75 142 ILE A CA 1
ATOM 1070 C C . ILE A 1 142 ? 3.133 -1.381 32.686 1.00 96.75 142 ILE A C 1
ATOM 1072 O O . ILE A 1 142 ? 1.920 -1.196 32.578 1.00 96.75 142 ILE A O 1
ATOM 1076 N N . GLU A 1 143 ? 3.650 -2.202 33.592 1.00 94.31 143 GLU A N 1
ATOM 1077 C CA . GLU A 1 143 ? 2.826 -2.900 34.582 1.00 94.31 143 GLU A CA 1
ATOM 1078 C C . GLU A 1 143 ? 2.034 -1.910 35.451 1.00 94.31 143 GLU A C 1
ATOM 1080 O O . GLU A 1 143 ? 2.517 -0.820 35.767 1.00 94.31 143 GLU A O 1
ATOM 1085 N N . ASN A 1 144 ? 0.819 -2.294 35.854 1.00 94.56 144 ASN A N 1
ATOM 1086 C CA . ASN A 1 144 ? -0.082 -1.493 36.698 1.00 94.56 144 ASN A CA 1
ATOM 1087 C C . ASN A 1 144 ? -0.438 -0.099 36.135 1.00 94.56 144 ASN A C 1
ATOM 1089 O O . ASN A 1 144 ? -0.741 0.823 36.891 1.00 94.56 144 ASN A O 1
ATOM 1093 N N . SER A 1 145 ? -0.410 0.072 34.810 1.00 97.25 145 SER A N 1
ATOM 1094 C CA . SER A 1 145 ? -0.749 1.332 34.122 1.00 97.25 145 SER A CA 1
ATOM 1095 C C . SER A 1 145 ? -2.150 1.332 33.499 1.00 97.25 145 SER A C 1
ATOM 1097 O O . SER A 1 145 ? -2.423 2.061 32.541 1.00 97.25 145 SER A O 1
ATOM 1099 N N . ASN A 1 146 ? -3.021 0.467 34.012 1.00 97.50 146 ASN A N 1
ATOM 1100 C CA . ASN A 1 146 ? -4.341 0.202 33.468 1.00 97.50 146 ASN A CA 1
ATOM 1101 C C . ASN A 1 146 ? -5.205 1.465 33.447 1.00 97.50 146 ASN A C 1
ATOM 1103 O O . ASN A 1 146 ? -5.245 2.234 34.407 1.00 97.50 146 ASN A O 1
ATOM 1107 N N . PHE A 1 147 ? -5.958 1.644 32.370 1.00 98.38 147 PHE A N 1
ATOM 1108 C CA . PHE A 1 147 ? -6.996 2.661 32.278 1.00 98.38 147 PHE A CA 1
ATOM 1109 C C . PHE A 1 147 ? -8.149 2.150 31.420 1.00 98.38 147 PHE A C 1
ATOM 1111 O O . PHE A 1 147 ? -7.972 1.288 30.560 1.00 98.38 147 PHE A O 1
ATOM 1118 N N . THR A 1 148 ? -9.346 2.673 31.668 1.00 98.44 148 THR A N 1
ATOM 1119 C CA . THR A 1 148 ? -10.567 2.252 30.975 1.00 98.44 148 THR A CA 1
ATOM 1120 C C . THR A 1 148 ? -11.122 3.393 30.141 1.00 98.44 148 THR A C 1
ATOM 1122 O O . THR A 1 148 ? -11.132 4.544 30.575 1.00 98.44 148 THR A O 1
ATOM 1125 N N . LEU A 1 149 ? -11.611 3.057 28.952 1.00 98.31 149 LEU A N 1
ATOM 1126 C CA . LEU A 1 149 ? -12.312 3.966 28.055 1.00 98.31 149 LEU A CA 1
ATOM 1127 C C . LEU A 1 149 ? -13.735 3.450 27.852 1.00 98.31 149 LEU A C 1
ATOM 1129 O O . LEU A 1 149 ? -13.921 2.285 27.499 1.00 98.31 149 LEU A O 1
ATOM 1133 N N . ALA A 1 150 ? -14.730 4.311 28.066 1.00 98.25 150 ALA A N 1
ATOM 1134 C CA . ALA A 1 150 ? -16.124 3.996 27.770 1.00 98.25 150 ALA A CA 1
ATOM 1135 C C . ALA A 1 150 ? -16.357 4.088 26.256 1.00 98.25 150 ALA A C 1
ATOM 1137 O O . ALA A 1 150 ? -16.194 5.158 25.664 1.00 98.25 150 ALA A O 1
ATOM 1138 N N . VAL A 1 151 ? -16.716 2.963 25.638 1.00 98.44 151 VAL A N 1
ATOM 1139 C CA . VAL A 1 151 ? -16.960 2.841 24.195 1.00 98.44 151 VAL A CA 1
ATOM 1140 C C . VAL A 1 151 ? -18.133 1.904 23.945 1.00 98.44 151 VAL A C 1
ATOM 1142 O O . VAL A 1 151 ? -18.380 0.996 24.733 1.00 98.44 151 VAL A O 1
ATOM 1145 N N . ASP A 1 152 ? -18.845 2.121 22.846 1.00 98.44 152 ASP A N 1
ATOM 1146 C CA . ASP A 1 152 ? -20.005 1.318 22.457 1.00 98.44 152 ASP A CA 1
ATOM 1147 C C . ASP A 1 152 ? -19.631 0.187 21.489 1.00 98.44 152 ASP A C 1
ATOM 1149 O O . ASP A 1 152 ? -20.332 -0.821 21.421 1.00 98.44 152 ASP A O 1
ATOM 1153 N N . SER A 1 153 ? -18.521 0.346 20.757 1.00 98.31 153 SER A N 1
ATOM 1154 C CA . SER A 1 153 ? -17.996 -0.646 19.812 1.00 98.31 153 SER A CA 1
ATOM 1155 C C . SER A 1 153 ? -16.466 -0.656 19.776 1.00 98.31 153 SER A C 1
ATOM 1157 O O . SER A 1 153 ? -15.811 0.349 20.074 1.00 98.31 153 SER A O 1
ATOM 1159 N N . VAL A 1 154 ? -15.894 -1.789 19.362 1.00 98.56 154 VAL A N 1
ATOM 1160 C CA . VAL A 1 154 ? -14.451 -1.970 19.141 1.00 98.56 154 VAL A CA 1
ATOM 1161 C C . VAL A 1 154 ? -14.209 -2.500 17.729 1.00 98.56 154 VAL A C 1
ATOM 1163 O O . VAL A 1 154 ? -14.749 -3.533 17.341 1.00 98.56 154 VAL A O 1
ATOM 1166 N N . ILE A 1 155 ? -13.348 -1.825 16.973 1.00 98.50 155 ILE A N 1
ATOM 1167 C CA . ILE A 1 155 ? -12.899 -2.257 15.650 1.00 98.50 155 ILE A CA 1
ATOM 1168 C C . ILE A 1 155 ? -11.432 -2.684 15.736 1.00 98.50 155 ILE A C 1
ATOM 1170 O O . ILE A 1 155 ? -10.548 -1.869 15.994 1.00 98.50 155 ILE A O 1
ATOM 1174 N N . SER A 1 156 ? -11.155 -3.964 15.497 1.00 97.75 156 SER A N 1
ATOM 1175 C CA . SER A 1 156 ? -9.796 -4.512 15.453 1.00 97.75 156 SER A CA 1
ATOM 1176 C C . SER A 1 156 ? -9.192 -4.378 14.052 1.00 97.75 156 SER A C 1
ATOM 1178 O O . SER A 1 156 ? -9.619 -5.057 13.118 1.00 97.75 156 SER A O 1
ATOM 1180 N N . ALA A 1 157 ? -8.176 -3.528 13.900 1.00 96.81 157 ALA A N 1
ATOM 1181 C CA . ALA A 1 157 ? -7.450 -3.271 12.654 1.00 96.81 157 ALA A CA 1
ATOM 1182 C C . ALA A 1 157 ? -5.937 -3.520 12.834 1.00 96.81 157 ALA A C 1
ATOM 1184 O O . ALA A 1 157 ? -5.085 -2.696 12.492 1.00 96.81 157 ALA A O 1
ATOM 1185 N N . ILE A 1 158 ? -5.600 -4.677 13.413 1.00 93.88 158 ILE A N 1
ATOM 1186 C CA . ILE A 1 158 ? -4.221 -5.064 13.763 1.00 93.88 158 ILE A CA 1
ATOM 1187 C C . ILE A 1 158 ? -3.515 -5.914 12.692 1.00 93.88 158 ILE A C 1
ATOM 1189 O O . ILE A 1 158 ? -2.409 -6.407 12.926 1.00 93.88 158 ILE A O 1
ATOM 1193 N N . GLY A 1 159 ? -4.138 -6.065 11.523 1.00 90.81 159 GLY A N 1
ATOM 1194 C CA . GLY A 1 159 ? -3.581 -6.728 10.350 1.00 90.81 159 GLY A CA 1
ATOM 1195 C C . GLY A 1 159 ? -4.293 -8.018 9.951 1.00 90.81 159 GLY A C 1
ATOM 1196 O O . GLY A 1 159 ? -5.192 -8.523 10.628 1.00 90.81 159 GLY A O 1
ATOM 1197 N N . GLU A 1 160 ? -3.845 -8.548 8.819 1.00 91.56 160 GLU A N 1
ATOM 1198 C CA . GLU A 1 160 ? -4.438 -9.680 8.121 1.00 91.56 160 GLU A CA 1
ATOM 1199 C C . GLU A 1 160 ? -3.399 -10.774 7.833 1.00 91.56 160 GLU A C 1
ATOM 1201 O O . GLU A 1 160 ? -2.182 -10.553 7.828 1.00 91.56 160 GLU A O 1
ATOM 1206 N N . ALA A 1 161 ? -3.874 -11.975 7.531 1.00 91.06 161 ALA A N 1
ATOM 1207 C CA . ALA A 1 161 ? -3.071 -13.085 7.045 1.00 91.06 161 ALA A CA 1
ATOM 1208 C C . ALA A 1 161 ? -3.785 -13.798 5.887 1.00 91.06 161 ALA A C 1
ATOM 1210 O O . ALA A 1 161 ? -5.016 -13.774 5.807 1.00 91.06 161 ALA A O 1
ATOM 1211 N N . PRO A 1 162 ? -3.044 -14.443 4.976 1.00 91.38 162 PRO A N 1
ATOM 1212 C CA . PRO A 1 162 ? -3.652 -15.370 4.040 1.00 91.38 162 PRO A CA 1
ATOM 1213 C C . PRO A 1 162 ? -4.156 -16.616 4.769 1.00 91.38 162 PRO A C 1
ATOM 1215 O O . PRO A 1 162 ? -3.522 -17.118 5.702 1.00 91.38 162 PRO A O 1
ATOM 1218 N N . ASP A 1 163 ? -5.285 -17.143 4.308 1.00 90.81 163 ASP A N 1
ATOM 1219 C CA . ASP A 1 163 ? -5.695 -18.500 4.646 1.00 90.81 163 ASP A CA 1
ATOM 1220 C C . ASP A 1 163 ? -5.100 -19.464 3.619 1.00 90.81 163 ASP A C 1
ATOM 1222 O O . ASP A 1 163 ? -5.541 -19.523 2.476 1.00 90.81 163 ASP A O 1
ATOM 1226 N N . LEU A 1 164 ? -4.070 -20.200 4.033 1.00 90.50 164 LEU A N 1
ATOM 1227 C CA . LEU A 1 164 ? -3.357 -21.167 3.195 1.00 90.50 164 LEU A CA 1
ATOM 1228 C C . LEU A 1 164 ? -3.731 -22.619 3.542 1.00 90.50 164 LEU A C 1
ATOM 1230 O O . LEU A 1 164 ? -2.989 -23.548 3.215 1.00 90.50 164 LEU A O 1
ATOM 1234 N N . SER A 1 165 ? -4.831 -22.841 4.269 1.00 89.62 165 SER A N 1
ATOM 1235 C CA . SER A 1 165 ? -5.274 -24.180 4.691 1.00 89.62 165 SER A CA 1
ATOM 1236 C C . SER A 1 165 ? -5.612 -25.102 3.515 1.00 89.62 165 SER A C 1
ATOM 1238 O O . SER A 1 165 ? -5.394 -26.305 3.614 1.00 89.62 165 SER A O 1
ATOM 1240 N N . PHE A 1 166 ? -6.039 -24.535 2.385 1.00 90.00 166 PHE A N 1
ATOM 1241 C CA . PHE A 1 166 ? -6.383 -25.264 1.162 1.00 90.00 166 PHE A CA 1
ATOM 1242 C C . PHE A 1 166 ? -5.169 -25.797 0.378 1.00 90.00 166 PHE A C 1
ATOM 1244 O O . PHE A 1 166 ? -5.342 -26.576 -0.560 1.00 90.00 166 PHE A O 1
ATOM 1251 N N . LEU A 1 167 ? -3.945 -25.363 0.708 1.00 89.25 167 LEU A N 1
ATOM 1252 C CA . LEU A 1 167 ? -2.749 -25.776 -0.027 1.00 89.25 167 LEU A CA 1
ATOM 1253 C C . LEU A 1 167 ? -2.376 -27.231 0.276 1.00 89.25 167 LEU A C 1
ATOM 1255 O O . LEU A 1 167 ? -2.386 -27.634 1.444 1.00 89.25 167 LEU A O 1
ATOM 1259 N N . PRO A 1 168 ? -1.990 -28.012 -0.748 1.00 85.75 168 PRO A N 1
ATOM 1260 C CA . PRO A 1 168 ? -1.601 -29.398 -0.554 1.00 85.75 168 PRO A CA 1
ATOM 1261 C C . PRO A 1 168 ? -0.261 -29.483 0.192 1.00 85.75 168 PRO A C 1
ATOM 1263 O O . PRO A 1 168 ? 0.614 -28.636 0.022 1.00 85.75 168 PRO A O 1
ATOM 1266 N N . SER A 1 169 ? -0.077 -30.549 0.976 1.00 81.94 169 SER A N 1
ATOM 1267 C CA . SER A 1 169 ? 1.114 -30.760 1.818 1.00 81.94 169 SER A CA 1
ATOM 1268 C C . SER A 1 169 ? 2.484 -30.619 1.127 1.00 81.94 169 SER A C 1
ATOM 1270 O O . SER A 1 169 ? 3.411 -30.200 1.818 1.00 81.94 169 SER A O 1
ATOM 1272 N N . PRO A 1 170 ? 2.678 -30.958 -0.167 1.00 83.50 170 PRO A N 1
ATOM 1273 C CA . PRO A 1 170 ? 3.975 -30.794 -0.829 1.00 83.50 170 PRO A CA 1
ATOM 1274 C C . PRO A 1 170 ? 4.421 -29.337 -0.983 1.00 83.50 170 PRO A C 1
ATOM 1276 O O . PRO A 1 170 ? 5.588 -29.088 -1.274 1.00 83.50 170 PRO A O 1
ATOM 1279 N N . LEU A 1 171 ? 3.507 -28.376 -0.829 1.00 84.19 171 LEU A N 1
ATOM 1280 C CA . LEU A 1 171 ? 3.816 -26.964 -0.960 1.00 84.19 171 LEU A CA 1
ATOM 1281 C C . LEU A 1 171 ? 4.120 -26.382 0.432 1.00 84.19 171 LEU A C 1
ATOM 1283 O O . LEU A 1 171 ? 3.220 -26.302 1.277 1.00 84.19 171 LEU A O 1
ATOM 1287 N N . PRO A 1 172 ? 5.384 -26.008 0.705 1.00 82.19 172 PRO A N 1
ATOM 1288 C CA . PRO A 1 172 ? 5.790 -25.551 2.022 1.00 82.19 172 PRO A CA 1
ATOM 1289 C C . PRO A 1 172 ? 5.130 -24.214 2.363 1.00 82.19 172 PRO A C 1
ATOM 1291 O O . PRO A 1 172 ? 4.836 -23.392 1.496 1.00 82.19 172 PRO A O 1
ATOM 1294 N N . LYS A 1 173 ? 4.942 -23.977 3.660 1.00 83.00 173 LYS A N 1
ATOM 1295 C CA . LYS A 1 173 ? 4.496 -22.693 4.208 1.00 83.00 173 LYS A CA 1
ATOM 1296 C C . LYS A 1 173 ? 5.656 -22.100 4.998 1.00 83.00 173 LYS A C 1
ATOM 1298 O O . LYS A 1 173 ? 6.231 -22.787 5.837 1.00 83.00 173 LYS A O 1
ATOM 1303 N N . SER A 1 174 ? 5.998 -20.839 4.746 1.00 79.00 174 SER A N 1
ATOM 1304 C CA . SER A 1 174 ? 6.974 -20.099 5.553 1.00 79.00 174 SER A CA 1
ATOM 1305 C C . SER A 1 174 ? 6.233 -19.038 6.357 1.00 79.00 174 SER A C 1
ATOM 1307 O O . SER A 1 174 ? 5.851 -17.987 5.840 1.00 79.00 174 SER A O 1
ATOM 1309 N N . GLY A 1 175 ? 5.928 -19.359 7.617 1.00 81.75 175 GLY A N 1
ATOM 1310 C CA . GLY A 1 175 ? 5.001 -18.568 8.426 1.00 81.75 175 GLY A CA 1
ATOM 1311 C C . GLY A 1 175 ? 3.622 -18.490 7.764 1.00 81.75 175 GLY A C 1
ATOM 1312 O O . GLY A 1 175 ? 2.988 -19.513 7.518 1.00 81.75 175 GLY A O 1
ATOM 1313 N N . ASN A 1 176 ? 3.184 -17.271 7.442 1.00 83.88 176 ASN A N 1
ATOM 1314 C CA . ASN A 1 176 ? 1.911 -16.995 6.771 1.00 83.88 176 ASN A CA 1
ATOM 1315 C C . ASN A 1 176 ? 2.104 -16.660 5.282 1.00 83.88 176 ASN A C 1
ATOM 1317 O O . ASN A 1 176 ? 1.398 -15.803 4.765 1.00 83.88 176 ASN A O 1
ATOM 1321 N N . ALA A 1 177 ? 3.094 -17.238 4.604 1.00 92.31 177 ALA A N 1
ATOM 1322 C CA . ALA A 1 177 ? 3.350 -16.966 3.193 1.00 92.31 177 ALA A CA 1
ATOM 1323 C C . ALA A 1 177 ? 3.752 -18.230 2.427 1.00 92.31 177 ALA A C 1
ATOM 1325 O O . ALA A 1 177 ? 4.325 -19.169 2.991 1.00 92.31 177 ALA A O 1
ATOM 1326 N N . ILE A 1 178 ? 3.475 -18.220 1.125 1.00 94.50 178 ILE A N 1
ATOM 1327 C CA . ILE A 1 178 ? 3.973 -19.201 0.164 1.00 94.50 178 ILE A CA 1
ATOM 1328 C C . ILE A 1 178 ? 5.399 -18.793 -0.242 1.00 94.50 178 ILE A C 1
ATOM 1330 O O . ILE A 1 178 ? 5.584 -17.672 -0.725 1.00 94.50 178 ILE A O 1
ATOM 1334 N N . PRO A 1 179 ? 6.411 -19.659 -0.051 1.00 94.19 179 PRO A N 1
ATOM 1335 C CA . PRO A 1 179 ? 7.756 -19.421 -0.556 1.00 94.19 179 PRO A CA 1
ATOM 1336 C C . PRO A 1 179 ? 7.761 -19.441 -2.083 1.00 94.19 179 PRO A C 1
ATOM 1338 O O . PRO A 1 179 ? 7.251 -20.382 -2.694 1.00 94.19 179 PRO A O 1
ATOM 1341 N N . VAL A 1 180 ? 8.358 -18.414 -2.679 1.00 93.75 180 VAL A N 1
ATOM 1342 C CA . VAL A 1 180 ? 8.532 -18.298 -4.127 1.00 93.75 180 VAL A CA 1
ATOM 1343 C C . VAL A 1 180 ? 9.917 -17.766 -4.460 1.00 93.75 180 VAL A C 1
ATOM 1345 O O . VAL A 1 180 ? 10.530 -17.074 -3.642 1.00 93.75 180 VAL A O 1
ATOM 1348 N N . ASP A 1 181 ? 10.398 -18.081 -5.658 1.00 91.31 181 ASP A N 1
ATOM 1349 C CA . ASP A 1 181 ? 11.548 -17.405 -6.250 1.00 91.31 181 ASP A CA 1
ATOM 1350 C C . ASP A 1 181 ? 11.175 -16.005 -6.782 1.00 91.31 181 ASP A C 1
ATOM 1352 O O . ASP A 1 181 ? 10.062 -15.502 -6.600 1.00 91.31 181 ASP A O 1
ATOM 1356 N N . GLU A 1 182 ? 12.116 -15.347 -7.460 1.00 87.19 182 GLU A N 1
ATOM 1357 C CA . GLU A 1 182 ? 11.897 -14.009 -8.013 1.00 87.19 182 GLU A CA 1
ATOM 1358 C C . GLU A 1 182 ? 10.819 -13.962 -9.117 1.00 87.19 182 GLU A C 1
ATOM 1360 O O . GLU A 1 182 ? 10.158 -12.932 -9.305 1.00 87.19 182 GLU A O 1
ATOM 1365 N N . ALA A 1 183 ? 10.619 -15.078 -9.823 1.00 87.38 183 ALA A N 1
ATOM 1366 C CA . ALA A 1 183 ? 9.616 -15.247 -10.867 1.00 87.38 183 ALA A CA 1
ATOM 1367 C C . ALA A 1 183 ? 8.214 -15.538 -10.311 1.00 87.38 183 ALA A C 1
ATOM 1369 O O . ALA A 1 183 ? 7.229 -15.478 -11.050 1.00 87.38 183 ALA A O 1
ATOM 1370 N N . GLY A 1 184 ? 8.110 -15.826 -9.010 1.00 92.25 184 GLY A N 1
ATOM 1371 C CA . GLY A 1 184 ? 6.879 -16.278 -8.375 1.00 92.25 184 GLY A CA 1
ATOM 1372 C C . GLY A 1 184 ? 6.684 -17.794 -8.457 1.00 92.25 184 GLY A C 1
ATOM 1373 O O . GLY A 1 184 ? 5.596 -18.266 -8.133 1.00 92.25 184 GLY A O 1
ATOM 1374 N N . ALA A 1 185 ? 7.684 -18.564 -8.897 1.00 93.88 185 ALA A N 1
ATOM 1375 C CA . ALA A 1 185 ? 7.609 -20.019 -8.946 1.00 93.88 185 ALA A CA 1
ATOM 1376 C C . ALA A 1 185 ? 7.768 -20.615 -7.542 1.00 93.88 185 ALA A C 1
ATOM 1378 O O . ALA A 1 185 ? 8.576 -20.151 -6.737 1.00 93.88 185 ALA A O 1
ATOM 1379 N N . THR A 1 186 ? 6.978 -21.644 -7.241 1.00 94.44 186 THR A N 1
ATOM 1380 C CA . THR A 1 186 ? 7.063 -22.389 -5.975 1.00 94.44 186 THR A CA 1
ATOM 1381 C C . THR A 1 186 ? 8.010 -23.586 -6.113 1.00 94.44 186 THR A C 1
ATOM 1383 O O . THR A 1 186 ? 8.563 -23.842 -7.179 1.00 94.44 186 THR A O 1
ATOM 1386 N N . SER A 1 187 ? 8.169 -24.380 -5.049 1.00 92.69 187 SER A N 1
ATOM 1387 C CA . SER A 1 187 ? 8.919 -25.643 -5.108 1.00 92.69 187 SER A CA 1
ATOM 1388 C C . SER A 1 187 ? 8.246 -26.736 -5.950 1.00 92.69 187 SER A C 1
ATOM 1390 O O . SER A 1 187 ? 8.855 -27.779 -6.179 1.00 92.69 187 SER A O 1
ATOM 1392 N N . LEU A 1 188 ? 6.988 -26.548 -6.365 1.00 92.06 188 LEU A N 1
ATOM 1393 C CA . LEU A 1 188 ? 6.272 -27.481 -7.229 1.00 92.06 188 LEU A CA 1
ATOM 1394 C C . LEU A 1 188 ? 6.311 -27.001 -8.678 1.00 92.06 188 LEU A C 1
ATOM 1396 O O . LEU A 1 188 ? 5.989 -25.849 -8.973 1.00 92.06 188 LEU A O 1
ATOM 1400 N N . GLU A 1 189 ? 6.653 -27.918 -9.582 1.00 91.25 189 GLU A N 1
ATOM 1401 C CA . GLU A 1 189 ? 6.704 -27.650 -11.017 1.00 91.25 189 GLU A CA 1
ATOM 1402 C C . GLU A 1 189 ? 5.360 -27.096 -11.513 1.00 91.25 189 GLU A C 1
ATOM 1404 O O . GLU A 1 189 ? 4.295 -27.611 -11.164 1.00 91.25 189 GLU A O 1
ATOM 1409 N N . LYS A 1 190 ? 5.419 -26.028 -12.317 1.00 93.50 190 LYS A N 1
ATOM 1410 C CA . LYS A 1 190 ? 4.256 -25.343 -12.908 1.00 93.50 190 LYS A CA 1
ATOM 1411 C C . LYS A 1 190 ? 3.248 -24.777 -11.888 1.00 93.50 190 LYS A C 1
ATOM 1413 O O . LYS A 1 190 ? 2.124 -24.433 -12.260 1.00 93.50 190 LYS A O 1
ATOM 1418 N N . VAL A 1 191 ? 3.627 -24.651 -10.611 1.00 94.69 191 VAL A N 1
ATOM 1419 C CA . VAL A 1 191 ? 2.857 -23.929 -9.585 1.00 94.69 191 VAL A CA 1
ATOM 1420 C C . VAL A 1 191 ? 3.562 -22.623 -9.241 1.00 94.69 191 VAL A C 1
ATOM 1422 O O . VAL A 1 191 ? 4.715 -22.615 -8.809 1.00 94.69 191 VAL A O 1
ATOM 1425 N N . PHE A 1 192 ? 2.825 -21.527 -9.359 1.00 96.12 192 PHE A N 1
ATOM 1426 C CA . PHE A 1 192 ? 3.273 -20.166 -9.090 1.00 96.12 192 PHE A CA 1
ATOM 1427 C C . PHE A 1 192 ? 2.407 -19.535 -7.998 1.00 96.12 192 PHE A C 1
ATOM 1429 O O . PHE A 1 192 ? 1.266 -19.951 -7.794 1.00 96.12 192 PHE A O 1
ATOM 1436 N N . ALA A 1 193 ? 2.908 -18.513 -7.309 1.00 96.50 193 ALA A N 1
ATOM 1437 C CA . ALA A 1 193 ? 2.140 -17.749 -6.332 1.00 96.50 193 ALA A CA 1
ATOM 1438 C C . ALA A 1 193 ? 2.503 -16.259 -6.341 1.00 96.50 193 ALA A C 1
ATOM 1440 O O . ALA A 1 193 ? 3.597 -15.862 -6.738 1.00 96.50 193 ALA A O 1
ATOM 1441 N N . GLY A 1 194 ? 1.560 -15.418 -5.918 1.00 95.94 194 GLY A N 1
ATOM 1442 C CA . GLY A 1 194 ? 1.722 -13.966 -5.911 1.00 95.94 194 GLY A CA 1
ATOM 1443 C C . GLY A 1 194 ? 0.649 -13.254 -5.090 1.00 95.94 194 GLY A C 1
ATOM 1444 O O . GLY A 1 194 ? -0.149 -13.876 -4.387 1.00 95.94 194 GLY A O 1
ATOM 1445 N N . GLY A 1 195 ? 0.635 -11.925 -5.161 1.00 95.44 195 GLY A N 1
ATOM 1446 C CA . GLY A 1 195 ? -0.215 -11.086 -4.315 1.00 95.44 195 GLY A CA 1
ATOM 1447 C C . GLY A 1 195 ? 0.144 -11.206 -2.833 1.00 95.44 195 GLY A C 1
ATOM 1448 O O . GLY A 1 195 ? 1.274 -11.533 -2.475 1.00 95.44 195 GLY A O 1
ATOM 1449 N N . ASP A 1 196 ? -0.816 -10.978 -1.946 1.00 94.62 196 ASP A N 1
ATOM 1450 C CA . ASP A 1 196 ? -0.550 -10.993 -0.499 1.00 94.62 196 ASP A CA 1
ATOM 1451 C C . ASP A 1 196 ? -0.410 -12.407 0.097 1.00 94.62 196 ASP A C 1
ATOM 1453 O O . ASP A 1 196 ? -0.248 -12.562 1.309 1.00 94.62 196 ASP A O 1
ATOM 1457 N N . ALA A 1 197 ? -0.459 -13.443 -0.750 1.00 94.69 197 ALA A N 1
ATOM 1458 C CA . ALA A 1 197 ? -0.179 -14.824 -0.367 1.00 94.69 197 ALA A CA 1
ATOM 1459 C C . ALA A 1 197 ? 1.329 -15.120 -0.249 1.00 94.69 197 ALA A C 1
ATOM 1461 O O . ALA A 1 197 ? 1.700 -16.135 0.341 1.00 94.69 197 ALA A O 1
ATOM 1462 N N . VAL A 1 198 ? 2.198 -14.255 -0.787 1.00 94.62 198 VAL A N 1
ATOM 1463 C CA . VAL A 1 198 ? 3.664 -14.379 -0.704 1.00 94.62 198 VAL A CA 1
ATOM 1464 C C . VAL A 1 198 ? 4.263 -13.294 0.195 1.00 94.62 198 VAL A C 1
ATOM 1466 O O . VAL A 1 198 ? 3.606 -12.316 0.554 1.00 94.62 198 VAL A O 1
ATOM 1469 N N . ALA A 1 199 ? 5.530 -13.457 0.577 1.00 91.19 199 ALA A N 1
ATOM 1470 C CA . ALA A 1 199 ? 6.244 -12.486 1.400 1.00 91.19 199 ALA A CA 1
ATOM 1471 C C . ALA A 1 199 ? 6.681 -11.268 0.564 1.00 91.19 199 ALA A C 1
ATOM 1473 O O . ALA A 1 199 ? 7.781 -11.234 0.022 1.00 91.19 199 ALA A O 1
ATOM 1474 N N . GLN A 1 200 ? 5.812 -10.263 0.462 1.00 89.19 200 GLN A N 1
ATOM 1475 C CA . GLN A 1 200 ? 6.099 -8.999 -0.220 1.00 89.19 200 GLN A CA 1
ATOM 1476 C C . GLN A 1 200 ? 5.381 -7.819 0.452 1.00 89.19 200 GLN A C 1
ATOM 1478 O O . GLN A 1 200 ? 4.495 -8.040 1.286 1.00 89.19 200 GLN A O 1
ATOM 1483 N N . PRO A 1 201 ? 5.725 -6.561 0.109 1.00 88.50 201 PRO A N 1
ATOM 1484 C CA . PRO A 1 201 ? 4.928 -5.416 0.525 1.00 88.50 201 PRO A CA 1
ATOM 1485 C C . PRO A 1 201 ? 3.483 -5.577 0.046 1.00 88.50 201 PRO A C 1
ATOM 1487 O O . PRO A 1 201 ? 3.231 -5.781 -1.140 1.00 88.50 201 PRO A O 1
ATOM 1490 N N . ARG A 1 202 ? 2.531 -5.483 0.973 1.00 88.12 202 ARG A N 1
ATOM 1491 C CA . ARG A 1 202 ? 1.104 -5.694 0.704 1.00 88.12 202 ARG A CA 1
ATOM 1492 C C . ARG A 1 202 ? 0.442 -4.430 0.178 1.00 88.12 202 ARG A C 1
ATOM 1494 O O . ARG A 1 202 ? -0.364 -3.801 0.855 1.00 88.12 202 ARG A O 1
ATOM 1501 N N . THR A 1 203 ? 0.860 -4.004 -1.008 1.00 90.62 203 THR A N 1
ATOM 1502 C CA . THR A 1 203 ? 0.208 -2.910 -1.730 1.00 90.62 203 THR A CA 1
ATOM 1503 C C . THR A 1 203 ? -0.354 -3.422 -3.044 1.00 90.62 203 THR A C 1
ATOM 1505 O O . THR A 1 203 ? 0.176 -4.362 -3.643 1.00 90.62 203 THR A O 1
ATOM 1508 N N . VAL A 1 204 ? -1.397 -2.756 -3.539 1.00 92.88 204 VAL A N 1
ATOM 1509 C CA . VAL A 1 204 ? -2.026 -3.086 -4.825 1.00 92.88 204 VAL A CA 1
ATOM 151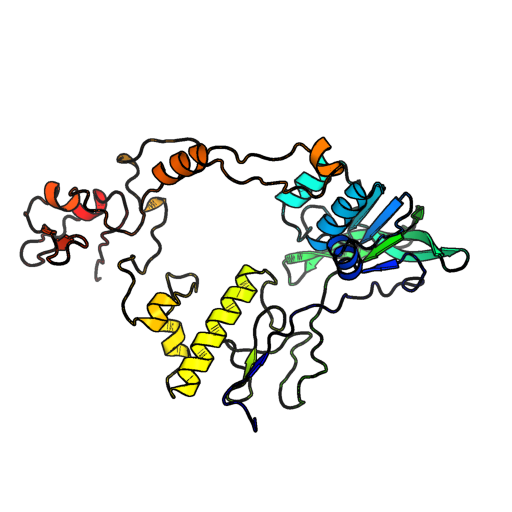0 C C . VAL A 1 204 ? -0.989 -3.118 -5.955 1.00 92.88 204 VAL A C 1
ATOM 1512 O O . VAL A 1 204 ? -0.990 -4.034 -6.774 1.00 92.88 204 VAL A O 1
ATOM 1515 N N . SER A 1 205 ? -0.041 -2.176 -5.964 1.00 92.19 205 SER A N 1
ATOM 1516 C CA . SER A 1 205 ? 1.024 -2.111 -6.972 1.00 92.19 205 SER A CA 1
ATOM 1517 C C . SER A 1 205 ? 1.946 -3.333 -6.948 1.00 92.19 205 SER A C 1
ATOM 1519 O O . SER A 1 205 ? 2.278 -3.866 -8.008 1.00 92.19 205 SER A O 1
ATOM 1521 N N . TYR A 1 206 ? 2.339 -3.808 -5.761 1.00 91.81 206 TYR A N 1
ATOM 1522 C CA . TYR A 1 206 ? 3.148 -5.025 -5.630 1.00 91.81 206 TYR A CA 1
ATOM 1523 C C . TYR A 1 206 ? 2.352 -6.274 -6.017 1.00 91.81 206 TYR A C 1
ATOM 1525 O O . TYR A 1 206 ? 2.872 -7.122 -6.743 1.00 91.81 206 TYR A O 1
ATOM 1533 N N . ALA A 1 207 ? 1.073 -6.356 -5.637 1.00 94.31 207 ALA A N 1
ATOM 1534 C CA . ALA A 1 207 ? 0.197 -7.449 -6.047 1.00 94.31 207 ALA A CA 1
ATOM 1535 C C . ALA A 1 207 ? 0.073 -7.531 -7.580 1.00 94.31 207 ALA A C 1
ATOM 1537 O O . ALA A 1 207 ? 0.359 -8.582 -8.160 1.00 94.31 207 ALA A O 1
ATOM 1538 N N . ILE A 1 208 ? -0.223 -6.411 -8.253 1.00 93.94 208 ILE A N 1
ATOM 1539 C CA . ILE A 1 208 ? -0.263 -6.319 -9.723 1.00 93.94 208 ILE A CA 1
ATOM 1540 C C . ILE A 1 208 ? 1.090 -6.709 -10.332 1.00 93.94 208 ILE A C 1
ATOM 1542 O O . ILE A 1 208 ? 1.142 -7.488 -11.285 1.00 93.94 208 ILE A O 1
ATOM 1546 N N . GLY A 1 209 ? 2.193 -6.191 -9.783 1.00 91.44 209 GLY A N 1
ATOM 1547 C CA . GLY A 1 209 ? 3.543 -6.504 -10.248 1.00 91.44 209 GLY A CA 1
ATOM 1548 C C . GLY A 1 209 ? 3.869 -7.996 -10.157 1.00 91.44 209 GLY A C 1
ATOM 1549 O O . GLY A 1 209 ? 4.394 -8.570 -11.109 1.00 91.44 209 GLY A O 1
ATOM 1550 N N . SER A 1 210 ? 3.518 -8.647 -9.046 1.00 92.94 210 SER 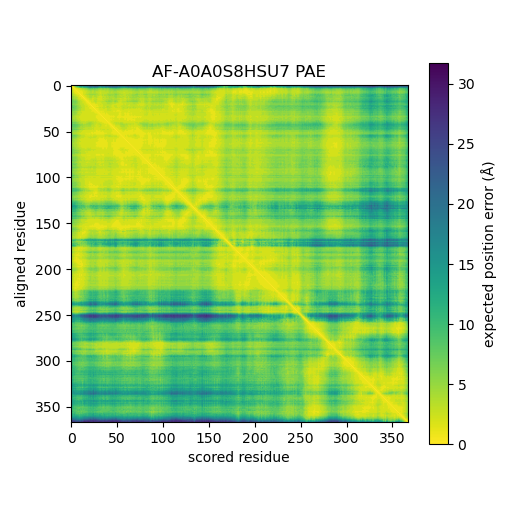A N 1
ATOM 1551 C CA . SER A 1 210 ? 3.697 -10.093 -8.869 1.00 92.94 210 SER A CA 1
ATOM 1552 C C . SER A 1 210 ? 2.814 -10.924 -9.808 1.00 92.94 210 SER A C 1
ATOM 1554 O O . SER A 1 210 ? 3.274 -11.935 -10.328 1.00 92.94 210 SER A O 1
ATOM 1556 N N . GLY A 1 211 ? 1.592 -10.468 -10.110 1.00 93.88 211 GLY A N 1
ATOM 1557 C CA . GLY A 1 211 ? 0.730 -11.112 -11.104 1.00 93.88 211 GLY A CA 1
ATOM 1558 C C . GLY A 1 211 ? 1.323 -11.053 -12.513 1.00 93.88 211 GLY A C 1
ATOM 1559 O O . GLY A 1 211 ? 1.357 -12.063 -13.210 1.00 93.88 211 GLY A O 1
ATOM 1560 N N . LYS A 1 212 ? 1.871 -9.896 -12.913 1.00 92.62 212 LYS A N 1
ATOM 1561 C CA . LYS A 1 212 ? 2.577 -9.748 -14.199 1.00 92.62 212 LYS A CA 1
ATOM 1562 C C . LYS A 1 212 ? 3.804 -10.662 -14.287 1.00 92.62 212 LYS A C 1
ATOM 1564 O O . LYS A 1 212 ? 3.985 -11.314 -15.310 1.00 92.62 212 LYS A O 1
ATOM 1569 N N . LYS A 1 213 ? 4.602 -10.753 -13.215 1.00 91.62 213 LYS A N 1
ATOM 1570 C CA . LYS A 1 213 ? 5.743 -11.687 -13.125 1.00 91.62 213 LYS A CA 1
ATOM 1571 C C . LYS A 1 213 ? 5.315 -13.129 -13.344 1.00 91.62 213 LYS A C 1
ATOM 1573 O O . LYS A 1 213 ? 5.850 -13.792 -14.226 1.00 91.62 213 LYS A O 1
ATOM 1578 N N . ALA A 1 214 ? 4.328 -13.580 -12.573 1.00 93.44 214 ALA A N 1
ATOM 1579 C CA . ALA A 1 214 ? 3.838 -14.945 -12.658 1.00 93.44 214 ALA A CA 1
ATOM 1580 C C . ALA A 1 214 ? 3.265 -15.252 -14.047 1.00 93.44 214 ALA A C 1
ATOM 1582 O O . ALA A 1 214 ? 3.519 -16.327 -14.572 1.00 93.44 214 ALA A O 1
ATOM 1583 N N . ALA A 1 215 ? 2.563 -14.306 -14.681 1.00 94.62 215 ALA A N 1
ATOM 1584 C CA . ALA A 1 215 ? 2.064 -14.480 -16.045 1.00 94.62 215 ALA A CA 1
ATOM 1585 C C . ALA A 1 215 ? 3.200 -14.708 -17.060 1.00 94.62 215 ALA A C 1
ATOM 1587 O O . ALA A 1 215 ? 3.137 -15.664 -17.827 1.00 94.62 215 ALA A O 1
ATOM 1588 N N . MET A 1 216 ? 4.258 -13.885 -17.025 1.00 93.75 216 MET A N 1
ATOM 1589 C CA . MET A 1 216 ? 5.442 -14.070 -17.880 1.00 93.75 216 MET A CA 1
ATOM 1590 C C . MET A 1 216 ? 6.151 -15.404 -17.596 1.00 93.75 216 MET A C 1
ATOM 1592 O O . MET A 1 216 ? 6.589 -16.087 -18.518 1.00 93.75 216 MET A O 1
ATOM 1596 N N . ALA A 1 217 ? 6.263 -15.782 -16.320 1.00 94.50 217 ALA A N 1
ATOM 1597 C CA . ALA A 1 217 ? 6.920 -17.017 -15.905 1.00 94.50 217 ALA A CA 1
ATOM 1598 C C . ALA A 1 217 ? 6.139 -18.266 -16.339 1.00 94.50 217 ALA A C 1
ATOM 1600 O O . ALA A 1 217 ? 6.737 -19.227 -16.822 1.00 94.50 217 ALA A O 1
ATOM 1601 N N . ILE A 1 218 ? 4.810 -18.248 -16.200 1.00 96.06 218 ILE A N 1
ATOM 1602 C CA . ILE A 1 218 ? 3.923 -19.322 -16.657 1.00 96.06 218 ILE A CA 1
ATOM 1603 C C . ILE A 1 218 ? 4.061 -19.489 -18.165 1.00 96.06 218 ILE A C 1
ATOM 1605 O O . ILE A 1 218 ? 4.324 -20.591 -18.630 1.00 96.06 218 ILE A O 1
ATOM 1609 N N . ASP A 1 219 ? 3.939 -18.400 -18.918 1.00 95.62 219 ASP A N 1
ATOM 1610 C CA . ASP A 1 219 ? 4.004 -18.414 -20.377 1.00 95.62 219 ASP A CA 1
ATOM 1611 C C . ASP A 1 219 ? 5.364 -18.932 -20.888 1.00 95.62 219 ASP A C 1
ATOM 1613 O O . ASP A 1 219 ? 5.409 -19.879 -21.673 1.00 95.62 219 ASP A O 1
ATOM 1617 N N . ALA A 1 220 ? 6.477 -18.438 -20.332 1.00 94.19 220 ALA A N 1
ATOM 1618 C CA . ALA A 1 220 ? 7.813 -18.962 -20.632 1.00 94.19 220 ALA A CA 1
ATOM 1619 C C . ALA A 1 220 ? 7.954 -20.457 -20.278 1.00 94.19 220 ALA A C 1
ATOM 1621 O O . ALA A 1 220 ? 8.468 -21.235 -21.078 1.00 94.19 220 ALA A O 1
ATOM 1622 N N . THR A 1 221 ? 7.436 -20.891 -19.122 1.00 95.06 221 THR A N 1
ATOM 1623 C CA . THR A 1 221 ? 7.465 -22.309 -18.713 1.00 95.06 221 THR A CA 1
ATOM 1624 C C . THR A 1 221 ? 6.694 -23.198 -19.688 1.00 95.06 221 THR A C 1
ATOM 1626 O O . THR A 1 221 ? 7.166 -24.276 -20.047 1.00 95.06 221 THR A O 1
ATOM 1629 N N . LEU A 1 222 ? 5.514 -22.761 -20.135 1.00 95.06 222 LEU A N 1
ATOM 1630 C CA . LEU A 1 222 ? 4.680 -23.514 -21.076 1.00 95.06 222 LEU A CA 1
ATOM 1631 C C . LEU A 1 222 ? 5.298 -23.589 -22.476 1.00 95.06 222 LEU A C 1
ATOM 1633 O O . LEU A 1 222 ? 5.089 -24.576 -23.178 1.00 95.06 222 LEU A O 1
ATOM 1637 N N . ARG A 1 223 ? 6.101 -22.590 -22.856 1.00 94.56 223 ARG A N 1
ATOM 1638 C CA . ARG A 1 223 ? 6.891 -22.585 -24.095 1.00 94.56 223 ARG A CA 1
ATOM 1639 C C . ARG A 1 223 ? 8.210 -23.360 -23.994 1.00 94.56 223 ARG A C 1
ATOM 1641 O O . ARG A 1 223 ? 8.902 -23.503 -24.996 1.00 94.56 223 ARG A O 1
ATOM 1648 N N . GLY A 1 224 ? 8.556 -23.884 -22.815 1.00 93.38 224 GLY A N 1
ATOM 1649 C CA . GLY A 1 224 ? 9.837 -24.558 -22.581 1.00 93.38 224 GLY A CA 1
ATOM 1650 C C . GLY A 1 224 ? 11.035 -23.601 -22.575 1.00 93.38 224 GLY A C 1
ATOM 1651 O O . GLY A 1 224 ? 12.168 -24.021 -22.800 1.00 93.38 224 GLY A O 1
ATOM 1652 N N . GLU A 1 225 ? 10.790 -22.314 -22.338 1.00 91.62 225 GLU A N 1
ATOM 1653 C CA . GLU A 1 225 ? 11.803 -21.267 -22.271 1.00 91.62 225 GLU A CA 1
ATOM 1654 C C . GLU A 1 225 ? 12.344 -21.094 -20.845 1.00 91.62 225 GLU A C 1
ATOM 1656 O O . GLU A 1 225 ? 11.720 -21.465 -19.848 1.00 91.62 225 GLU A O 1
ATOM 1661 N N . ASN A 1 226 ? 13.520 -20.475 -20.730 1.00 87.44 226 ASN A N 1
ATOM 1662 C CA . ASN A 1 226 ? 14.090 -20.127 -19.434 1.00 87.44 226 ASN A CA 1
ATOM 1663 C C . ASN A 1 226 ? 13.335 -18.930 -18.823 1.00 87.44 226 ASN A C 1
ATOM 1665 O O . ASN A 1 226 ? 13.426 -17.804 -19.313 1.00 87.44 226 ASN A O 1
ATOM 1669 N N . THR A 1 227 ? 12.617 -19.165 -17.723 1.00 87.94 227 THR A N 1
ATOM 1670 C CA . THR A 1 227 ? 11.798 -18.154 -17.034 1.00 87.94 227 THR A CA 1
ATOM 1671 C C . THR A 1 227 ? 12.608 -16.979 -16.493 1.00 87.94 227 THR A C 1
ATOM 1673 O O . THR A 1 227 ? 12.176 -15.830 -16.596 1.00 87.94 227 THR A O 1
ATOM 1676 N N . ALA A 1 228 ? 13.791 -17.242 -15.936 1.00 83.00 228 ALA A N 1
ATOM 1677 C CA . ALA A 1 228 ? 14.663 -16.201 -15.406 1.00 83.00 228 ALA A CA 1
ATOM 1678 C C . ALA A 1 228 ? 15.142 -15.270 -16.527 1.00 83.00 228 ALA A C 1
ATOM 1680 O O . ALA A 1 228 ? 15.143 -14.050 -16.358 1.00 83.00 228 ALA A O 1
ATOM 1681 N N . GLU A 1 229 ? 15.479 -15.838 -17.686 1.00 83.88 229 GLU A N 1
ATOM 1682 C CA . GLU A 1 229 ? 15.888 -15.077 -18.865 1.00 83.88 229 GLU A CA 1
ATOM 1683 C C . GLU A 1 229 ? 14.730 -14.260 -19.450 1.00 83.88 229 GLU A C 1
ATOM 1685 O O . GLU A 1 229 ? 14.880 -13.063 -19.693 1.00 83.88 229 GLU A O 1
ATOM 1690 N N . ALA A 1 230 ? 13.548 -14.865 -19.580 1.00 84.81 230 ALA A N 1
ATOM 1691 C CA . ALA A 1 230 ? 12.332 -14.185 -20.018 1.00 84.81 230 ALA A CA 1
ATOM 1692 C C . ALA A 1 230 ? 12.008 -12.954 -19.150 1.00 84.81 230 ALA A C 1
ATOM 1694 O O . ALA A 1 230 ? 11.732 -11.867 -19.662 1.00 84.81 230 ALA A O 1
ATOM 1695 N N . ILE A 1 231 ? 12.106 -13.094 -17.824 1.00 84.75 231 ILE A N 1
ATOM 1696 C CA . ILE A 1 231 ? 11.897 -11.981 -16.893 1.00 84.75 231 ILE A CA 1
ATOM 1697 C C . ILE A 1 231 ? 13.027 -10.959 -17.003 1.00 84.75 231 ILE A C 1
ATOM 1699 O O . ILE A 1 231 ? 12.757 -9.761 -16.972 1.00 84.75 231 ILE A O 1
ATOM 1703 N N . ARG A 1 232 ? 14.286 -11.393 -17.138 1.00 82.06 232 ARG A N 1
ATOM 1704 C CA . ARG A 1 232 ? 15.438 -10.494 -17.308 1.00 82.06 232 ARG A CA 1
ATOM 1705 C C . ARG A 1 232 ? 15.271 -9.597 -18.532 1.00 82.06 232 ARG A C 1
ATOM 1707 O O . ARG A 1 232 ? 15.485 -8.395 -18.412 1.00 82.06 232 ARG A O 1
ATOM 1714 N N . LEU A 1 233 ? 14.855 -10.153 -19.667 1.00 80.56 233 LEU A N 1
ATOM 1715 C CA . LEU A 1 233 ? 14.623 -9.399 -20.904 1.00 80.56 233 LEU A CA 1
ATOM 1716 C C . LEU A 1 233 ? 13.436 -8.433 -20.791 1.00 80.56 233 LEU A C 1
ATOM 1718 O O . LEU A 1 233 ? 13.454 -7.363 -21.394 1.00 80.56 233 LEU A O 1
ATOM 1722 N N . ALA A 1 234 ? 12.436 -8.776 -19.978 1.00 85.00 234 ALA A N 1
ATOM 1723 C CA . ALA A 1 234 ? 11.284 -7.922 -19.717 1.00 85.00 234 ALA A CA 1
ATOM 1724 C C . ALA A 1 234 ? 11.549 -6.807 -18.688 1.00 85.00 234 ALA A C 1
ATOM 1726 O O . ALA A 1 234 ? 10.697 -5.929 -18.508 1.00 85.00 234 ALA A O 1
ATOM 1727 N N . ARG A 1 235 ? 12.686 -6.826 -17.977 1.00 83.19 235 ARG A N 1
ATOM 1728 C CA . ARG A 1 235 ? 13.000 -5.802 -16.972 1.00 83.19 235 ARG A CA 1
ATOM 1729 C C . ARG A 1 235 ? 13.296 -4.457 -17.605 1.00 83.19 235 ARG A C 1
ATOM 1731 O O . ARG A 1 235 ? 14.014 -4.340 -18.592 1.00 83.19 235 ARG A O 1
ATOM 1738 N N . TRP A 1 236 ? 12.778 -3.431 -16.945 1.00 78.62 236 TRP A N 1
ATOM 1739 C CA . TRP A 1 236 ? 12.963 -2.041 -17.301 1.00 78.62 236 TRP A CA 1
ATOM 1740 C C . TRP A 1 236 ? 13.692 -1.280 -16.196 1.00 78.62 236 TRP A C 1
ATOM 1742 O O . TRP A 1 236 ? 13.251 -1.262 -15.039 1.00 78.62 236 TRP A O 1
ATOM 1752 N N . GLY A 1 237 ? 14.789 -0.612 -16.557 1.00 75.38 237 GLY A N 1
ATOM 1753 C CA . GLY A 1 237 ? 15.653 0.091 -15.614 1.00 75.38 237 GLY A CA 1
ATOM 1754 C C . GLY A 1 237 ? 16.288 -0.817 -14.549 1.00 75.38 237 GLY A C 1
ATOM 1755 O O . GLY A 1 237 ? 16.224 -2.042 -14.604 1.00 75.38 237 GLY A O 1
ATOM 1756 N N . GLY A 1 238 ? 16.905 -0.198 -13.538 1.00 70.00 238 GLY A N 1
ATOM 1757 C CA . GLY A 1 238 ? 17.629 -0.911 -12.473 1.00 70.00 238 GLY A CA 1
ATOM 1758 C C . GLY A 1 238 ? 16.789 -1.336 -11.260 1.00 70.00 238 GLY A C 1
ATOM 1759 O O . GLY A 1 238 ? 17.313 -1.982 -10.361 1.00 70.00 238 GLY A O 1
ATOM 1760 N N . LYS A 1 239 ? 15.500 -0.966 -11.194 1.00 67.94 239 LYS A N 1
ATOM 1761 C CA . LYS A 1 239 ? 14.640 -1.172 -10.003 1.00 67.94 239 LYS A CA 1
ATOM 1762 C C . LYS A 1 239 ? 13.685 -2.371 -10.107 1.00 67.94 239 LYS A C 1
ATOM 1764 O O . LYS A 1 239 ? 12.825 -2.536 -9.248 1.00 67.94 239 LYS A O 1
ATOM 1769 N N . GLY A 1 240 ? 13.811 -3.197 -11.149 1.00 69.31 240 GLY A N 1
ATOM 1770 C CA . GLY A 1 240 ? 13.005 -4.415 -11.308 1.00 69.31 240 GLY A CA 1
ATOM 1771 C C . GLY A 1 240 ? 11.568 -4.197 -11.799 1.00 69.31 240 GLY A C 1
ATOM 1772 O O . GLY A 1 240 ? 10.739 -5.095 -11.652 1.00 69.31 240 GLY A O 1
ATOM 1773 N N . SER A 1 241 ? 11.260 -3.034 -12.386 1.00 80.56 241 SER A N 1
ATOM 1774 C CA . SER A 1 241 ? 10.015 -2.831 -13.141 1.00 80.56 241 SER A CA 1
ATOM 1775 C C . SER A 1 241 ? 9.976 -3.759 -14.355 1.00 80.56 241 SER A C 1
ATOM 1777 O O . SER A 1 241 ? 11.022 -4.122 -14.883 1.00 80.56 241 SER A O 1
ATOM 1779 N N . LEU A 1 242 ? 8.782 -4.132 -14.816 1.00 84.00 242 LEU A N 1
ATOM 1780 C CA . LEU A 1 242 ? 8.607 -5.055 -15.942 1.00 84.00 242 LEU A CA 1
ATOM 1781 C C . LEU A 1 242 ? 7.769 -4.417 -17.040 1.00 84.00 242 LEU A C 1
ATOM 1783 O O . LEU A 1 242 ? 6.701 -3.861 -16.767 1.00 84.00 242 LEU A O 1
ATOM 1787 N N . SER A 1 243 ? 8.229 -4.554 -18.279 1.00 85.25 243 SER A N 1
ATOM 1788 C CA . SER A 1 243 ? 7.490 -4.161 -19.470 1.00 85.25 243 SER A CA 1
ATOM 1789 C C . SER A 1 243 ? 6.791 -5.379 -20.068 1.00 85.25 243 SER A C 1
ATOM 1791 O O . SER A 1 243 ? 7.419 -6.248 -20.668 1.00 85.25 243 SER A O 1
ATOM 1793 N N . MET A 1 244 ? 5.462 -5.438 -19.925 1.00 85.94 244 MET A N 1
ATOM 1794 C CA . MET A 1 244 ? 4.649 -6.440 -20.631 1.00 85.94 244 MET A CA 1
ATOM 1795 C C . MET A 1 244 ? 4.725 -6.259 -22.150 1.00 85.94 244 MET A C 1
ATOM 1797 O O . MET A 1 244 ? 4.615 -7.242 -22.874 1.00 85.94 244 MET A O 1
ATOM 1801 N N . ALA A 1 245 ? 4.893 -5.021 -22.626 1.00 81.81 245 ALA A N 1
ATOM 1802 C CA . ALA A 1 245 ? 5.098 -4.748 -24.043 1.00 81.81 245 ALA A CA 1
ATOM 1803 C C . ALA A 1 245 ? 6.422 -5.365 -24.501 1.00 81.81 245 ALA A C 1
ATOM 1805 O O . ALA A 1 245 ? 6.394 -6.236 -25.360 1.00 81.81 245 ALA A O 1
ATOM 1806 N N . GLY A 1 246 ? 7.528 -5.039 -23.820 1.00 80.75 246 GLY A N 1
ATOM 1807 C CA . GLY A 1 246 ? 8.851 -5.589 -24.129 1.00 80.75 246 GLY A CA 1
ATOM 1808 C C . GLY A 1 246 ? 8.901 -7.118 -24.075 1.00 80.75 246 GLY A C 1
ATOM 1809 O O . GLY A 1 246 ? 9.507 -7.739 -24.939 1.00 80.75 246 GLY A O 1
ATOM 1810 N N . TYR A 1 247 ? 8.193 -7.739 -23.123 1.00 86.56 247 TYR A N 1
ATOM 1811 C CA . TYR A 1 247 ? 8.049 -9.198 -23.073 1.00 86.56 247 TYR A CA 1
ATOM 1812 C C . TYR A 1 247 ? 7.345 -9.783 -24.309 1.00 86.56 247 TYR A C 1
ATOM 1814 O O . TYR A 1 247 ? 7.730 -10.843 -24.790 1.00 86.56 247 TYR A O 1
ATOM 1822 N N . ARG A 1 248 ? 6.304 -9.114 -24.822 1.00 85.50 248 ARG A N 1
ATOM 1823 C CA . ARG A 1 248 ? 5.494 -9.613 -25.945 1.00 85.50 248 ARG A CA 1
ATOM 1824 C C . ARG A 1 248 ? 6.117 -9.340 -27.310 1.00 85.50 248 ARG A C 1
ATOM 1826 O O . ARG A 1 248 ? 5.962 -10.167 -28.200 1.00 85.50 248 ARG A O 1
ATOM 1833 N N . SER A 1 249 ? 6.733 -8.175 -27.499 1.00 78.56 249 SER A N 1
ATOM 1834 C CA . SER A 1 249 ? 7.282 -7.754 -28.794 1.00 78.56 249 SER A CA 1
ATOM 1835 C C . SER A 1 249 ? 8.736 -8.164 -28.997 1.00 78.56 249 SER A C 1
ATOM 1837 O O . SER A 1 249 ? 9.189 -8.176 -30.134 1.00 78.56 249 SER A O 1
ATOM 1839 N N . GLY A 1 250 ? 9.498 -8.434 -27.931 1.00 68.44 250 GLY A N 1
ATOM 1840 C CA . GLY A 1 250 ? 10.953 -8.636 -28.002 1.00 68.44 250 GLY A CA 1
ATOM 1841 C C . GLY A 1 250 ? 11.749 -7.356 -28.312 1.00 68.44 250 GLY A C 1
ATOM 1842 O O . GLY A 1 250 ? 12.920 -7.250 -27.948 1.00 68.44 250 GLY A O 1
ATOM 1843 N N . GLU A 1 251 ? 11.111 -6.357 -28.921 1.00 60.53 251 GLU A N 1
ATOM 1844 C CA . GLU A 1 251 ? 11.646 -5.022 -29.181 1.00 60.53 251 GLU A CA 1
ATOM 1845 C C . GLU A 1 251 ? 11.276 -4.033 -28.067 1.00 60.53 251 GLU A C 1
ATOM 1847 O O . GLU A 1 251 ? 10.205 -4.121 -27.458 1.00 60.53 251 GLU A O 1
ATOM 1852 N N . GLY A 1 252 ? 12.177 -3.080 -27.804 1.00 57.81 252 GLY A N 1
ATOM 1853 C CA . GLY A 1 252 ? 11.878 -1.928 -26.954 1.00 57.81 252 GLY A CA 1
ATOM 1854 C C . GLY A 1 252 ? 10.875 -0.999 -27.637 1.00 57.81 252 GLY A C 1
ATOM 1855 O O . GLY A 1 252 ? 10.872 -0.859 -28.852 1.00 57.81 252 GLY A O 1
ATOM 1856 N N . ASP A 1 253 ? 10.050 -0.321 -26.854 1.00 58.56 253 ASP A N 1
ATOM 1857 C CA . ASP A 1 253 ? 9.024 0.641 -27.281 1.00 58.56 253 ASP A CA 1
ATOM 1858 C C . ASP A 1 253 ? 9.595 2.002 -27.742 1.00 58.56 253 ASP A C 1
ATOM 1860 O O . ASP A 1 253 ? 8.915 3.024 -27.680 1.00 58.56 253 ASP A O 1
ATOM 1864 N N . GLY A 1 254 ? 10.859 2.038 -28.177 1.00 60.06 254 GLY A N 1
ATOM 1865 C CA . GLY A 1 254 ? 11.577 3.274 -28.507 1.00 60.06 254 GLY A CA 1
ATOM 1866 C C . GLY A 1 254 ? 11.973 4.123 -27.290 1.00 60.06 254 GLY A C 1
ATOM 1867 O O . GLY A 1 254 ? 12.537 5.203 -27.460 1.00 60.06 254 GLY A O 1
ATOM 1868 N N . ILE A 1 255 ? 11.715 3.653 -26.064 1.00 65.69 255 ILE A N 1
ATOM 1869 C CA . ILE A 1 255 ? 12.089 4.343 -24.826 1.00 65.69 255 ILE A CA 1
ATOM 1870 C C . ILE A 1 255 ? 13.485 3.873 -24.380 1.00 65.69 255 ILE A C 1
ATOM 1872 O O . ILE A 1 255 ? 13.862 2.708 -24.541 1.00 65.69 255 ILE A O 1
ATOM 1876 N N . ALA A 1 256 ? 14.288 4.775 -23.811 1.00 68.62 256 ALA A N 1
ATOM 1877 C CA . ALA A 1 256 ? 15.580 4.413 -23.236 1.00 68.62 256 ALA A CA 1
ATOM 1878 C C . ALA A 1 256 ? 15.427 3.344 -22.136 1.00 68.62 256 ALA A C 1
ATOM 1880 O O . ALA A 1 256 ? 14.704 3.538 -21.160 1.00 68.62 256 ALA A O 1
ATOM 1881 N N . ARG A 1 257 ? 16.170 2.231 -22.246 1.00 71.00 257 ARG A N 1
ATOM 1882 C CA . ARG A 1 257 ? 16.152 1.134 -21.251 1.00 71.00 257 ARG A CA 1
ATOM 1883 C C . ARG A 1 257 ? 16.565 1.572 -19.844 1.00 71.00 257 ARG A C 1
ATOM 1885 O O . ARG A 1 257 ? 16.214 0.912 -18.863 1.00 71.00 257 ARG A O 1
ATOM 1892 N N . GLN A 1 258 ? 17.340 2.649 -19.744 1.00 76.00 258 GLN A N 1
ATOM 1893 C CA . GLN A 1 258 ? 17.743 3.248 -18.479 1.00 76.00 258 GLN A CA 1
ATOM 1894 C C . GLN A 1 258 ? 16.817 4.415 -18.131 1.00 76.00 258 GLN A C 1
ATOM 1896 O O . GLN A 1 258 ? 16.432 5.207 -18.986 1.00 76.00 258 GLN A O 1
ATOM 1901 N N . VAL A 1 259 ? 16.443 4.510 -16.854 1.00 81.31 259 VAL A N 1
ATOM 1902 C CA . VAL A 1 259 ? 15.558 5.577 -16.377 1.00 81.31 259 VAL A CA 1
ATOM 1903 C C . VAL A 1 259 ? 16.374 6.850 -16.188 1.00 81.31 259 VAL A C 1
ATOM 1905 O O . VAL A 1 259 ? 17.109 6.944 -15.206 1.00 81.31 259 VAL A O 1
ATOM 1908 N N . VAL A 1 260 ? 16.171 7.830 -17.069 1.00 87.25 260 VAL A N 1
ATOM 1909 C CA . VAL A 1 260 ? 16.758 9.172 -16.950 1.00 87.25 260 VAL A CA 1
ATOM 1910 C C . VAL A 1 260 ? 16.212 9.874 -15.705 1.00 87.25 260 VAL A C 1
ATOM 1912 O O . VAL A 1 260 ? 15.004 10.101 -15.575 1.00 87.25 260 VAL A O 1
ATOM 1915 N N . GLN A 1 261 ? 17.098 10.196 -14.770 1.00 89.56 261 GLN A N 1
ATOM 1916 C CA . GLN A 1 261 ? 16.800 10.948 -13.559 1.00 89.56 261 GLN A CA 1
ATOM 1917 C C . GLN A 1 261 ? 16.818 12.453 -13.825 1.00 89.56 261 GLN A C 1
ATOM 1919 O O . GLN A 1 261 ? 17.403 12.945 -14.784 1.00 89.56 261 GLN A O 1
ATOM 1924 N N . PHE A 1 262 ? 16.199 13.217 -12.925 1.00 91.69 262 PHE A N 1
ATOM 1925 C CA . PHE A 1 262 ? 16.135 14.675 -13.043 1.00 91.69 262 PHE A CA 1
ATOM 1926 C C . PHE A 1 262 ? 17.507 15.371 -13.210 1.00 91.69 262 PHE A C 1
ATOM 1928 O O . PHE A 1 262 ? 17.582 16.277 -14.035 1.00 91.69 262 PHE A O 1
ATOM 1935 N N . PRO A 1 263 ? 18.591 14.970 -12.508 1.00 92.56 263 PRO A N 1
ATOM 1936 C CA . PRO A 1 263 ? 19.912 15.582 -12.695 1.00 92.56 263 PRO A CA 1
ATOM 1937 C C . PRO A 1 263 ? 20.548 15.331 -14.069 1.00 92.56 263 PRO A C 1
ATOM 1939 O O . PRO A 1 263 ? 21.483 16.033 -14.427 1.00 92.56 263 PRO A O 1
ATOM 1942 N N . GLU A 1 264 ? 20.062 14.342 -14.819 1.00 91.12 264 GLU A N 1
ATOM 1943 C CA . GLU A 1 264 ? 20.557 13.988 -16.158 1.00 91.12 264 GLU A CA 1
ATOM 1944 C C . GLU A 1 264 ? 19.849 14.788 -17.267 1.00 91.12 264 GLU A C 1
ATOM 1946 O O . GLU A 1 264 ? 20.140 14.625 -18.449 1.00 91.12 264 GLU A O 1
ATOM 1951 N N . LEU A 1 265 ? 18.888 15.644 -16.904 1.00 93.69 265 LEU A N 1
ATOM 1952 C CA . LEU A 1 265 ? 18.194 16.523 -17.838 1.00 93.69 265 LEU A CA 1
ATOM 1953 C C . LEU A 1 265 ? 18.924 17.860 -17.948 1.00 93.69 265 LEU A C 1
ATOM 1955 O O . LEU A 1 265 ? 19.198 18.511 -16.936 1.00 93.69 265 LEU A O 1
ATOM 1959 N N . ASN A 1 266 ? 19.115 18.351 -19.172 1.00 94.62 266 ASN A N 1
ATOM 1960 C CA . ASN A 1 266 ? 19.511 19.739 -19.367 1.00 94.62 266 ASN A CA 1
ATOM 1961 C C . ASN A 1 266 ? 18.292 20.659 -19.160 1.00 94.62 266 ASN A C 1
ATOM 1963 O O . ASN A 1 266 ? 17.479 20.912 -20.054 1.00 94.62 266 ASN A O 1
ATOM 1967 N N . THR A 1 267 ? 18.161 21.148 -17.925 1.00 93.88 267 THR A N 1
ATOM 1968 C CA . THR A 1 267 ? 17.023 21.965 -17.480 1.00 93.88 267 THR A CA 1
ATOM 1969 C C . THR A 1 267 ? 17.018 23.393 -18.035 1.00 93.88 267 THR A C 1
ATOM 1971 O O . THR A 1 267 ? 16.010 24.083 -17.881 1.00 93.88 267 THR A O 1
ATOM 1974 N N . ALA A 1 268 ? 18.082 23.835 -18.722 1.00 94.00 268 ALA A N 1
ATOM 1975 C CA . ALA A 1 268 ? 18.159 25.174 -19.314 1.00 94.00 268 ALA A CA 1
ATOM 1976 C C . ALA A 1 268 ? 17.085 25.408 -20.391 1.00 94.00 268 ALA A C 1
ATOM 1978 O O . ALA A 1 268 ? 16.633 26.533 -20.593 1.00 94.00 268 ALA A O 1
ATOM 1979 N N . TYR A 1 269 ? 16.623 24.332 -21.028 1.00 93.25 269 TYR A N 1
ATOM 1980 C CA . TYR A 1 269 ? 15.602 24.357 -22.074 1.00 93.25 269 TYR A CA 1
ATOM 1981 C C . TYR A 1 269 ? 14.160 24.393 -21.546 1.00 93.25 269 TYR A C 1
ATOM 1983 O O . TYR A 1 269 ? 13.219 24.424 -22.342 1.00 93.25 269 TYR A O 1
ATOM 1991 N N . PHE A 1 270 ? 13.954 24.373 -20.224 1.00 92.44 270 PHE A N 1
ATOM 1992 C CA . PHE A 1 270 ? 12.622 24.270 -19.630 1.00 92.44 270 PHE A CA 1
ATOM 1993 C C . PHE A 1 270 ? 12.350 25.402 -18.631 1.00 92.44 270 PHE A C 1
ATOM 1995 O O . PHE A 1 270 ? 13.116 25.599 -17.684 1.00 92.44 270 PHE A O 1
ATOM 2002 N N . PRO A 1 271 ? 11.227 26.131 -18.764 1.00 91.12 271 PRO A N 1
ATOM 2003 C CA . PRO A 1 271 ? 10.868 27.158 -17.799 1.00 91.12 271 PRO A CA 1
ATOM 2004 C C . PRO A 1 271 ? 10.493 26.532 -16.451 1.00 91.12 271 PRO A C 1
ATOM 2006 O O . PRO A 1 271 ? 9.770 25.535 -16.377 1.00 91.12 271 PRO A O 1
ATOM 2009 N N . ARG A 1 272 ? 10.921 27.163 -15.352 1.00 90.25 272 ARG A N 1
ATOM 2010 C CA . ARG A 1 272 ? 10.477 26.771 -14.009 1.00 90.25 272 ARG A CA 1
ATOM 2011 C C . ARG A 1 272 ? 8.997 27.099 -13.839 1.00 90.25 272 ARG A C 1
ATOM 2013 O O . ARG A 1 272 ? 8.584 28.243 -13.999 1.00 90.25 272 ARG A O 1
ATOM 2020 N N . GLN A 1 273 ? 8.209 26.093 -13.479 1.00 90.00 273 GLN A N 1
ATOM 2021 C CA . GLN A 1 273 ? 6.767 26.223 -13.284 1.00 90.00 273 GLN A CA 1
ATOM 2022 C C . GLN A 1 273 ? 6.327 25.491 -12.017 1.00 90.00 273 GLN A C 1
ATOM 2024 O O . GLN A 1 273 ? 6.739 24.352 -11.774 1.00 90.00 273 GLN A O 1
ATOM 2029 N N . ALA A 1 274 ? 5.467 26.137 -11.225 1.00 89.38 274 ALA A N 1
ATOM 2030 C CA . ALA A 1 274 ? 4.873 25.546 -10.031 1.00 89.38 274 ALA A CA 1
ATOM 2031 C C . ALA A 1 274 ? 3.858 24.451 -10.399 1.00 89.38 274 ALA A C 1
ATOM 2033 O O . ALA A 1 274 ? 3.148 24.562 -11.403 1.00 89.38 274 ALA A O 1
ATOM 2034 N N . ARG A 1 275 ? 3.787 23.407 -9.563 1.00 89.12 275 ARG A N 1
ATOM 2035 C CA . ARG A 1 275 ? 2.770 22.353 -9.663 1.00 89.12 275 ARG A CA 1
ATOM 2036 C C . ARG A 1 275 ? 1.404 22.925 -9.298 1.00 89.12 275 ARG A C 1
ATOM 2038 O O . ARG A 1 275 ? 1.284 23.615 -8.286 1.00 89.12 275 ARG A O 1
ATOM 2045 N N . LYS A 1 276 ? 0.376 22.617 -10.089 1.00 86.19 276 LYS A N 1
ATOM 2046 C CA . LYS A 1 276 ? -1.003 22.952 -9.724 1.00 86.19 276 LYS A CA 1
ATOM 2047 C C . LYS A 1 276 ? -1.455 22.104 -8.528 1.00 86.19 276 LYS A C 1
ATOM 2049 O O . LYS A 1 276 ? -1.234 20.890 -8.535 1.00 86.19 276 LYS A O 1
ATOM 2054 N N . PRO A 1 277 ? -2.062 22.714 -7.495 1.00 81.81 277 PRO A N 1
ATOM 2055 C CA . PRO A 1 277 ? -2.622 21.948 -6.393 1.00 81.81 277 PRO A CA 1
ATOM 2056 C C . PRO A 1 277 ? -3.759 21.068 -6.915 1.00 81.81 277 PRO A C 1
ATOM 2058 O O . PRO A 1 277 ? -4.495 21.462 -7.821 1.00 81.81 277 PRO A O 1
ATOM 2061 N N . LYS A 1 278 ? -3.893 19.872 -6.340 1.00 82.12 278 LYS A N 1
ATOM 2062 C CA . LYS A 1 278 ? -5.064 19.024 -6.570 1.00 82.12 278 LYS A CA 1
ATOM 2063 C C . LYS A 1 278 ? -6.281 19.671 -5.916 1.00 82.12 278 LYS A C 1
ATOM 2065 O O . LYS A 1 278 ? -6.158 20.279 -4.852 1.00 82.12 278 LYS A O 1
ATOM 2070 N N . GLU A 1 279 ? -7.446 19.513 -6.527 1.00 86.31 279 GLU A N 1
ATOM 2071 C CA . GLU A 1 279 ? -8.700 19.901 -5.885 1.00 86.31 279 GLU A CA 1
ATOM 2072 C C . GLU A 1 279 ? -9.054 18.859 -4.821 1.00 86.31 279 GLU A C 1
ATOM 2074 O O . GLU A 1 279 ? -9.170 17.669 -5.123 1.00 86.31 279 GLU A O 1
ATOM 2079 N N . ARG A 1 280 ? -9.201 19.304 -3.568 1.00 90.00 280 ARG A N 1
ATOM 2080 C CA . ARG A 1 280 ? -9.502 18.434 -2.426 1.00 90.00 280 ARG A CA 1
ATOM 2081 C C . ARG A 1 280 ? -10.701 18.956 -1.647 1.00 90.00 280 ARG A C 1
ATOM 2083 O O . ARG A 1 280 ? -10.895 20.167 -1.551 1.00 90.00 280 ARG A O 1
ATOM 2090 N N . LEU A 1 281 ? -11.478 18.053 -1.057 1.00 92.31 281 LEU A N 1
ATOM 2091 C CA . LEU A 1 281 ? -12.537 18.427 -0.111 1.00 92.31 281 LEU A CA 1
ATOM 2092 C C . LEU A 1 281 ? -11.946 19.042 1.164 1.00 92.31 281 LEU A C 1
ATOM 2094 O O . LEU A 1 281 ? -10.85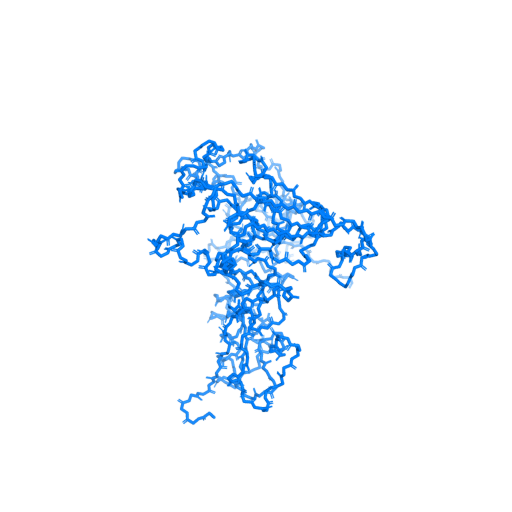3 18.651 1.581 1.00 92.31 281 LEU A O 1
ATOM 2098 N N . THR A 1 282 ? -12.668 19.960 1.812 1.00 94.12 282 THR A N 1
ATOM 2099 C CA . THR A 1 282 ? -12.271 20.472 3.138 1.00 94.12 282 THR A CA 1
ATOM 2100 C C . THR A 1 282 ? -12.525 19.420 4.224 1.00 94.12 282 THR A C 1
ATOM 2102 O O . THR A 1 282 ? -13.387 18.554 4.033 1.00 94.12 282 THR A O 1
ATOM 2105 N N . PRO A 1 283 ? -11.840 19.476 5.381 1.00 94.31 283 PRO A N 1
ATOM 2106 C CA . PRO A 1 283 ? -12.091 18.547 6.484 1.00 94.31 283 PRO A CA 1
ATOM 2107 C C . PRO A 1 283 ? -13.576 18.455 6.879 1.00 94.31 283 PRO A C 1
ATOM 2109 O O . PRO A 1 283 ? -14.104 17.364 7.068 1.00 94.31 283 PRO A O 1
ATOM 2112 N N . GLU A 1 284 ? -14.304 19.572 6.908 1.00 94.50 284 GLU A N 1
ATOM 2113 C CA . GLU A 1 284 ? -15.733 19.628 7.253 1.00 94.50 284 GLU A CA 1
ATOM 2114 C C . GLU A 1 284 ? -16.617 18.884 6.245 1.00 94.50 284 GLU A C 1
ATOM 2116 O O . GLU A 1 284 ? -17.634 18.299 6.627 1.00 94.50 284 GLU A O 1
ATOM 2121 N N . GLN A 1 285 ? -16.240 18.900 4.963 1.00 94.38 285 GLN A N 1
ATOM 2122 C CA . GLN A 1 285 ? -16.929 18.164 3.901 1.00 94.38 285 GLN A CA 1
ATOM 2123 C C . GLN A 1 285 ? -16.600 16.668 3.958 1.00 94.38 285 GLN A C 1
ATOM 2125 O O . GLN A 1 285 ? -17.498 15.834 3.811 1.00 94.38 285 GLN A O 1
ATOM 2130 N N . ARG A 1 286 ? -15.330 16.318 4.215 1.00 94.06 286 ARG A N 1
ATOM 2131 C CA . ARG A 1 286 ? -14.868 14.923 4.324 1.00 94.06 286 ARG A CA 1
ATOM 2132 C C . ARG A 1 286 ? -15.556 14.178 5.468 1.00 94.06 286 ARG A C 1
ATOM 2134 O O . ARG A 1 286 ? -15.888 13.008 5.301 1.00 94.06 286 ARG A O 1
ATOM 2141 N N . LYS A 1 287 ? -15.824 14.854 6.594 1.00 93.94 287 LYS A N 1
ATOM 2142 C CA . LYS A 1 287 ? -16.528 14.289 7.765 1.00 93.94 287 LYS A CA 1
ATOM 2143 C C . LYS A 1 287 ? -17.971 13.869 7.484 1.00 93.94 287 LYS A C 1
ATOM 2145 O O . LYS A 1 287 ? -18.520 13.085 8.243 1.00 93.94 287 LYS A O 1
ATOM 2150 N N . LYS A 1 288 ? -18.608 14.418 6.445 1.00 92.44 288 LYS A N 1
ATOM 2151 C CA . LYS A 1 288 ? -20.055 14.271 6.196 1.00 92.44 288 LYS A CA 1
ATOM 2152 C C . LYS A 1 288 ? -20.391 13.469 4.943 1.00 92.44 288 LYS A C 1
ATOM 2154 O O . LYS A 1 288 ? -21.562 13.357 4.595 1.00 92.44 288 LYS A O 1
ATOM 2159 N N . SER A 1 289 ? -19.394 12.968 4.216 1.00 91.94 289 SER A N 1
ATOM 2160 C CA . SER A 1 289 ? -19.645 12.216 2.990 1.00 91.94 289 SER A CA 1
ATOM 2161 C C . SER A 1 289 ? -18.535 11.222 2.681 1.00 91.94 289 SER A C 1
ATOM 2163 O O . SER A 1 289 ? -17.385 11.420 3.065 1.00 91.94 289 SER A O 1
ATOM 2165 N N . PHE A 1 290 ? -18.893 10.192 1.920 1.00 93.44 290 PHE A N 1
ATOM 2166 C CA . PHE A 1 290 ? -17.967 9.252 1.285 1.00 93.44 290 PHE A CA 1
ATOM 2167 C C . PHE A 1 290 ? -17.572 9.705 -0.133 1.00 93.44 290 PHE A C 1
ATOM 2169 O O . PHE A 1 290 ? -17.204 8.889 -0.970 1.00 93.44 290 PHE A O 1
ATOM 2176 N N . SER A 1 291 ? -17.696 11.004 -0.433 1.00 92.81 291 SER A N 1
ATOM 2177 C CA . SER A 1 291 ? -17.278 11.547 -1.729 1.00 92.81 291 SER A CA 1
ATOM 2178 C C . SER A 1 291 ? -15.760 11.464 -1.877 1.00 92.81 291 SER A C 1
ATOM 2180 O O . SER A 1 291 ? -15.040 11.655 -0.896 1.00 92.81 291 SER A O 1
ATOM 2182 N N . GLU A 1 292 ? -15.290 11.269 -3.111 1.00 91.44 292 GLU A N 1
ATOM 2183 C CA . GLU A 1 292 ? -13.863 11.278 -3.442 1.00 91.44 292 GLU A CA 1
ATOM 2184 C C . GLU A 1 292 ? -13.185 12.540 -2.886 1.00 91.44 292 GLU A C 1
ATOM 2186 O O . GLU A 1 292 ? -13.590 13.673 -3.188 1.00 91.44 292 GLU A O 1
ATOM 2191 N N . ILE A 1 293 ? -12.174 12.330 -2.041 1.00 90.81 293 ILE A N 1
ATOM 2192 C CA . ILE A 1 293 ? -11.469 13.408 -1.342 1.00 90.81 293 ILE A CA 1
ATOM 2193 C C . ILE A 1 293 ? -10.534 14.115 -2.312 1.00 90.81 293 ILE A C 1
ATOM 2195 O O . ILE A 1 293 ? -10.512 15.346 -2.343 1.00 90.81 293 ILE A O 1
ATOM 2199 N N . ASP A 1 294 ? -9.802 13.336 -3.108 1.00 88.88 294 ASP A N 1
ATOM 2200 C CA . ASP A 1 294 ? -8.859 13.800 -4.114 1.00 88.88 294 ASP A CA 1
ATOM 2201 C C . ASP A 1 294 ? -9.517 13.783 -5.497 1.00 88.88 294 ASP A C 1
ATOM 2203 O O . ASP A 1 294 ? -9.462 12.803 -6.234 1.00 88.88 294 ASP A O 1
ATOM 2207 N N . ARG A 1 295 ? -10.097 14.915 -5.911 1.00 85.50 295 ARG A N 1
ATOM 2208 C CA . ARG A 1 295 ? -10.835 15.030 -7.187 1.00 85.50 295 ARG A CA 1
ATOM 2209 C C . ARG A 1 295 ? -9.942 15.030 -8.435 1.00 85.50 295 ARG A C 1
ATOM 2211 O O . ARG A 1 295 ? -10.420 15.242 -9.547 1.00 85.50 295 ARG A O 1
ATOM 2218 N N . GLY A 1 296 ? -8.642 14.801 -8.267 1.00 84.56 296 GLY A N 1
ATOM 2219 C CA . GLY A 1 296 ? -7.665 14.829 -9.346 1.00 84.56 296 GLY A CA 1
ATOM 2220 C C . GLY A 1 296 ? -7.449 16.236 -9.911 1.00 84.56 296 GLY A C 1
ATOM 2221 O O . GLY A 1 296 ? -7.443 17.229 -9.181 1.00 84.56 296 GLY A O 1
ATOM 2222 N N . LEU A 1 297 ? -7.194 16.302 -11.218 1.00 86.94 297 LEU A N 1
ATOM 2223 C CA . LEU A 1 297 ? -6.992 17.547 -11.955 1.00 86.94 297 LEU A CA 1
ATOM 2224 C C . LEU A 1 297 ? -8.187 17.789 -12.877 1.00 86.94 297 LEU A C 1
ATOM 2226 O O . LEU A 1 297 ? -8.597 16.886 -13.604 1.00 86.94 297 LEU A O 1
ATOM 2230 N N . SER A 1 298 ? -8.685 19.025 -12.915 1.00 87.81 298 SER A N 1
ATOM 2231 C CA . SER A 1 298 ? -9.583 19.460 -13.987 1.00 87.81 298 SER A CA 1
ATOM 2232 C C . SER A 1 298 ? -8.894 19.345 -15.351 1.00 87.81 298 SER A C 1
ATOM 2234 O O . SER A 1 298 ? -7.665 19.380 -15.437 1.00 87.81 298 SER A O 1
ATOM 2236 N N . SER A 1 299 ? -9.659 19.259 -16.444 1.00 88.94 299 SER A N 1
ATOM 2237 C CA . SER A 1 299 ? -9.094 19.123 -17.798 1.00 88.94 299 SER A CA 1
ATOM 2238 C C . SER A 1 299 ? -8.083 20.224 -18.142 1.00 88.94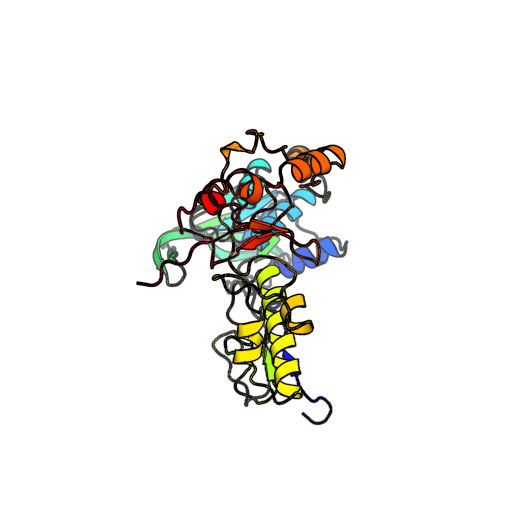 299 SER A C 1
ATOM 2240 O O . SER A 1 299 ? -7.056 19.958 -18.763 1.00 88.94 299 SER A O 1
ATOM 2242 N N . SER A 1 300 ? -8.331 21.462 -17.701 1.00 89.31 300 SER A N 1
ATOM 2243 C CA . SER A 1 300 ? -7.411 22.587 -17.904 1.00 89.31 300 SER A CA 1
ATOM 2244 C C . SER A 1 300 ? -6.121 22.431 -17.092 1.00 89.31 300 SER A C 1
ATOM 2246 O O . SER A 1 300 ? -5.031 22.649 -17.625 1.00 89.31 300 SER A O 1
ATOM 2248 N N . SER A 1 301 ? -6.223 21.995 -15.834 1.00 89.62 301 SER A N 1
ATOM 2249 C CA . SER A 1 301 ? -5.071 21.687 -14.979 1.00 89.62 301 SER A CA 1
ATOM 2250 C C . SER A 1 301 ? -4.271 20.490 -15.502 1.00 89.62 301 SER A C 1
ATOM 2252 O O . SER A 1 301 ? -3.045 20.536 -15.504 1.00 89.62 301 SER A O 1
ATOM 2254 N N . ALA A 1 302 ? -4.936 19.451 -16.010 1.00 90.88 302 ALA A N 1
ATOM 2255 C CA . ALA A 1 302 ? -4.297 18.284 -16.611 1.00 90.88 302 ALA A CA 1
ATOM 2256 C C . ALA A 1 302 ? -3.502 18.659 -17.873 1.00 90.88 302 ALA A C 1
ATOM 2258 O O . ALA A 1 302 ? -2.346 18.266 -18.004 1.00 90.88 302 ALA A O 1
ATOM 2259 N N . LEU A 1 303 ? -4.070 19.484 -18.762 1.00 91.31 303 LEU A N 1
ATOM 2260 C CA . LEU A 1 303 ? -3.361 20.011 -19.936 1.00 91.31 303 LEU A CA 1
ATOM 2261 C C . LEU A 1 303 ? -2.163 20.884 -19.546 1.00 91.31 303 LEU A C 1
ATOM 2263 O O . LEU A 1 303 ? -1.115 20.818 -20.188 1.00 91.31 303 LEU A O 1
ATOM 2267 N N . TYR A 1 304 ? -2.304 21.700 -18.501 1.00 90.75 304 TYR A N 1
ATOM 2268 C CA . TYR A 1 304 ? -1.203 22.502 -17.975 1.00 90.75 304 TYR A CA 1
ATOM 2269 C C . TYR A 1 304 ? -0.067 21.619 -17.435 1.00 90.75 304 TYR A C 1
ATOM 2271 O O .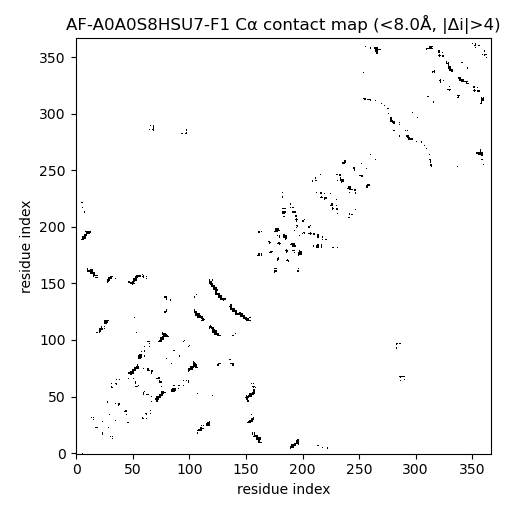 TYR A 1 304 ? 1.091 21.830 -17.787 1.00 90.75 304 TYR A O 1
ATOM 2279 N N . GLU A 1 305 ? -0.385 20.599 -16.635 1.00 91.81 305 GLU A N 1
ATOM 2280 C CA . GLU A 1 305 ? 0.605 19.656 -16.102 1.00 91.81 305 GLU A CA 1
ATOM 2281 C C . GLU A 1 305 ? 1.248 18.802 -17.210 1.00 91.81 305 GLU A C 1
ATOM 2283 O O . GLU A 1 305 ? 2.453 18.570 -17.178 1.00 91.81 305 GLU A O 1
ATOM 2288 N N . ALA A 1 306 ? 0.500 18.407 -18.244 1.00 91.56 306 ALA A N 1
ATOM 2289 C CA . ALA A 1 306 ? 1.043 17.668 -19.386 1.00 91.56 306 ALA A CA 1
ATOM 2290 C C . ALA A 1 306 ? 2.082 18.485 -20.174 1.00 91.56 306 ALA A C 1
ATOM 2292 O O . ALA A 1 306 ? 3.117 17.952 -20.572 1.00 91.56 306 ALA A O 1
ATOM 2293 N N . LYS A 1 307 ? 1.863 19.798 -20.332 1.00 89.81 307 LYS A N 1
ATOM 2294 C CA . LYS A 1 307 ? 2.829 20.716 -20.968 1.00 89.81 307 LYS A CA 1
ATOM 2295 C C . LYS A 1 307 ? 4.130 20.883 -20.175 1.00 89.81 307 LYS A C 1
ATOM 2297 O O . LYS A 1 307 ? 5.107 21.382 -20.724 1.00 89.81 307 LYS A O 1
ATOM 2302 N N . ARG A 1 308 ? 4.152 20.467 -18.906 1.00 90.56 308 ARG A N 1
ATOM 2303 C CA . ARG A 1 308 ? 5.349 20.458 -18.050 1.00 90.56 308 ARG A CA 1
ATOM 2304 C C . ARG A 1 308 ? 6.170 19.178 -18.185 1.00 90.56 308 ARG A C 1
ATOM 2306 O O . ARG A 1 308 ? 7.228 19.082 -17.567 1.00 90.56 308 ARG A O 1
ATOM 2313 N N . CYS A 1 309 ? 5.698 18.191 -18.948 1.00 90.31 309 CYS A N 1
ATOM 2314 C CA . CYS A 1 309 ? 6.433 16.955 -19.174 1.00 90.31 309 CYS A CA 1
ATOM 2315 C C . CYS A 1 309 ? 7.753 17.237 -19.906 1.00 90.31 309 CYS A C 1
ATOM 2317 O O . CYS A 1 309 ? 7.764 17.819 -20.989 1.00 90.31 309 CYS A O 1
ATOM 2319 N N . PHE A 1 310 ? 8.865 16.770 -19.337 1.00 91.31 310 PHE A N 1
ATOM 2320 C CA . PHE A 1 310 ? 10.185 16.890 -19.960 1.00 91.31 310 PHE A CA 1
ATOM 2321 C C . PHE A 1 310 ? 10.353 15.975 -21.180 1.00 91.31 310 PHE A C 1
ATOM 2323 O O . PHE A 1 310 ? 11.210 16.239 -22.018 1.00 91.31 310 PHE A O 1
ATOM 2330 N N . ASN A 1 311 ? 9.537 14.919 -21.301 1.00 89.56 311 ASN A N 1
ATOM 2331 C CA . ASN A 1 311 ? 9.760 13.805 -22.229 1.00 89.56 311 ASN A CA 1
ATOM 2332 C C . ASN A 1 311 ? 11.141 13.154 -22.005 1.00 89.56 311 ASN A C 1
ATOM 2334 O O . ASN A 1 311 ? 11.915 12.967 -22.942 1.00 89.56 311 ASN A O 1
ATOM 2338 N N . CYS A 1 312 ? 11.484 12.895 -20.737 1.00 89.50 312 CYS A N 1
ATOM 2339 C CA . CYS A 1 312 ? 12.780 12.346 -20.344 1.00 89.50 312 CYS A CA 1
ATOM 2340 C C . CYS A 1 312 ? 13.018 10.953 -20.950 1.00 89.50 312 CYS A C 1
ATOM 2342 O O . CYS A 1 312 ? 12.106 10.133 -21.023 1.00 89.50 312 CYS A O 1
ATOM 2344 N N . GLY A 1 313 ? 14.247 10.693 -21.397 1.00 88.31 313 GLY A N 1
ATOM 2345 C CA . GLY A 1 313 ? 14.664 9.420 -21.990 1.00 88.31 313 GLY A CA 1
ATOM 2346 C C . GLY A 1 313 ? 14.097 9.119 -23.379 1.00 88.31 313 GLY A C 1
ATOM 2347 O O . GLY A 1 313 ? 14.294 8.013 -23.876 1.00 88.31 313 GLY A O 1
ATOM 2348 N N . VAL A 1 314 ? 13.398 10.068 -24.011 1.00 88.19 314 VAL A N 1
ATOM 2349 C CA . VAL A 1 314 ? 12.781 9.882 -25.331 1.00 88.19 314 VAL A CA 1
ATOM 2350 C C . VAL A 1 314 ? 13.156 11.047 -26.245 1.00 88.19 314 VAL A C 1
ATOM 2352 O O . VAL A 1 314 ? 12.946 12.218 -25.911 1.00 88.19 314 VAL A O 1
ATOM 2355 N N . CYS A 1 315 ? 13.703 10.732 -27.421 1.00 88.94 315 CYS A N 1
ATOM 2356 C CA . CYS A 1 315 ? 13.968 11.734 -28.448 1.00 88.94 315 CYS A CA 1
ATOM 2357 C C . CYS A 1 315 ? 12.642 12.303 -28.968 1.00 88.94 315 CYS A C 1
ATOM 2359 O O . CYS A 1 315 ? 11.735 11.559 -29.320 1.00 88.94 315 CYS A O 1
ATOM 2361 N N . ASN A 1 316 ? 12.534 13.628 -29.029 1.00 90.19 316 ASN A N 1
ATOM 2362 C CA . ASN A 1 316 ? 11.362 14.322 -29.562 1.00 90.19 316 ASN A CA 1
ATOM 2363 C C . ASN A 1 316 ? 11.684 15.151 -30.815 1.00 90.19 316 ASN A C 1
ATOM 2365 O O . ASN A 1 316 ? 10.928 16.067 -31.124 1.00 90.19 316 ASN A O 1
ATOM 2369 N N . LEU A 1 317 ? 12.820 14.878 -31.469 1.00 92.81 317 LEU A N 1
ATOM 2370 C CA . LEU A 1 317 ? 13.269 15.590 -32.670 1.00 92.81 317 LEU A CA 1
ATOM 2371 C C . LEU A 1 317 ? 13.372 17.114 -32.463 1.00 92.81 317 LEU A C 1
ATOM 2373 O O . LEU A 1 317 ? 12.823 17.903 -33.216 1.00 92.81 317 LEU A O 1
ATOM 2377 N N . CYS A 1 318 ? 14.035 17.536 -31.380 1.00 93.69 318 CYS A N 1
ATOM 2378 C CA . CYS A 1 318 ? 14.298 18.960 -31.113 1.00 93.69 318 CYS A CA 1
ATOM 2379 C C . CYS A 1 318 ? 15.529 19.522 -31.842 1.00 93.69 318 CYS A C 1
ATOM 2381 O O . CYS A 1 318 ? 15.858 20.685 -31.653 1.00 93.69 318 CYS A O 1
ATOM 2383 N N . ASP A 1 319 ? 16.231 18.682 -32.602 1.00 95.31 319 ASP A N 1
ATOM 2384 C CA . ASP A 1 319 ? 17.349 19.030 -33.488 1.00 95.31 319 ASP A CA 1
ATOM 2385 C C . ASP A 1 319 ? 18.608 19.603 -32.813 1.00 95.31 319 ASP A C 1
ATOM 2387 O O . ASP A 1 319 ? 19.631 19.762 -33.471 1.00 95.31 319 ASP A O 1
ATOM 2391 N N . ASN A 1 320 ? 18.609 19.809 -31.491 1.00 96.06 320 ASN A N 1
ATOM 2392 C CA . ASN A 1 320 ? 19.779 20.298 -30.752 1.00 96.06 320 ASN A CA 1
ATOM 2393 C C . ASN A 1 320 ? 21.047 19.487 -31.059 1.00 96.06 320 ASN A C 1
ATOM 2395 O O . ASN A 1 320 ? 22.073 20.050 -31.423 1.00 96.06 320 ASN A O 1
ATOM 2399 N N . CYS A 1 321 ? 20.983 18.156 -30.965 1.00 95.19 321 CYS A N 1
ATOM 2400 C CA . CYS A 1 321 ? 22.151 17.312 -31.227 1.00 95.19 321 CYS A CA 1
ATOM 2401 C C . CYS A 1 321 ? 22.697 17.466 -32.655 1.00 95.19 321 CYS A C 1
ATOM 2403 O O . CYS A 1 321 ? 23.906 17.382 -32.843 1.00 95.19 321 CYS A O 1
ATOM 2405 N N . PHE A 1 322 ? 21.823 17.732 -33.629 1.00 95.44 322 PHE A N 1
ATOM 2406 C CA . PHE A 1 322 ? 22.194 17.986 -35.014 1.00 95.44 322 PHE A CA 1
ATOM 2407 C C . PHE A 1 322 ? 22.872 19.353 -35.153 1.00 95.44 322 PHE A C 1
ATOM 2409 O O . PHE A 1 322 ? 23.982 19.433 -35.672 1.00 95.44 322 PHE A O 1
ATOM 2416 N N . PHE A 1 323 ? 22.255 20.412 -34.621 1.00 96.31 323 PHE A N 1
ATOM 2417 C CA . PHE A 1 323 ? 22.770 21.779 -34.737 1.00 96.31 323 PHE A CA 1
ATOM 2418 C C . PHE A 1 323 ? 24.076 22.016 -33.978 1.00 96.31 323 PHE A C 1
ATOM 2420 O O . PHE A 1 323 ? 24.938 22.748 -34.458 1.00 96.31 323 PHE A O 1
ATOM 2427 N N . PHE A 1 324 ? 24.232 21.410 -32.802 1.00 96.50 324 PHE A N 1
ATOM 2428 C CA . PHE A 1 324 ? 25.414 21.602 -31.964 1.00 96.50 324 PHE A CA 1
ATOM 2429 C C . PHE A 1 324 ? 26.563 20.643 -32.295 1.00 96.50 324 PHE A C 1
ATOM 2431 O O . PHE A 1 324 ? 27.622 20.742 -31.679 1.00 96.50 324 PHE A O 1
ATOM 2438 N N . CYS A 1 325 ? 26.395 19.715 -33.244 1.00 97.12 325 CYS A N 1
ATOM 2439 C CA . CYS A 1 325 ? 27.483 18.834 -33.654 1.00 97.12 325 CYS A CA 1
ATOM 2440 C C . CYS A 1 325 ? 28.496 19.603 -34.524 1.00 97.12 325 CYS A C 1
ATOM 2442 O O . CYS A 1 325 ? 28.173 19.936 -35.665 1.00 97.12 325 CYS A O 1
ATOM 2444 N N . PRO A 1 326 ? 29.736 19.842 -34.050 1.00 96.62 326 PRO A N 1
ATOM 2445 C CA . PRO A 1 326 ? 30.723 20.597 -34.824 1.00 96.62 326 PRO A CA 1
ATOM 2446 C C . PRO A 1 326 ? 31.225 19.832 -36.057 1.00 96.62 326 PRO A C 1
ATOM 2448 O O . PRO A 1 326 ? 31.666 20.446 -37.023 1.00 96.62 326 PRO A O 1
ATOM 2451 N N . ASP A 1 327 ? 31.138 18.499 -36.032 1.00 95.88 327 ASP A N 1
ATOM 2452 C CA . ASP A 1 327 ? 31.651 17.609 -37.077 1.00 95.88 327 ASP A CA 1
ATOM 2453 C C . ASP A 1 327 ? 30.565 17.126 -38.056 1.00 95.88 327 ASP A C 1
ATOM 2455 O O . ASP A 1 327 ? 30.846 16.285 -38.907 1.00 95.88 327 ASP A O 1
ATOM 2459 N N . LEU A 1 328 ? 29.316 17.606 -37.924 1.00 94.62 328 LEU A N 1
ATOM 2460 C CA . LEU A 1 328 ? 28.161 17.156 -38.723 1.00 94.62 328 LEU A CA 1
ATOM 2461 C C . LEU A 1 328 ? 27.969 15.625 -38.718 1.00 94.62 328 LEU A C 1
ATOM 2463 O O . LEU A 1 328 ? 27.479 15.030 -39.674 1.00 94.62 328 LEU A O 1
ATOM 2467 N N . ALA A 1 329 ? 28.341 14.979 -37.613 1.00 96.50 329 ALA A N 1
ATOM 2468 C CA . ALA A 1 329 ? 28.287 13.531 -37.442 1.00 96.50 329 ALA A CA 1
ATOM 2469 C C . ALA A 1 329 ? 26.888 13.006 -37.064 1.00 96.50 329 ALA A C 1
ATOM 2471 O O . ALA A 1 329 ? 26.731 11.812 -36.832 1.00 96.50 329 ALA A O 1
ATOM 2472 N N . ILE A 1 330 ? 25.881 13.873 -36.951 1.00 96.00 330 ILE A N 1
ATOM 2473 C CA . ILE A 1 330 ? 24.517 13.516 -36.545 1.00 96.00 330 ILE A CA 1
ATOM 2474 C C . ILE A 1 330 ? 23.595 13.594 -37.760 1.00 96.00 330 ILE A C 1
ATOM 2476 O O . ILE A 1 330 ? 23.614 14.587 -38.483 1.00 96.00 330 ILE A O 1
ATOM 2480 N N . SER A 1 331 ? 22.758 12.578 -37.970 1.00 94.25 331 SER A N 1
ATOM 2481 C CA . SER A 1 331 ? 21.756 12.575 -39.044 1.00 94.25 331 SER A CA 1
ATOM 2482 C C . SER A 1 331 ? 20.433 11.968 -38.581 1.00 94.25 331 SER A C 1
ATOM 2484 O O . SER A 1 331 ? 20.395 11.204 -37.616 1.00 94.25 331 SER A O 1
ATOM 2486 N N . ALA A 1 332 ? 19.325 12.376 -39.201 1.00 91.75 332 ALA A N 1
ATOM 2487 C CA . ALA A 1 332 ? 18.002 11.870 -38.849 1.00 91.75 332 ALA A CA 1
ATOM 2488 C C . ALA A 1 332 ? 17.858 10.401 -39.268 1.00 91.75 332 ALA A C 1
ATOM 2490 O O . ALA A 1 332 ? 18.245 10.027 -40.376 1.00 91.75 332 ALA A O 1
ATOM 2491 N N . ARG A 1 333 ? 17.263 9.577 -38.401 1.00 88.25 333 ARG A N 1
ATOM 2492 C CA . ARG A 1 333 ? 17.024 8.164 -38.709 1.00 88.25 333 ARG A CA 1
ATOM 2493 C C . ARG A 1 333 ? 15.955 8.014 -39.802 1.00 88.25 333 ARG A C 1
ATOM 2495 O O . ARG A 1 333 ? 14.961 8.746 -39.772 1.00 88.25 333 ARG A O 1
ATOM 2502 N N . PRO A 1 334 ? 16.075 7.026 -40.711 1.00 84.62 334 PRO A N 1
ATOM 2503 C CA . PRO A 1 334 ? 15.084 6.791 -41.769 1.00 84.62 334 PRO A CA 1
ATOM 2504 C C . PRO A 1 334 ? 13.669 6.464 -41.266 1.00 84.62 334 PRO A C 1
ATOM 2506 O O . PRO A 1 334 ? 12.693 6.706 -41.969 1.00 84.62 334 PRO A O 1
ATOM 2509 N N . ASP A 1 335 ? 13.550 5.915 -40.056 1.00 82.50 335 ASP A N 1
ATOM 2510 C CA . ASP A 1 335 ? 12.273 5.584 -39.411 1.00 82.50 335 ASP A CA 1
ATOM 2511 C C . ASP A 1 335 ? 11.558 6.802 -38.796 1.00 82.50 335 ASP A C 1
ATOM 2513 O O . ASP A 1 335 ? 10.446 6.665 -38.286 1.00 82.50 335 ASP A O 1
ATOM 2517 N N . GLY A 1 336 ? 12.184 7.984 -38.825 1.00 83.38 336 GLY A N 1
ATOM 2518 C CA . GLY A 1 336 ? 11.659 9.201 -38.211 1.00 83.38 336 GLY A CA 1
ATOM 2519 C C . GLY A 1 336 ? 11.652 9.171 -36.679 1.00 83.38 336 GLY A C 1
ATOM 2520 O O . GLY A 1 336 ? 11.043 10.039 -36.061 1.00 83.38 336 GLY A O 1
ATOM 2521 N N . GLN A 1 337 ? 12.313 8.199 -36.045 1.00 82.12 337 GLN A N 1
ATOM 2522 C CA . GLN A 1 337 ? 12.299 7.986 -34.593 1.00 82.12 337 GLN A CA 1
ATOM 2523 C C . GLN A 1 337 ? 13.625 8.392 -33.935 1.00 82.12 337 GLN A C 1
ATOM 2525 O O . GLN A 1 337 ? 14.164 7.699 -33.069 1.00 82.12 337 GLN A O 1
ATOM 2530 N N . GLY A 1 338 ? 14.160 9.546 -34.337 1.00 88.25 338 GLY A N 1
ATOM 2531 C CA . GLY A 1 338 ? 15.312 10.177 -33.697 1.00 88.25 338 GLY A CA 1
ATOM 2532 C C . GLY A 1 338 ? 16.498 10.386 -34.629 1.00 88.25 338 GLY A C 1
ATOM 2533 O O . GLY A 1 338 ? 16.346 10.638 -35.822 1.00 88.25 338 GLY A O 1
ATOM 2534 N N . TYR A 1 339 ? 17.688 10.290 -34.043 1.00 91.56 339 TYR A N 1
ATOM 2535 C CA . TYR A 1 339 ? 18.963 10.613 -34.673 1.00 91.56 339 TYR A CA 1
ATOM 2536 C C . TYR A 1 339 ? 19.936 9.437 -34.576 1.00 91.56 339 TYR A C 1
ATOM 2538 O O . TYR A 1 339 ? 19.902 8.685 -33.601 1.00 91.56 339 TYR A O 1
ATOM 2546 N N . GLU A 1 340 ? 20.802 9.293 -35.573 1.00 92.38 340 GLU A N 1
ATOM 2547 C CA . GLU A 1 340 ? 21.941 8.378 -35.570 1.00 92.38 340 GLU A CA 1
ATOM 2548 C C . GLU A 1 340 ? 23.264 9.149 -35.606 1.00 92.38 340 GLU A C 1
ATOM 2550 O O . GLU A 1 340 ? 23.335 10.280 -36.098 1.00 92.38 340 GLU A O 1
ATOM 2555 N N . ILE A 1 341 ? 24.309 8.533 -35.048 1.00 93.44 341 ILE A N 1
ATOM 2556 C CA . ILE A 1 341 ? 25.654 9.103 -34.960 1.00 93.44 341 ILE A CA 1
ATOM 2557 C C . ILE A 1 341 ? 26.556 8.349 -35.932 1.00 93.44 341 ILE A C 1
ATOM 2559 O O . ILE A 1 341 ? 26.765 7.146 -35.783 1.00 93.44 341 ILE A O 1
ATOM 2563 N N . ASN A 1 342 ? 27.136 9.062 -36.892 1.00 94.62 342 ASN A N 1
ATOM 2564 C CA . ASN A 1 342 ? 28.189 8.528 -37.733 1.00 94.62 342 ASN A CA 1
ATOM 2565 C C . ASN A 1 342 ? 29.519 8.546 -36.962 1.00 94.62 342 ASN A C 1
ATOM 2567 O O . ASN A 1 342 ? 30.179 9.582 -36.820 1.00 94.62 342 ASN A O 1
ATOM 2571 N N . TYR A 1 343 ? 29.904 7.380 -36.450 1.00 93.06 343 TYR A N 1
ATOM 2572 C CA . TYR A 1 343 ? 31.109 7.221 -35.640 1.00 93.06 343 TYR A CA 1
ATOM 2573 C C . TYR A 1 343 ? 32.418 7.443 -36.412 1.00 93.06 343 TYR A C 1
ATOM 2575 O O . TYR A 1 343 ? 33.421 7.744 -35.772 1.00 93.06 343 TYR A O 1
ATOM 2583 N N . ASP A 1 344 ? 32.414 7.395 -37.749 1.00 95.25 344 ASP A N 1
ATOM 2584 C CA . ASP A 1 344 ? 33.609 7.693 -38.554 1.00 95.25 344 ASP A CA 1
ATOM 2585 C C . ASP A 1 344 ? 33.973 9.190 -38.503 1.00 95.25 344 ASP A C 1
ATOM 2587 O O . ASP A 1 344 ? 35.145 9.573 -38.585 1.00 95.25 344 ASP A O 1
ATOM 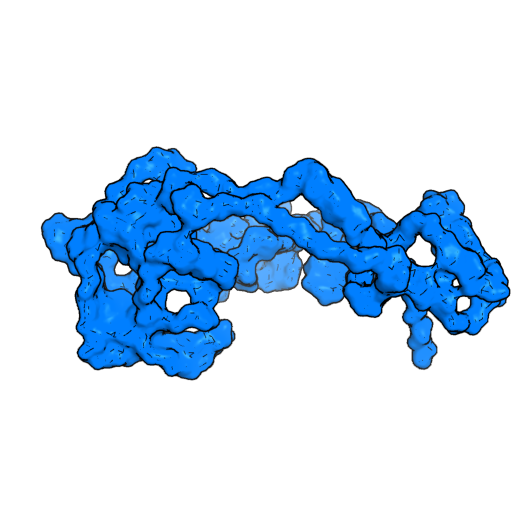2591 N N . TYR A 1 345 ? 32.968 10.052 -38.315 1.00 94.56 345 TYR A N 1
ATOM 2592 C CA . TYR A 1 345 ? 33.141 11.506 -38.232 1.00 94.56 345 TYR A CA 1
ATOM 2593 C C . TYR A 1 345 ? 33.146 12.024 -36.791 1.00 94.56 345 TYR A C 1
ATOM 2595 O O . TYR A 1 345 ? 33.805 13.023 -36.504 1.00 94.56 345 TYR A O 1
ATOM 2603 N N . CYS A 1 346 ? 32.475 11.331 -35.868 1.00 95.19 346 CYS A N 1
ATOM 2604 C CA . CYS A 1 346 ? 32.386 11.727 -34.465 1.00 95.19 346 CYS A CA 1
ATOM 2605 C C . CYS A 1 346 ? 33.762 11.783 -33.776 1.00 95.19 346 CYS A C 1
ATOM 2607 O O . CYS A 1 346 ? 34.507 10.803 -33.759 1.00 95.19 346 CYS A O 1
ATOM 2609 N N . LYS A 1 347 ? 34.083 12.916 -33.136 1.00 93.75 347 LYS A N 1
ATOM 2610 C CA . LYS A 1 347 ? 35.327 13.099 -32.358 1.00 93.75 347 LYS A CA 1
ATOM 2611 C C . LYS A 1 347 ? 35.171 12.889 -30.851 1.00 93.75 347 LYS A C 1
ATOM 2613 O O . LYS A 1 347 ? 36.130 13.070 -30.109 1.00 93.75 347 LYS A O 1
ATOM 2618 N N . GLY A 1 348 ? 33.979 12.514 -30.384 1.00 93.12 348 GLY A N 1
ATOM 2619 C CA . GLY A 1 348 ? 33.737 12.214 -28.969 1.00 93.12 348 GLY A CA 1
ATOM 2620 C C . GLY A 1 348 ? 33.711 13.436 -28.041 1.00 93.12 348 GLY A C 1
ATOM 2621 O O . GLY A 1 348 ? 33.896 13.284 -26.839 1.00 93.12 348 GLY A O 1
ATOM 2622 N N . CYS A 1 349 ? 33.455 14.643 -28.559 1.00 94.56 349 CYS A N 1
ATOM 2623 C CA . CYS A 1 349 ? 33.393 15.872 -27.751 1.00 94.56 349 CYS A CA 1
ATOM 2624 C C . CYS A 1 349 ? 32.203 15.934 -26.774 1.00 94.56 349 CYS A C 1
ATOM 2626 O O . CYS A 1 349 ? 32.192 16.779 -25.886 1.00 94.56 349 CYS A O 1
ATOM 2628 N N . CYS A 1 350 ? 31.203 15.061 -26.944 1.00 94.69 350 CYS A N 1
ATOM 2629 C CA . CYS A 1 350 ? 30.013 14.930 -26.092 1.00 94.69 350 CYS A CA 1
ATOM 2630 C C . CYS A 1 350 ? 29.075 16.153 -26.037 1.00 94.69 350 CYS A C 1
ATOM 2632 O O . CYS A 1 350 ? 28.107 16.131 -25.285 1.00 94.69 350 CYS A O 1
ATOM 2634 N N . ILE A 1 351 ? 29.262 17.165 -26.892 1.00 96.00 351 ILE A N 1
ATOM 2635 C CA . ILE A 1 351 ? 28.371 18.340 -26.956 1.00 96.00 351 ILE A CA 1
ATOM 2636 C C . ILE A 1 351 ? 26.916 17.923 -27.224 1.00 96.00 351 ILE A C 1
ATOM 2638 O O . ILE A 1 351 ? 25.996 18.429 -26.595 1.00 96.00 351 ILE A O 1
ATOM 2642 N N . CYS A 1 352 ? 26.686 16.952 -28.112 1.00 95.19 352 CYS A N 1
ATOM 2643 C CA . CYS A 1 352 ? 25.337 16.454 -28.392 1.00 95.19 352 CYS A CA 1
ATOM 2644 C C . CYS A 1 352 ? 24.656 15.801 -27.173 1.00 95.19 352 CYS A C 1
ATOM 2646 O O . CYS A 1 352 ? 23.428 15.809 -27.101 1.00 95.19 352 CYS A O 1
ATOM 2648 N N . VAL A 1 353 ? 25.435 15.251 -26.234 1.00 93.94 353 VAL A N 1
ATOM 2649 C CA . VAL A 1 353 ? 24.941 14.677 -24.974 1.00 93.94 353 VAL A CA 1
ATOM 2650 C C . VAL A 1 353 ? 24.558 15.802 -24.015 1.00 93.94 353 VAL A C 1
ATOM 2652 O O . VAL A 1 353 ? 23.430 15.815 -23.531 1.00 93.94 353 VAL A O 1
ATOM 2655 N N . GLU A 1 354 ? 25.448 16.776 -23.815 1.00 94.44 354 GLU A N 1
ATOM 2656 C CA . GLU A 1 354 ? 25.213 17.945 -22.951 1.00 94.44 354 GLU A CA 1
ATOM 2657 C C . GLU A 1 354 ? 24.012 18.784 -23.420 1.00 94.44 354 GLU A C 1
ATOM 2659 O O . GLU A 1 354 ? 23.176 19.215 -22.623 1.00 94.44 354 GLU A O 1
ATOM 2664 N N . GLU A 1 355 ? 23.867 18.971 -24.733 1.00 96.19 355 GLU A N 1
ATOM 2665 C CA . GLU A 1 355 ? 22.784 19.764 -25.324 1.00 96.19 355 GLU A CA 1
ATOM 2666 C C . GLU A 1 355 ? 21.476 18.986 -25.503 1.00 96.19 355 GLU A C 1
ATOM 2668 O O . GLU A 1 355 ? 20.472 19.546 -25.957 1.00 96.19 355 GLU A O 1
ATOM 2673 N N . CYS A 1 356 ? 21.444 17.700 -25.136 1.00 95.00 356 CYS A N 1
ATOM 2674 C CA . CYS A 1 356 ? 20.220 16.916 -25.130 1.00 95.00 356 CYS A CA 1
ATOM 2675 C C . CYS A 1 356 ? 19.356 17.303 -23.915 1.00 95.00 356 CYS A C 1
ATOM 2677 O O . CYS A 1 356 ? 19.662 16.909 -22.789 1.00 95.00 356 CYS A O 1
ATOM 2679 N N . PRO A 1 357 ? 18.189 17.958 -24.092 1.00 95.12 357 PRO A N 1
ATOM 2680 C CA . PRO A 1 357 ? 17.365 18.380 -22.954 1.00 95.12 357 PRO A CA 1
ATOM 2681 C C . PRO A 1 357 ? 16.782 17.210 -22.152 1.00 95.12 357 PRO A C 1
ATOM 2683 O O . PRO A 1 357 ? 16.290 17.379 -21.040 1.00 95.12 357 PRO A O 1
ATOM 2686 N N . ARG A 1 358 ? 16.783 16.017 -22.751 1.00 93.00 358 ARG A N 1
ATOM 2687 C CA . ARG A 1 358 ? 15.973 14.869 -22.336 1.00 93.00 358 ARG A CA 1
ATOM 2688 C C . ARG A 1 358 ? 16.799 13.690 -21.847 1.00 93.00 358 ARG A C 1
ATOM 2690 O O . ARG A 1 358 ? 16.195 12.705 -21.435 1.00 93.00 358 ARG A O 1
ATOM 2697 N N . GLY A 1 359 ? 18.129 13.755 -21.935 1.00 91.19 359 GLY A N 1
ATOM 2698 C CA . GLY A 1 359 ? 18.991 12.599 -21.673 1.00 91.19 359 GLY A CA 1
ATOM 2699 C C . GLY A 1 359 ? 18.710 11.425 -22.621 1.00 91.19 359 GLY A C 1
ATOM 2700 O O . GLY A 1 359 ? 18.813 10.269 -22.233 1.00 91.19 359 GLY A O 1
ATOM 2701 N N . ALA A 1 360 ? 18.277 11.709 -23.855 1.00 90.38 360 ALA A N 1
ATOM 2702 C CA . ALA A 1 360 ? 17.989 10.690 -24.870 1.00 90.38 360 ALA A CA 1
ATOM 2703 C C . ALA A 1 360 ? 19.254 10.195 -25.601 1.00 90.38 360 ALA A C 1
ATOM 2705 O O . ALA A 1 360 ? 19.173 9.275 -26.409 1.00 90.38 360 ALA A O 1
ATOM 2706 N N . ILE A 1 361 ? 20.405 10.818 -25.338 1.00 89.06 361 ILE A N 1
ATOM 2707 C CA . ILE A 1 361 ? 21.719 10.443 -25.863 1.00 89.06 361 ILE A CA 1
ATOM 2708 C C . ILE A 1 361 ? 22.619 10.209 -24.652 1.00 89.06 361 ILE A C 1
ATOM 2710 O O . ILE A 1 361 ? 22.637 11.026 -23.735 1.00 89.06 361 ILE A O 1
ATOM 2714 N N . SER A 1 362 ? 23.356 9.103 -24.649 1.00 85.62 362 SER A N 1
ATOM 2715 C CA . SER A 1 362 ? 24.304 8.743 -23.594 1.00 85.62 362 SER A CA 1
ATOM 2716 C C . SER A 1 362 ? 25.689 8.494 -24.182 1.00 85.62 362 SER A C 1
ATOM 2718 O O . SER A 1 362 ? 25.815 8.096 -25.340 1.00 85.62 362 SER A O 1
ATOM 2720 N N . VAL A 1 363 ? 26.729 8.673 -23.368 1.00 86.75 363 VAL A N 1
ATOM 2721 C CA . VAL A 1 363 ? 28.107 8.308 -23.712 1.00 86.75 363 VAL A CA 1
ATOM 2722 C C . VAL A 1 363 ? 28.602 7.201 -22.787 1.00 86.75 363 VAL A C 1
ATOM 2724 O O . VAL A 1 363 ? 28.449 7.278 -21.570 1.00 86.75 363 VAL A O 1
ATOM 2727 N N . GLU A 1 364 ? 29.218 6.172 -23.366 1.00 82.56 364 GLU A N 1
ATOM 2728 C CA . GLU A 1 364 ? 29.934 5.137 -22.624 1.00 82.56 364 GLU A CA 1
ATOM 2729 C C . GLU A 1 364 ? 31.434 5.282 -22.879 1.00 82.56 364 GLU A C 1
ATOM 2731 O O . GLU A 1 364 ? 31.912 5.098 -23.999 1.00 82.56 364 GLU A O 1
ATOM 2736 N N . VAL A 1 365 ? 32.197 5.591 -21.830 1.00 76.12 365 VAL A N 1
ATOM 2737 C CA . VAL A 1 365 ? 33.661 5.578 -21.895 1.00 76.12 365 VAL A CA 1
ATOM 2738 C C . VAL A 1 365 ? 34.128 4.175 -21.528 1.00 76.12 365 VAL A C 1
ATOM 2740 O O . VAL A 1 365 ? 34.125 3.798 -20.354 1.00 76.12 365 VAL A O 1
ATOM 2743 N N . LYS A 1 366 ? 34.514 3.381 -22.532 1.00 72.38 366 LYS A N 1
ATOM 2744 C CA . LYS A 1 366 ? 35.190 2.101 -22.289 1.00 72.38 366 LYS A CA 1
ATOM 2745 C C . LYS A 1 366 ? 36.589 2.399 -21.748 1.00 72.38 366 LYS A C 1
ATOM 2747 O O . LYS A 1 366 ? 37.383 3.033 -22.439 1.00 72.38 366 LYS A O 1
ATOM 2752 N N . LYS A 1 367 ? 36.831 2.010 -20.495 1.00 49.47 367 LYS A N 1
ATOM 2753 C CA . LYS A 1 367 ? 38.152 2.074 -19.860 1.00 49.47 367 LYS A CA 1
ATOM 2754 C C . LYS A 1 367 ? 39.073 0.983 -20.373 1.00 49.47 367 LYS A C 1
ATOM 2756 O O . LYS A 1 367 ? 38.556 -0.125 -20.642 1.00 49.47 367 LYS A O 1
#

Mean predicted aligned error: 6.75 Å